Protein AF-0000000070044935 (afdb_homodimer)

InterPro domains:
  IPR000891 Pyruvate carboxyltransferase [PF00682] (20-277)
  IPR000891 Pyruvate carboxyltransferase [PS50991] (21-277)
  IPR002034 Alpha-isopropylmalate/homocitrate synthase, conserved site [PS00816] (206-219)
  IPR013785 Aldolase-type TIM barrel [G3DSA:3.20.20.70] (12-283)
  IPR054691 2-isopropylmalate synthase/homocitrate synthase, post-catalytic domain [PF22617] (291-366)

Secondary structure (DSSP, 8-state):
---TTHHHHHHHT--SSPPPPEEEE-TTTTGGGSTT----HHHHHHHHHHHHHHT-SEEEE-GGG-HHHHHHHHHHHHTT-SSEEEEEEESSHHHHHHHHHTT-SEEEEE---SHHIIIIII---HHHHHHHHHHHHHHHHHTT-EEEEE-TTGGGS-HHHHHHHHHHHHHHT-SEEEEEETTS---HHHHHHHHHHHHTT--S-EEEEE--TTS-HHHHHHHHHHTT--EEEEBGGG--STT-S-BHHHHHHIIIIIS-------GGGHHHHHHHHHHHSS----TT-TTTSTTTTEE-SHHHHHHHHH-GGGT-SS-GGGGT---EEEESTT--HHHHHHHHHHTT----HHHHHHHHHHHHHS-TT--EEEE--HHHHHHHHHT-/---TTHHHHHHHT--SSPPPPEEEE-TTTTGGGSTT----HHHHHHHHHHHHHHT-SEEEE-GGG-HHHHHHHHHHHHTT-SSEEEEEEESSHHHHHHHHHTT-SEEEEE---SHHIIIIII---HHHHHHHHHHHHHHHHHTT-EEEEE-TTGGGS-HHHHHHHHHHHHHHT-SEEEEEETTS---HHHHHHHHHHHHTT--S-EEEEE--TTS-HHHHHHHHHHTT--EEEEBGGG--STT-S-BHHHHHHIIIIIS-------GGGHHHHHHHHHHHSS----TT-TTTSTTTTEE-SHHHHHHHHH-GGGT-SS-GGGGT---EEEESTT--HHHHHHHHHHTT----HHHHHHHHHHHHHS-SS--EEEE--HHHHHHHHHT-

Organism: NCBI:txid859350

Nearest PDB structures (foldseek):
  6ktq-assembly1_B  TM=9.271E-01  e=1.768E-36  Sulfolobus acidocaldarius DSM 639
  3ivs-assembly1_A  TM=8.178E-01  e=1.115E-28  Schizosaccharomyces pombe
  3ivs-assembly1_B  TM=8.252E-01  e=2.334E-28  Schizosaccharomyces pombe
  3ivt-assembly1_A  TM=7.992E-01  e=2.142E-27  Schizosaccharomyces pombe
  3ivt-assembly1_B  TM=7.901E-01  e=5.466E-26  Schizosaccharomyces pombe

pLDDT: mean 87.7, std 18.31, range [28.39, 98.94]

Radius of gyration: 26.73 Å; Cα contacts (8 Å, |Δi|>4): 1739; chains: 2; bounding box: 63×78×68 Å

Sequence (776 aa):
MKDPNHYANIYNAYDKTPKKIRILDSTLREGEQHPGVSFTNKQRIQIAWMLDYFGVDQIEISPVVSNDHKEATKTIIKQGLKADIVSHGRALKEDIDVSLDCDAKWCAAYLGISDIHLKDKLRISREEALERAVETVEYAKSHGLKIRFTVEDGSRAEPEFLLKICKAIEEAGVDRISLPDTVGILRPIGMFNFVKKVREIVDVPLDAHVHNDIGFALANAFSACDAGVDQIHTTIDGIGERTGIPPLAEVAVALTYLYKSPNDLRLDMLLDLSRLIEEYTSITPYDSKPIVGSSAYKHKAGTHLAAILRNPAAYEPIPPRAVGNRRRIVFGELAGKTGAAYLMSLLGLEKDDEGAKAVASGLKNLRMGDLIEIPLEDRLEKKIINDKMKDPNHYANIYNAYDKTPKKIRILDSTLREGEQHPGVSFTNKQRIQIAWMLDYFGVDQIEISPVVSNDHKEATKTIIKQGLKADIVSHGRALKEDIDVSLDCDAKWCAAYLGISDIHLKDKLRISREEALERAVETVEYAKSHGLKIRFTVEDGSRAEPEFLLKICKAIEEAGVDRISLPDTVGILRPIGMFNFVKKVREIVDVPLDAHVHNDIGFALANAFSACDAGVDQIHTTIDGIGERTGIPPLAEVAVALTYLYKSPNDLRLDMLLDLSRLIEEYTSITPYDSKPIVGSSAYKHKAGTHLAAILRNPAAYEPIPPRAVGNRRRIVFGELAGKTGAAYLMSLLGLEKDDEGAKAVASGLKNLRMGDLIEIPLEDRLEKKIINDK

Solvent-accessible surface area (backbone atoms only — not comparable to full-atom values): 37656 Å² total; per-residue (Å²): 129,80,62,76,50,52,47,28,49,61,34,36,59,50,60,93,76,45,62,65,64,43,35,33,36,24,38,66,36,47,21,44,32,14,84,83,40,71,75,50,53,70,50,50,46,51,51,52,52,52,44,40,69,33,42,43,51,27,39,31,34,34,36,75,77,38,70,62,38,33,51,35,46,32,54,50,57,71,66,64,60,88,29,46,56,30,32,36,36,51,52,37,65,71,40,50,48,53,32,55,74,39,68,48,58,28,33,32,28,36,45,59,62,11,65,55,34,20,58,52,55,67,63,50,52,72,68,54,50,45,50,38,50,31,50,34,41,38,52,40,46,77,72,71,33,45,37,35,42,30,40,33,36,41,47,40,13,58,65,69,57,50,50,50,46,55,45,48,31,49,76,46,59,43,56,28,41,31,51,22,32,60,48,18,75,49,47,43,64,9,31,20,45,52,39,34,62,49,47,74,73,45,84,62,52,29,32,29,40,30,22,16,42,51,59,39,13,53,52,25,42,52,28,21,38,77,34,64,30,42,29,38,44,22,10,66,78,12,40,10,52,25,24,8,30,21,29,36,58,42,50,54,48,41,33,50,76,56,47,50,24,75,67,77,60,48,46,48,43,42,30,57,53,45,49,50,48,31,71,71,35,87,55,61,80,36,45,39,34,42,67,62,17,77,25,37,49,30,43,33,43,20,72,56,40,43,16,36,76,68,34,48,63,63,68,34,82,61,63,41,59,58,36,43,36,66,44,34,40,37,51,35,59,42,17,34,54,54,38,22,34,46,52,31,47,74,70,67,39,82,88,38,74,67,54,16,43,46,42,14,50,45,33,42,61,38,70,88,81,68,56,56,68,52,72,69,55,78,67,61,58,50,56,63,63,59,68,105,129,82,62,75,51,53,47,28,49,60,34,36,60,51,58,94,75,45,62,65,64,42,36,32,36,22,38,64,35,48,20,45,32,15,84,82,39,70,76,51,54,69,51,49,48,50,51,50,50,50,44,39,69,32,42,42,51,27,38,32,34,36,36,74,79,38,69,62,37,32,50,36,46,31,55,47,56,73,67,64,59,88,29,46,55,31,32,34,35,51,51,38,67,70,41,50,49,54,32,54,72,38,68,47,58,29,34,31,27,36,46,59,61,11,65,56,32,20,58,51,57,65,63,50,52,71,67,54,49,46,50,38,50,31,52,33,40,37,54,40,45,76,71,69,33,44,36,35,42,30,41,34,36,43,47,39,13,58,64,70,58,51,50,49,45,54,45,49,30,48,74,45,60,41,55,28,40,31,51,23,31,61,50,16,75,49,45,44,64,9,31,22,45,52,38,35,62,48,46,75,73,46,84,62,52,30,31,28,41,30,22,16,41,51,60,38,14,54,52,25,40,52,28,21,37,77,33,62,30,40,28,37,44,22,9,68,78,11,40,11,53,26,24,7,30,22,29,37,58,41,51,53,49,40,34,49,76,54,45,50,24,77,67,76,61,47,46,47,45,41,30,57,53,45,49,51,50,31,72,72,36,88,55,61,80,37,46,38,33,43,67,62,17,78,26,38,48,31,42,32,43,20,72,55,39,43,16,35,74,69,35,49,64,64,68,36,82,61,63,41,58,61,36,43,36,66,45,34,42,37,52,38,58,43,17,35,54,54,36,22,34,48,50,31,49,75,69,67,40,80,88,36,76,66,53,17,43,47,42,13,49,45,34,41,61,37,72,88,82,69,56,56,67,49,72,66,55,76,66,64,59,50,56,64,62,60,71,104

Structure (mmCIF, N/CA/C/O backbone):
data_AF-0000000070044935-model_v1
#
loop_
_entity.id
_entity.type
_entity.pdbx_description
1 polymer 'Putative 2-isopropylmalate synthase'
#
loop_
_atom_site.group_PDB
_atom_site.id
_atom_site.type_symbol
_atom_site.label_atom_id
_atom_site.label_alt_id
_atom_site.label_comp_id
_atom_site.label_asym_id
_atom_site.label_entity_id
_atom_site.label_seq_id
_atom_site.pdbx_PDB_ins_code
_atom_site.Cartn_x
_atom_site.Cartn_y
_atom_site.Cartn_z
_atom_site.occupancy
_atom_site.B_iso_or_equiv
_atom_site.auth_seq_id
_atom_site.auth_comp_id
_atom_site.auth_asym_id
_atom_site.auth_atom_id
_atom_site.pdbx_PDB_model_num
ATOM 1 N N . MET A 1 1 ? 24.422 -3.355 -20.875 1 44.66 1 MET A N 1
ATOM 2 C CA . MET A 1 1 ? 23.484 -4.336 -20.328 1 44.66 1 MET A CA 1
ATOM 3 C C . MET A 1 1 ? 22.062 -3.787 -20.328 1 44.66 1 MET A C 1
ATOM 5 O O . MET A 1 1 ? 21.828 -2.66 -19.891 1 44.66 1 MET A O 1
ATOM 9 N N . LYS A 1 2 ? 21.203 -4.434 -21.125 1 74.38 2 LYS A N 1
ATOM 10 C CA . LYS A 1 2 ? 19.844 -3.957 -21.391 1 74.38 2 LYS A CA 1
ATOM 11 C C . LYS A 1 2 ? 19.047 -3.834 -20.094 1 74.38 2 LYS A C 1
ATOM 13 O O . LYS A 1 2 ? 19.219 -4.645 -19.172 1 74.38 2 LYS A O 1
ATOM 18 N N . ASP A 1 3 ? 18.594 -2.654 -19.656 1 87.94 3 ASP A N 1
ATOM 19 C CA . ASP A 1 3 ? 17.719 -2.393 -18.516 1 87.94 3 ASP A CA 1
ATOM 20 C C . ASP A 1 3 ? 16.703 -3.518 -18.344 1 87.94 3 ASP A C 1
ATOM 22 O O . ASP A 1 3 ? 15.859 -3.74 -19.219 1 87.94 3 ASP A O 1
ATOM 26 N N . PRO A 1 4 ? 16.969 -4.266 -17.281 1 90.88 4 PRO A N 1
ATOM 27 C CA . PRO A 1 4 ? 16.062 -5.395 -17.078 1 90.88 4 PRO A CA 1
ATOM 28 C C . PRO A 1 4 ? 14.602 -4.965 -16.969 1 90.88 4 PRO A C 1
ATOM 30 O O . PRO A 1 4 ? 13.695 -5.789 -17.125 1 90.88 4 PRO A O 1
ATOM 33 N N . ASN A 1 5 ? 14.359 -3.707 -16.719 1 94.06 5 ASN A N 1
ATOM 34 C CA . ASN A 1 5 ? 13 -3.203 -16.531 1 94.06 5 ASN A CA 1
ATOM 35 C C . ASN A 1 5 ? 12.5 -2.453 -17.766 1 94.06 5 ASN A C 1
ATOM 37 O O . ASN A 1 5 ? 11.492 -1.751 -17.688 1 94.06 5 ASN A O 1
ATOM 41 N N . HIS A 1 6 ? 13.203 -2.613 -18.906 1 94.06 6 HIS A N 1
ATOM 42 C CA . HIS A 1 6 ? 12.914 -1.839 -20.109 1 94.06 6 HIS A CA 1
ATOM 43 C C . HIS A 1 6 ? 11.445 -1.936 -20.484 1 94.06 6 HIS A C 1
ATOM 45 O O . HIS A 1 6 ? 10.773 -0.915 -20.672 1 94.06 6 HIS A O 1
ATOM 51 N N . TYR A 1 7 ? 10.898 -3.104 -20.578 1 95.06 7 TYR A N 1
ATOM 52 C CA . TYR A 1 7 ? 9.523 -3.293 -21.047 1 95.06 7 TYR A CA 1
ATOM 53 C C . TYR A 1 7 ? 8.531 -2.852 -19.984 1 95.06 7 TYR A C 1
ATOM 55 O O . TYR A 1 7 ? 7.465 -2.312 -20.297 1 95.06 7 TYR A O 1
ATOM 63 N N . ALA A 1 8 ? 8.836 -3.096 -18.703 1 95.56 8 ALA A N 1
ATOM 64 C CA . ALA A 1 8 ? 7.992 -2.594 -1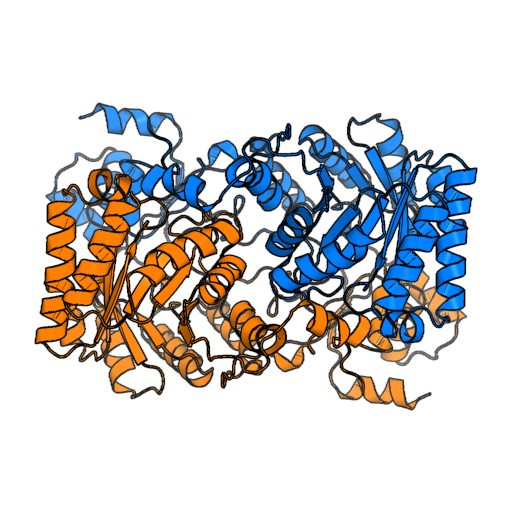7.609 1 95.56 8 ALA A CA 1
ATOM 65 C C . ALA A 1 8 ? 7.898 -1.072 -17.656 1 95.56 8 ALA A C 1
ATOM 67 O O . ALA A 1 8 ? 6.836 -0.502 -17.406 1 95.56 8 ALA A O 1
ATOM 68 N N . ASN A 1 9 ? 9.016 -0.419 -17.969 1 94.12 9 ASN A N 1
ATOM 69 C CA . ASN A 1 9 ? 9.055 1.038 -18.047 1 94.12 9 ASN A CA 1
ATOM 70 C C . ASN A 1 9 ? 8.148 1.568 -19.156 1 94.12 9 ASN A C 1
ATOM 72 O O . ASN A 1 9 ? 7.57 2.648 -19.016 1 94.12 9 ASN A O 1
ATOM 76 N N . ILE A 1 10 ? 8.039 0.769 -20.219 1 94.38 10 ILE A N 1
ATOM 77 C CA . ILE A 1 10 ? 7.145 1.155 -21.297 1 94.38 10 ILE A CA 1
ATOM 78 C C . ILE A 1 10 ? 5.703 1.177 -20.812 1 94.38 10 ILE A C 1
ATOM 80 O O . ILE A 1 10 ? 4.961 2.125 -21.078 1 94.38 10 ILE A O 1
ATOM 84 N N . TYR A 1 11 ? 5.285 0.172 -20 1 96.19 11 TYR A N 1
ATOM 85 C CA . TYR A 1 11 ? 3.934 0.122 -19.453 1 96.19 11 TYR A CA 1
ATOM 86 C C . TYR A 1 11 ? 3.703 1.256 -18.469 1 96.19 11 TYR A C 1
ATOM 88 O O . TYR A 1 11 ? 2.604 1.812 -18.391 1 96.19 11 TYR A O 1
ATOM 96 N N . ASN A 1 12 ? 4.711 1.613 -17.703 1 94.5 12 ASN A N 1
ATOM 97 C CA . ASN A 1 12 ? 4.602 2.633 -16.656 1 94.5 12 ASN A CA 1
ATOM 98 C C . ASN A 1 12 ? 4.383 4.02 -17.266 1 94.5 12 ASN A C 1
ATOM 100 O O . ASN A 1 12 ? 4.004 4.953 -16.547 1 94.5 12 ASN A O 1
ATOM 104 N N . ALA A 1 13 ? 4.617 4.215 -18.547 1 87.69 13 ALA A N 1
ATOM 105 C CA . ALA A 1 13 ? 4.301 5.426 -19.297 1 87.69 13 ALA A CA 1
ATOM 106 C C . ALA A 1 13 ? 4.82 6.668 -18.578 1 87.69 13 ALA A C 1
ATOM 108 O O . ALA A 1 13 ? 4.078 7.633 -18.375 1 87.69 13 ALA A O 1
ATOM 109 N N . TYR A 1 14 ? 6.023 6.637 -18.266 1 76.19 14 TYR A N 1
ATOM 110 C CA . TYR A 1 14 ? 6.516 7.859 -17.641 1 76.19 14 TYR A CA 1
ATOM 111 C C . TYR A 1 14 ? 6.629 8.984 -18.656 1 76.19 14 TYR A C 1
ATOM 113 O O . TYR A 1 14 ? 6.73 8.742 -19.859 1 76.19 14 TYR A O 1
ATOM 121 N N . ASP A 1 15 ? 6.566 10.156 -18.141 1 75.81 15 ASP A N 1
ATOM 122 C CA . ASP A 1 15 ? 6.617 11.344 -18.984 1 75.81 15 ASP A CA 1
ATOM 123 C C . ASP A 1 15 ? 8 11.516 -19.609 1 75.81 15 ASP A C 1
ATOM 125 O O . ASP A 1 15 ? 9.016 11.211 -18.984 1 75.81 15 ASP A O 1
ATOM 129 N N . LYS A 1 16 ? 7.973 11.977 -20.781 1 77.81 16 LYS A N 1
ATOM 130 C CA . LYS A 1 16 ? 9.227 12.258 -21.469 1 77.81 16 LYS A CA 1
ATOM 131 C C . LYS A 1 16 ? 10.008 13.367 -20.781 1 77.81 16 LYS A C 1
ATOM 133 O O . LYS A 1 16 ? 11.242 13.352 -20.75 1 77.81 16 LYS A O 1
ATOM 138 N N . THR A 1 17 ? 9.164 14.32 -20.203 1 85.88 17 THR A N 1
ATOM 139 C CA . THR A 1 17 ? 9.758 15.391 -19.406 1 85.88 17 THR A CA 1
ATOM 140 C C . THR A 1 17 ? 9.141 15.422 -18.016 1 85.88 17 THR A C 1
ATOM 142 O O . THR A 1 17 ? 8.258 16.234 -17.734 1 85.88 17 THR A O 1
ATOM 145 N N . PRO A 1 18 ? 9.625 14.609 -17.188 1 89.25 18 PRO A N 1
ATOM 146 C CA . PRO A 1 18 ? 9.023 14.5 -15.859 1 89.25 18 PRO A CA 1
ATOM 147 C C . PRO A 1 18 ? 9.195 15.766 -15.023 1 89.25 18 PRO A C 1
ATOM 149 O O . PRO A 1 18 ? 10.25 16.406 -15.086 1 89.25 18 PRO A O 1
ATOM 152 N N . LYS A 1 19 ? 8.195 16.156 -14.344 1 91.38 19 LYS A N 1
ATOM 153 C CA . LYS A 1 19 ? 8.227 17.281 -13.406 1 91.38 19 LYS A CA 1
ATOM 154 C C . LYS A 1 19 ? 8.672 16.828 -12.023 1 91.38 19 LYS A C 1
ATOM 156 O O . LYS A 1 19 ? 8.445 15.672 -11.641 1 91.38 19 LYS A O 1
ATOM 161 N N . LYS A 1 20 ? 9.25 17.766 -11.359 1 96.81 20 LYS A N 1
ATOM 162 C CA . LYS A 1 20 ? 9.672 17.438 -10 1 96.81 20 LYS A CA 1
ATOM 163 C C . LYS A 1 20 ? 8.469 17.359 -9.062 1 96.81 20 LYS A C 1
ATOM 165 O O . LYS A 1 20 ? 7.641 18.266 -9.016 1 96.81 20 LYS A O 1
ATOM 170 N N . ILE A 1 21 ? 8.352 16.312 -8.414 1 98.12 21 ILE A N 1
ATOM 171 C CA . ILE A 1 21 ? 7.418 16.141 -7.305 1 98.12 21 ILE A CA 1
ATOM 172 C C . ILE A 1 21 ? 8.164 16.281 -5.98 1 98.12 21 ILE A C 1
ATOM 174 O O . ILE A 1 21 ? 9.117 15.539 -5.715 1 98.12 21 ILE A O 1
ATOM 178 N N . ARG A 1 22 ? 7.742 17.188 -5.168 1 98.81 22 ARG A N 1
ATOM 179 C CA . ARG A 1 22 ? 8.422 17.5 -3.918 1 98.81 22 ARG A CA 1
ATOM 180 C C . ARG A 1 22 ? 7.977 16.578 -2.797 1 98.81 22 ARG A C 1
ATOM 182 O O . ARG A 1 22 ? 6.93 15.93 -2.895 1 98.81 22 ARG A O 1
ATOM 189 N N . ILE A 1 23 ? 8.852 16.516 -1.722 1 98.94 23 ILE A N 1
ATOM 190 C CA . ILE A 1 23 ? 8.539 15.734 -0.537 1 98.94 23 ILE A CA 1
ATOM 191 C C . ILE A 1 23 ? 8.555 16.625 0.699 1 98.94 23 ILE A C 1
ATOM 193 O O . ILE A 1 23 ? 9.531 17.344 0.942 1 98.94 23 ILE A O 1
ATOM 197 N N . LEU A 1 24 ? 7.492 16.641 1.42 1 98.94 24 LEU A N 1
ATOM 198 C CA . LEU A 1 24 ? 7.48 17.094 2.807 1 98.94 24 LEU A CA 1
ATOM 199 C C . LEU A 1 24 ? 7.457 15.914 3.766 1 98.94 24 LEU A C 1
ATOM 201 O O . LEU A 1 24 ? 6.527 15.102 3.742 1 98.94 24 LEU A O 1
ATOM 205 N N . ASP A 1 25 ? 8.469 15.773 4.531 1 98.94 25 ASP A N 1
ATOM 206 C CA . ASP A 1 25 ? 8.445 14.703 5.523 1 98.94 25 ASP A CA 1
ATOM 207 C C . ASP A 1 25 ? 7.891 15.203 6.855 1 98.94 25 ASP A C 1
ATOM 209 O O . ASP A 1 25 ? 8.352 16.203 7.391 1 98.94 25 ASP A O 1
ATOM 213 N N . SER A 1 26 ? 6.934 14.516 7.332 1 98.88 26 SER A N 1
ATOM 214 C CA . SER A 1 26 ? 6.203 14.914 8.531 1 98.88 26 SER A CA 1
ATOM 215 C C . SER A 1 26 ? 6.484 13.961 9.688 1 98.88 26 SER A C 1
ATOM 217 O O . SER A 1 26 ? 5.648 13.789 10.578 1 98.88 26 SER A O 1
ATOM 219 N N . THR A 1 27 ? 7.625 13.297 9.734 1 98.75 27 THR A N 1
ATOM 220 C CA . THR A 1 27 ? 7.984 12.383 10.805 1 98.75 27 THR A CA 1
ATOM 221 C C . THR A 1 27 ? 7.922 13.086 12.164 1 98.75 27 THR A C 1
ATOM 223 O O . THR A 1 27 ? 7.441 12.516 13.141 1 98.75 27 THR A O 1
ATOM 226 N N . LEU A 1 28 ? 8.281 14.32 12.234 1 98.56 28 LEU A N 1
ATOM 227 C CA . LEU A 1 28 ? 8.375 15.062 13.492 1 98.56 28 LEU A CA 1
ATOM 228 C C . LEU A 1 28 ? 7.023 15.664 13.867 1 98.56 28 LEU A C 1
ATOM 230 O O . LEU A 1 28 ? 6.898 16.312 14.906 1 98.56 28 LEU A O 1
ATOM 234 N N . ARG A 1 29 ? 6.027 15.438 13.078 1 97.75 29 ARG A N 1
ATOM 235 C CA . ARG A 1 29 ? 4.676 15.891 13.375 1 97.75 29 ARG A CA 1
ATOM 236 C C . ARG A 1 29 ? 3.678 14.742 13.281 1 97.75 29 ARG A C 1
ATOM 238 O O . ARG A 1 29 ? 3.273 14.172 14.297 1 97.75 29 ARG A O 1
ATOM 245 N N . GLU A 1 30 ? 3.373 14.289 12.023 1 97.25 30 GLU A N 1
ATOM 246 C CA . GLU A 1 30 ? 2.498 13.141 11.812 1 97.25 30 GLU A CA 1
ATOM 247 C C . GLU A 1 30 ? 3.064 11.883 12.477 1 97.25 30 GLU A C 1
ATOM 249 O O . GLU A 1 30 ? 2.328 11.117 13.094 1 97.25 30 GLU A O 1
ATOM 254 N N . GLY A 1 31 ? 4.375 11.703 12.297 1 97.06 31 GLY A N 1
ATOM 255 C CA . GLY A 1 31 ? 5.023 10.547 12.891 1 97.06 31 GLY A CA 1
ATOM 256 C C . GLY A 1 31 ? 4.863 10.477 14.398 1 97.06 31 GLY A C 1
ATOM 257 O O . GLY A 1 31 ? 4.695 9.391 14.961 1 97.06 31 GLY A O 1
ATOM 258 N N . GLU A 1 32 ? 4.836 11.586 15.047 1 94.12 32 GLU A N 1
ATOM 259 C CA . GLU A 1 32 ? 4.738 11.625 16.5 1 94.12 32 GLU A CA 1
ATOM 260 C C . GLU A 1 32 ? 3.305 11.406 16.969 1 94.12 32 GLU A C 1
ATOM 262 O O . GLU A 1 32 ? 3.053 11.234 18.172 1 94.12 32 GLU A O 1
ATOM 267 N N . GLN A 1 33 ? 2.385 11.367 16.031 1 90.56 33 GLN A N 1
ATOM 268 C CA . GLN A 1 33 ? 1.012 11.016 16.375 1 90.56 33 GLN A CA 1
ATOM 269 C C . GLN A 1 33 ? 0.823 9.508 16.438 1 90.56 33 GLN A C 1
ATOM 271 O O . GLN A 1 33 ? -0.232 9.023 16.859 1 90.56 33 GLN A O 1
ATOM 276 N N . HIS A 1 34 ? 1.833 8.781 15.992 1 92.19 34 HIS A N 1
ATOM 277 C CA . HIS A 1 34 ? 1.776 7.332 16.125 1 92.19 34 HIS A CA 1
ATOM 278 C C . HIS A 1 34 ? 1.781 6.902 17.578 1 92.19 34 HIS A C 1
ATOM 280 O O . HIS A 1 34 ? 2.602 7.379 18.375 1 92.19 34 HIS A O 1
ATOM 286 N N . PRO A 1 35 ? 0.895 6 17.922 1 85.31 35 PRO A N 1
ATOM 287 C CA . PRO A 1 35 ? 0.907 5.523 19.312 1 85.31 35 PRO A CA 1
ATOM 288 C C . PRO A 1 35 ? 2.266 4.969 19.734 1 85.31 35 PRO A C 1
ATOM 290 O O . PRO A 1 35 ? 2.85 4.152 19.016 1 85.31 35 PRO A O 1
ATOM 293 N N . GLY A 1 36 ? 2.77 5.477 20.828 1 82.62 36 GLY A N 1
ATOM 294 C CA . GLY A 1 36 ? 4.027 4.984 21.359 1 82.62 36 GLY A CA 1
ATOM 295 C C . GLY A 1 36 ? 5.23 5.773 20.891 1 82.62 36 GLY A C 1
ATOM 296 O O . GLY A 1 36 ? 6.355 5.523 21.328 1 82.62 36 GLY A O 1
ATOM 297 N N . VAL A 1 37 ? 5.031 6.746 20.094 1 90.44 37 VAL A N 1
ATOM 298 C CA . VAL A 1 37 ? 6.152 7.512 19.562 1 90.44 37 VAL A CA 1
ATOM 299 C C . VAL A 1 37 ? 6.215 8.875 20.234 1 90.44 37 VAL A C 1
ATOM 301 O O . VAL A 1 37 ? 5.211 9.594 20.312 1 90.44 37 VAL A O 1
ATOM 304 N N . SER A 1 38 ? 7.277 9.18 20.812 1 90.62 38 SER A N 1
ATOM 305 C CA . SER A 1 38 ? 7.664 10.477 21.359 1 90.62 38 SER A CA 1
ATOM 306 C C . SER A 1 38 ? 9.172 10.68 21.312 1 90.62 38 SER A C 1
ATOM 308 O O . SER A 1 38 ? 9.922 9.961 21.984 1 90.62 38 SER A O 1
ATOM 310 N N . PHE A 1 39 ? 9.578 11.617 20.516 1 93.88 39 PHE A N 1
ATOM 311 C CA . PHE A 1 39 ? 11.008 11.852 20.375 1 93.88 39 PHE A CA 1
ATOM 312 C C . PHE A 1 39 ? 11.5 12.875 21.391 1 93.88 39 PHE A C 1
ATOM 314 O O . PHE A 1 39 ? 10.781 13.82 21.719 1 93.88 39 PHE A O 1
ATOM 321 N N . THR A 1 40 ? 12.703 12.68 21.859 1 94.12 40 THR A N 1
ATOM 322 C CA . THR A 1 40 ? 13.375 13.734 22.625 1 94.12 40 THR A CA 1
ATOM 323 C C . THR A 1 40 ? 13.812 14.875 21.703 1 94.12 40 THR A C 1
ATOM 325 O O . THR A 1 40 ? 13.82 14.719 20.469 1 94.12 40 THR A O 1
ATOM 328 N N . ASN A 1 41 ? 14.117 16 22.281 1 95.25 41 ASN A N 1
ATOM 329 C CA . ASN A 1 41 ? 14.602 17.125 21.484 1 95.25 41 ASN A CA 1
ATOM 330 C C . ASN A 1 41 ? 15.836 16.734 20.672 1 95.25 41 ASN A C 1
ATOM 332 O O . ASN A 1 41 ? 15.945 17.094 19.5 1 95.25 41 ASN A O 1
ATOM 336 N N . LYS A 1 42 ? 16.719 15.992 21.312 1 94.56 42 LYS A N 1
ATOM 337 C CA . LYS A 1 42 ? 17.938 15.555 20.625 1 94.56 42 LYS A CA 1
ATOM 338 C C . LYS A 1 42 ? 17.594 14.656 19.438 1 94.56 42 LYS A C 1
ATOM 340 O O . LYS A 1 42 ? 18.203 14.781 18.375 1 94.56 42 LYS A O 1
ATOM 345 N N . GLN A 1 43 ? 16.656 13.805 19.656 1 96 43 GLN A N 1
ATOM 346 C CA . GLN A 1 43 ? 16.234 12.891 18.594 1 96 43 GLN A CA 1
ATOM 347 C C . GLN A 1 43 ? 15.562 13.656 17.453 1 96 43 GLN A C 1
ATOM 349 O O . GLN A 1 43 ? 15.805 13.375 16.281 1 96 43 GLN A O 1
ATOM 354 N N . ARG A 1 44 ? 14.711 14.617 17.797 1 97.56 44 ARG A N 1
ATOM 355 C CA . ARG A 1 44 ? 14.055 15.453 16.781 1 97.56 44 ARG A CA 1
ATOM 356 C C . ARG A 1 44 ? 15.086 16.172 15.914 1 97.56 44 ARG A C 1
ATOM 358 O O . ARG A 1 44 ? 14.953 16.203 14.688 1 97.56 44 ARG A O 1
ATOM 365 N N . ILE A 1 45 ? 16.094 16.719 16.531 1 96.62 45 ILE A N 1
ATOM 366 C CA . ILE A 1 45 ? 17.141 17.453 15.836 1 96.62 45 ILE A CA 1
ATOM 367 C C . ILE A 1 45 ? 17.922 16.5 14.922 1 96.62 45 ILE A C 1
ATOM 369 O O . ILE A 1 45 ? 18.172 16.828 13.758 1 96.62 45 ILE A O 1
ATOM 373 N N . GLN A 1 46 ? 18.234 15.289 15.391 1 96 46 GLN A N 1
ATOM 374 C CA . GLN A 1 46 ? 18.969 14.305 14.594 1 96 46 GLN A CA 1
ATOM 375 C C . GLN A 1 46 ? 18.141 13.852 13.391 1 96 46 GLN A C 1
ATOM 377 O O . GLN A 1 46 ? 18.672 13.719 12.289 1 96 46 GLN A O 1
ATOM 382 N N . ILE A 1 47 ? 16.875 13.617 13.594 1 97.81 47 ILE A N 1
ATOM 383 C CA . ILE A 1 47 ? 15.992 13.211 12.508 1 97.81 47 ILE A CA 1
ATOM 384 C C . ILE A 1 47 ? 15.922 14.312 11.453 1 97.81 47 ILE A C 1
ATOM 386 O O . ILE A 1 47 ? 16 14.039 10.258 1 97.81 47 ILE A O 1
ATOM 390 N N . ALA A 1 48 ? 15.859 15.562 11.914 1 98.25 48 ALA A N 1
ATOM 391 C CA . ALA A 1 48 ? 15.82 16.688 10.992 1 98.25 48 ALA A CA 1
ATOM 392 C C . ALA A 1 48 ? 17.094 16.75 10.148 1 98.25 48 ALA A C 1
ATOM 394 O O . ALA A 1 48 ? 17.031 16.969 8.938 1 98.25 48 ALA A O 1
ATOM 395 N N . TRP A 1 49 ? 18.203 16.5 10.805 1 97.19 49 TRP A N 1
ATOM 396 C CA . TRP A 1 49 ? 19.484 16.516 10.109 1 97.19 49 TRP A CA 1
ATOM 397 C C . TRP A 1 49 ? 19.531 15.414 9.047 1 97.19 49 TRP A C 1
ATOM 399 O O . TRP A 1 49 ? 19.984 15.648 7.926 1 97.19 49 TRP A O 1
ATOM 409 N N . MET A 1 50 ? 19.125 14.281 9.367 1 97.5 50 MET A N 1
ATOM 410 C CA . MET A 1 50 ? 19.188 13.141 8.461 1 97.5 50 MET A CA 1
ATOM 411 C C . MET A 1 50 ? 18.25 13.336 7.281 1 97.5 50 MET A C 1
ATOM 413 O O . MET A 1 50 ? 18.578 12.992 6.145 1 97.5 50 MET A O 1
ATOM 417 N N . LEU A 1 51 ? 17.062 13.852 7.566 1 98.56 51 LEU A N 1
ATOM 418 C CA . LEU A 1 51 ? 16.094 14.125 6.504 1 98.56 51 LEU A CA 1
ATOM 419 C C . LEU A 1 51 ? 16.641 15.18 5.543 1 98.56 51 LEU A C 1
ATOM 421 O O . LEU A 1 51 ? 16.438 15.078 4.332 1 98.56 51 LEU A O 1
ATOM 425 N N . ASP A 1 52 ? 17.281 16.219 6.105 1 98.12 52 ASP A N 1
ATOM 426 C CA . ASP A 1 52 ? 17.891 17.25 5.289 1 98.12 52 ASP A CA 1
ATOM 427 C C . ASP A 1 52 ? 18.984 16.688 4.383 1 98.12 52 ASP A C 1
ATOM 429 O O . ASP A 1 52 ? 19.031 16.984 3.188 1 98.12 52 ASP A O 1
ATOM 433 N N . TYR A 1 53 ? 19.812 15.844 4.984 1 96.75 53 TYR A N 1
ATOM 434 C CA . TYR A 1 53 ? 20.891 15.211 4.238 1 96.75 53 TYR A CA 1
ATOM 435 C C . TYR A 1 53 ? 20.344 14.273 3.172 1 96.75 53 TYR A C 1
ATOM 437 O O . TYR A 1 53 ? 20.906 14.148 2.088 1 96.75 53 TYR A O 1
ATOM 445 N N . PHE A 1 54 ? 19.266 13.609 3.465 1 98.25 54 PHE A N 1
ATOM 446 C CA . PHE A 1 54 ? 18.594 12.719 2.518 1 98.25 54 PHE A CA 1
ATOM 447 C C . PHE A 1 54 ? 18.125 13.492 1.287 1 98.25 54 PHE A C 1
ATOM 449 O O . PHE A 1 54 ? 18.203 12.977 0.167 1 98.25 54 PHE A O 1
ATOM 456 N N . GLY A 1 55 ? 17.5 14.672 1.531 1 98.5 55 GLY A N 1
ATOM 457 C CA . GLY A 1 55 ? 17.188 15.531 0.396 1 98.5 55 GLY A CA 1
ATOM 458 C C . GLY A 1 55 ? 15.719 15.867 0.284 1 98.5 55 GLY A C 1
ATOM 459 O O . GLY A 1 55 ? 15.234 16.219 -0.795 1 98.5 55 GLY A O 1
ATOM 460 N N . VAL A 1 56 ? 14.961 15.758 1.36 1 98.81 56 VAL A N 1
ATOM 461 C CA . VAL A 1 56 ? 13.562 16.172 1.287 1 98.81 56 VAL A CA 1
ATOM 462 C C . VAL A 1 56 ? 13.484 17.688 1.093 1 98.81 56 VAL A C 1
ATOM 464 O O . VAL A 1 56 ? 14.445 18.406 1.354 1 98.81 56 VAL A O 1
ATOM 467 N N . ASP A 1 57 ? 12.352 18.156 0.632 1 98.81 57 ASP A N 1
ATOM 468 C CA . ASP A 1 57 ? 12.188 19.578 0.338 1 98.81 57 ASP A CA 1
ATOM 469 C C . ASP A 1 57 ? 11.734 20.344 1.577 1 98.81 57 ASP A C 1
ATOM 471 O O . ASP A 1 57 ? 12.117 21.5 1.775 1 98.81 57 ASP A O 1
ATOM 475 N N . GLN A 1 58 ? 10.906 19.703 2.391 1 98.94 58 GLN A N 1
ATOM 476 C CA . GLN A 1 58 ? 10.398 20.328 3.611 1 98.94 58 GLN A CA 1
ATOM 477 C C . GLN A 1 58 ? 10.344 19.312 4.758 1 98.94 58 GLN A C 1
ATOM 479 O O . GLN A 1 58 ? 10.18 18.125 4.527 1 98.94 58 GLN A O 1
ATOM 484 N N . ILE A 1 59 ? 10.508 19.797 5.969 1 98.94 59 ILE A N 1
ATOM 485 C CA . ILE A 1 59 ? 10.344 19.047 7.207 1 98.94 59 ILE A CA 1
ATOM 486 C C . ILE A 1 59 ? 9.305 19.719 8.094 1 98.94 59 ILE A C 1
ATOM 488 O O . ILE A 1 59 ? 9.375 20.938 8.32 1 98.94 59 ILE A O 1
ATOM 492 N N . GLU A 1 60 ? 8.383 18.969 8.523 1 98.94 60 GLU A N 1
ATOM 493 C CA . GLU A 1 60 ? 7.277 19.516 9.289 1 98.94 60 GLU A CA 1
ATOM 494 C C . GLU A 1 60 ? 7.391 19.141 10.766 1 98.94 60 GLU A C 1
ATOM 496 O O . GLU A 1 60 ? 7.645 17.984 11.102 1 98.94 60 GLU A O 1
ATOM 501 N N . ILE A 1 61 ? 7.211 20.078 11.641 1 98.69 61 ILE A N 1
ATOM 502 C CA . ILE A 1 61 ? 7.234 19.906 13.086 1 98.69 61 ILE A CA 1
ATOM 503 C C . ILE A 1 61 ? 6.152 20.766 13.727 1 98.69 61 ILE A C 1
ATOM 505 O O . ILE A 1 61 ? 5.746 21.781 13.156 1 98.69 61 ILE A O 1
ATOM 509 N N . SER A 1 62 ? 5.605 20.406 14.859 1 97.5 62 SER A N 1
ATOM 510 C CA . SER A 1 62 ? 4.523 21.141 15.516 1 97.5 62 SER A CA 1
ATOM 511 C C . SER A 1 62 ? 4.977 21.719 16.844 1 97.5 62 SER A C 1
ATOM 513 O O . SER A 1 62 ? 4.785 21.109 17.891 1 97.5 62 SER A O 1
ATOM 515 N N . PRO A 1 63 ? 5.352 22.969 16.875 1 97.81 63 PRO A N 1
ATOM 516 C CA . PRO A 1 63 ? 5.828 23.594 18.109 1 97.81 63 PRO A CA 1
ATOM 517 C C . PRO A 1 63 ? 4.711 23.812 19.125 1 97.81 63 PRO A C 1
ATOM 519 O O . PRO A 1 63 ? 4.984 24 20.312 1 97.81 63 PRO A O 1
ATOM 522 N N . VAL A 1 64 ? 3.461 23.75 18.688 1 95.06 64 VAL A N 1
ATOM 523 C CA . VAL A 1 64 ? 2.328 24.078 19.547 1 95.06 64 VAL A CA 1
ATOM 524 C C . VAL A 1 64 ? 2.045 22.922 20.5 1 95.06 64 VAL A C 1
ATOM 526 O O . VAL A 1 64 ? 1.325 23.078 21.484 1 95.06 64 VAL A O 1
ATOM 529 N N . VAL A 1 65 ? 2.65 21.75 20.219 1 91.25 65 VAL A N 1
ATOM 530 C CA . VAL A 1 65 ? 2.33 20.547 20.969 1 91.25 65 VAL A CA 1
ATOM 531 C C . VAL A 1 65 ? 2.832 20.672 22.406 1 91.25 65 VAL A C 1
ATOM 533 O O . VAL A 1 65 ? 2.139 20.281 23.344 1 91.25 65 VAL A O 1
ATOM 536 N N . SER A 1 66 ? 4.035 21.188 22.594 1 90.75 66 SER A N 1
ATOM 537 C CA . SER A 1 66 ? 4.637 21.344 23.922 1 90.75 66 SER A CA 1
ATOM 538 C C . SER A 1 66 ? 5.836 22.297 23.875 1 90.75 66 SER A C 1
ATOM 540 O O . SER A 1 66 ? 6.305 22.656 22.781 1 90.75 66 SER A O 1
ATOM 542 N N . ASN A 1 67 ? 6.312 22.609 25.062 1 94.44 67 ASN A N 1
ATOM 543 C CA . ASN A 1 67 ? 7.504 23.453 25.141 1 94.44 67 ASN A CA 1
ATOM 544 C C . ASN A 1 67 ? 8.719 22.766 24.516 1 94.44 67 ASN A C 1
ATOM 546 O O . ASN A 1 67 ? 9.562 23.422 23.922 1 94.44 67 ASN A O 1
ATOM 550 N N . ASP A 1 68 ? 8.82 21.484 24.703 1 94.38 68 ASP A N 1
ATOM 551 C CA . ASP A 1 68 ? 9.898 20.719 24.094 1 94.38 68 ASP A CA 1
ATOM 552 C C . ASP A 1 68 ? 9.852 20.812 22.562 1 94.38 68 ASP A C 1
ATOM 554 O O . ASP A 1 68 ? 10.883 21 21.922 1 94.38 68 ASP A O 1
ATOM 558 N N . HIS A 1 69 ? 8.719 20.75 22.062 1 96.5 69 HIS A N 1
ATOM 559 C CA . HIS A 1 69 ? 8.539 20.875 20.625 1 96.5 69 HIS A CA 1
ATOM 560 C C . HIS A 1 69 ? 8.922 22.266 20.125 1 96.5 69 HIS A C 1
ATOM 562 O O . HIS A 1 69 ? 9.539 22.391 19.062 1 96.5 69 HIS A O 1
ATOM 568 N N . LYS A 1 70 ? 8.508 23.219 20.922 1 97.81 70 LYS A N 1
ATOM 569 C CA . LYS A 1 70 ? 8.852 24.594 20.578 1 97.81 70 LYS A CA 1
ATOM 570 C C . LYS A 1 70 ? 10.367 24.812 20.562 1 97.81 70 LYS A C 1
ATOM 572 O O . LYS A 1 70 ? 10.914 25.391 19.625 1 97.81 70 LYS A O 1
ATOM 577 N N . GLU A 1 71 ? 10.984 24.281 21.578 1 97.75 71 GLU A N 1
ATOM 578 C CA . GLU A 1 71 ? 12.438 24.406 21.688 1 97.75 71 GLU A CA 1
ATOM 579 C C . GLU A 1 71 ? 13.141 23.672 20.547 1 97.75 71 GLU A C 1
ATOM 581 O O . GLU A 1 71 ? 14.102 24.172 19.969 1 97.75 71 GLU A O 1
ATOM 586 N N . ALA A 1 72 ? 12.703 22.516 20.25 1 97.88 72 ALA A N 1
ATOM 587 C CA . ALA A 1 72 ? 13.273 21.734 19.141 1 97.88 72 ALA A CA 1
ATOM 588 C C . ALA A 1 72 ? 13.102 22.469 17.812 1 97.88 72 ALA A C 1
ATOM 590 O O . ALA A 1 72 ? 14.023 22.516 17 1 97.88 72 ALA A O 1
ATOM 591 N N . THR A 1 73 ? 11.953 23.031 17.656 1 98.62 73 THR A N 1
ATOM 592 C CA . THR A 1 73 ? 11.664 23.766 16.422 1 98.62 73 THR A CA 1
ATOM 593 C C . THR A 1 73 ? 12.617 24.953 16.25 1 98.62 73 THR A C 1
ATOM 595 O O . THR A 1 73 ? 13.203 25.125 15.188 1 98.62 73 THR A O 1
ATOM 598 N N . LYS A 1 74 ? 12.789 25.703 17.312 1 98.19 74 LYS A N 1
ATOM 599 C CA . LYS A 1 74 ? 13.703 26.844 17.297 1 98.19 74 LYS A CA 1
ATOM 600 C C . LYS A 1 74 ? 15.125 26.406 16.953 1 98.19 74 LYS A C 1
ATOM 602 O O . LYS A 1 74 ? 15.797 27.031 16.125 1 98.19 74 LYS A O 1
ATOM 607 N N . THR A 1 75 ? 15.523 25.344 17.594 1 97.88 75 THR A N 1
ATOM 608 C CA . THR A 1 75 ? 16.875 24.844 17.406 1 97.88 75 THR A CA 1
ATOM 609 C C . THR A 1 75 ? 17.078 24.359 15.977 1 97.88 75 THR A C 1
ATOM 611 O O . THR A 1 75 ? 18.109 24.656 15.359 1 97.88 75 THR A O 1
ATOM 614 N N . ILE A 1 76 ? 16.125 23.656 15.391 1 98.31 76 ILE A N 1
ATOM 615 C CA . ILE A 1 76 ? 16.219 23.125 14.039 1 98.31 76 ILE A CA 1
ATOM 616 C C . ILE A 1 76 ? 16.281 24.281 13.031 1 98.31 76 ILE A C 1
ATOM 618 O O . ILE A 1 76 ? 17.094 24.266 12.109 1 98.31 76 ILE A O 1
ATOM 622 N N . ILE A 1 77 ? 15.461 25.297 13.25 1 98.38 77 ILE A N 1
ATOM 623 C CA . ILE A 1 77 ? 15.414 26.438 12.344 1 98.38 77 ILE A CA 1
ATOM 624 C C . ILE A 1 77 ? 16.75 27.172 12.359 1 98.38 77 ILE A C 1
ATOM 626 O O . ILE A 1 77 ? 17.266 27.562 11.312 1 98.38 77 ILE A O 1
ATOM 630 N N . LYS A 1 78 ? 17.328 27.312 13.469 1 97.12 78 LYS A N 1
ATOM 631 C CA . LYS A 1 78 ? 18.578 28.047 13.648 1 97.12 78 LYS A CA 1
ATOM 632 C C . LYS A 1 78 ? 19.734 27.328 12.961 1 97.12 78 LYS A C 1
ATOM 634 O O . LYS A 1 78 ? 20.75 27.953 12.641 1 97.12 78 LYS A O 1
ATOM 639 N N . GLN A 1 79 ? 19.578 26.078 12.664 1 94.88 79 GLN A N 1
ATOM 640 C CA . GLN A 1 79 ? 20.656 25.297 12.07 1 94.88 79 GLN A CA 1
ATOM 641 C C . GLN A 1 79 ? 20.844 25.641 10.602 1 94.88 79 GLN A C 1
ATOM 643 O O . GLN A 1 79 ? 21.859 25.312 10 1 94.88 79 GLN A O 1
ATOM 648 N N . GLY A 1 80 ? 19.844 26.234 9.945 1 95.31 80 GLY A N 1
ATOM 649 C CA . GLY A 1 80 ? 19.969 26.656 8.562 1 95.31 80 GLY A CA 1
ATOM 650 C C . GLY A 1 80 ? 20 25.5 7.582 1 95.31 80 GLY A C 1
ATOM 651 O O . GLY A 1 80 ? 20.844 25.469 6.68 1 95.31 80 GLY A O 1
ATOM 652 N N . LEU A 1 81 ? 19.141 24.547 7.793 1 96.88 81 LEU A N 1
ATOM 653 C CA . LEU A 1 81 ? 19.047 23.391 6.906 1 96.88 81 LEU A CA 1
ATOM 654 C C . LEU A 1 81 ? 18.625 23.812 5.504 1 96.88 81 LEU A C 1
ATOM 656 O O . LEU A 1 81 ? 18.125 24.922 5.309 1 96.88 81 LEU A O 1
ATOM 660 N N . LYS A 1 82 ? 18.938 22.953 4.508 1 97.62 82 LYS A N 1
ATOM 661 C CA . LYS A 1 82 ? 18.516 23.203 3.135 1 97.62 82 LYS A CA 1
ATOM 662 C C . LYS A 1 82 ? 17 23.062 2.992 1 97.62 82 LYS A C 1
ATOM 664 O O . LYS A 1 82 ? 16.375 23.844 2.277 1 97.62 82 LYS A O 1
ATOM 669 N N . ALA A 1 83 ? 16.422 22.062 3.662 1 98.62 83 ALA A N 1
ATOM 670 C CA . ALA A 1 83 ? 14.969 21.875 3.65 1 98.62 83 ALA A CA 1
ATOM 671 C C . ALA A 1 83 ? 14.266 23.016 4.402 1 98.62 83 ALA A C 1
ATOM 673 O O . ALA A 1 83 ? 14.75 23.469 5.438 1 98.62 83 ALA A O 1
ATOM 674 N N . ASP A 1 84 ? 13.172 23.438 3.883 1 98.69 84 ASP A N 1
ATOM 675 C CA . ASP A 1 84 ? 12.344 24.375 4.629 1 98.69 84 ASP A CA 1
ATOM 676 C C . ASP A 1 84 ? 11.727 23.703 5.855 1 98.69 84 ASP A C 1
ATOM 678 O O . ASP A 1 84 ? 11.258 22.562 5.781 1 98.69 84 ASP A O 1
ATOM 682 N N . ILE A 1 85 ? 11.805 24.391 6.949 1 98.88 85 ILE A N 1
ATOM 683 C CA . ILE A 1 85 ? 11.133 23.891 8.148 1 98.88 85 ILE A CA 1
ATOM 684 C C . ILE A 1 85 ? 9.727 24.5 8.242 1 98.88 85 ILE A C 1
ATOM 686 O O . ILE A 1 85 ? 9.57 25.719 8.211 1 98.88 85 ILE A O 1
ATOM 690 N N . VAL A 1 86 ? 8.719 23.641 8.312 1 98.88 86 VAL A N 1
ATOM 691 C CA . VAL A 1 86 ? 7.328 24.062 8.359 1 98.88 86 VAL A CA 1
ATOM 692 C C . VAL A 1 86 ? 6.777 23.891 9.773 1 98.88 86 VAL A C 1
ATOM 694 O O . VAL A 1 86 ? 6.719 22.781 10.289 1 98.88 86 VAL A O 1
ATOM 697 N N . SER A 1 87 ? 6.402 25 10.375 1 98.81 87 SER A N 1
ATOM 698 C CA . SER A 1 87 ? 5.793 25 11.703 1 98.81 87 SER A CA 1
ATOM 699 C C . SER A 1 87 ? 4.289 24.75 11.609 1 98.81 87 SER A C 1
ATOM 701 O O . SER A 1 87 ? 3.541 25.594 11.125 1 98.81 87 SER A O 1
ATOM 703 N N . HIS A 1 88 ? 3.881 23.609 12.156 1 98.5 88 HIS A N 1
ATOM 704 C CA . HIS A 1 88 ? 2.506 23.156 11.984 1 98.5 88 HIS A CA 1
ATOM 705 C C . HIS A 1 88 ? 1.658 23.484 13.211 1 98.5 88 HIS A C 1
ATOM 707 O O . HIS A 1 88 ? 2.125 23.375 14.344 1 98.5 88 HIS A O 1
ATOM 713 N N . GLY A 1 89 ? 0.42 23.953 12.992 1 97.75 89 GLY A N 1
ATOM 714 C CA . GLY A 1 89 ? -0.537 24.219 14.055 1 97.75 89 GLY A CA 1
ATOM 715 C C . GLY A 1 89 ? -1.972 24.266 13.562 1 97.75 89 GLY A C 1
ATOM 716 O O . GLY A 1 89 ? -2.246 23.969 12.398 1 97.75 89 GLY A O 1
ATOM 717 N N . ARG A 1 90 ? -2.926 24.641 14.453 1 96.38 90 ARG A N 1
ATOM 718 C CA . ARG A 1 90 ? -4.34 24.797 14.133 1 96.38 90 ARG A CA 1
ATOM 719 C C . ARG A 1 90 ? -4.59 26.109 13.414 1 96.38 90 ARG A C 1
ATOM 721 O O . ARG A 1 90 ? -3.732 27 13.406 1 96.38 90 ARG A O 1
ATOM 728 N N . ALA A 1 91 ? -5.68 26.109 12.805 1 98.44 91 ALA A N 1
ATOM 729 C CA . ALA A 1 91 ? -6.09 27.375 12.188 1 98.44 91 ALA A CA 1
ATOM 730 C C . ALA A 1 91 ? -6.547 28.375 13.242 1 98.44 91 ALA A C 1
ATOM 732 O O . ALA A 1 91 ? -7.715 28.781 13.258 1 98.44 91 ALA A O 1
ATOM 733 N N . LEU A 1 92 ? -5.57 28.812 14.047 1 97.81 92 LEU A N 1
ATOM 734 C CA . LEU A 1 92 ? -5.766 29.781 15.117 1 97.81 92 LEU A CA 1
ATOM 735 C C . LEU A 1 92 ? -4.641 30.812 15.133 1 97.81 92 LEU A C 1
ATOM 737 O O . LEU A 1 92 ? -3.479 30.469 14.898 1 97.81 92 LEU A O 1
ATOM 741 N N . LYS A 1 93 ? -5 32.031 15.453 1 98.06 93 LYS A N 1
ATOM 742 C CA . LYS A 1 93 ? -4.004 33.094 15.531 1 98.06 93 LYS A CA 1
ATOM 743 C C . LYS A 1 93 ? -2.92 32.75 16.547 1 98.06 93 LYS A C 1
ATOM 745 O O . LYS A 1 93 ? -1.739 33.031 16.312 1 98.06 93 LYS A O 1
ATOM 750 N N . GLU A 1 94 ? -3.301 32.219 17.656 1 98 94 GLU A N 1
ATOM 751 C CA . GLU A 1 94 ? -2.355 31.891 18.719 1 98 94 GLU A CA 1
ATOM 752 C C . GLU A 1 94 ? -1.322 30.859 18.234 1 98 94 GLU A C 1
ATOM 754 O O . GLU A 1 94 ? -0.165 30.906 18.656 1 98 94 GLU A O 1
ATOM 759 N N . ASP A 1 95 ? -1.752 29.891 17.391 1 98.19 95 ASP A N 1
ATOM 760 C CA . ASP A 1 95 ? -0.82 28.891 16.875 1 98.19 95 ASP A CA 1
ATOM 761 C C . ASP A 1 95 ? 0.143 29.516 15.859 1 98.19 95 ASP A C 1
ATOM 763 O O . ASP A 1 95 ? 1.303 29.109 15.766 1 98.19 95 ASP A O 1
ATOM 767 N N . ILE A 1 96 ? -0.311 30.5 15.07 1 98.75 96 ILE A N 1
ATOM 768 C CA . ILE A 1 96 ? 0.565 31.25 14.172 1 98.75 96 ILE A CA 1
ATOM 769 C C . ILE A 1 96 ? 1.595 32.031 14.984 1 98.75 96 ILE A C 1
ATOM 771 O O . ILE A 1 96 ? 2.77 32.094 14.617 1 98.75 96 ILE A O 1
ATOM 775 N N . ASP A 1 97 ? 1.152 32.625 16.109 1 98.75 97 ASP A N 1
ATOM 776 C CA . ASP A 1 97 ? 2.062 33.344 16.984 1 98.75 97 ASP A CA 1
ATOM 777 C C . ASP A 1 97 ? 3.199 32.438 17.453 1 98.75 97 ASP A C 1
ATOM 779 O O . ASP A 1 97 ? 4.344 32.875 17.578 1 98.75 97 ASP A O 1
ATOM 783 N N . VAL A 1 98 ? 2.91 31.203 17.766 1 98.62 98 VAL A N 1
ATOM 784 C CA . VAL A 1 98 ? 3.926 30.25 18.219 1 98.62 98 VAL A CA 1
ATOM 785 C C . VAL A 1 98 ? 4.945 30.031 17.094 1 98.62 98 VAL A C 1
ATOM 787 O O . VAL A 1 98 ? 6.145 29.922 17.359 1 98.62 98 VAL A O 1
ATOM 790 N N . SER A 1 99 ? 4.48 29.938 15.875 1 98.69 99 SER A N 1
ATOM 791 C CA . SER A 1 99 ? 5.371 29.797 14.727 1 98.69 99 SER A CA 1
ATOM 792 C C . SER A 1 99 ? 6.289 31.016 14.602 1 98.69 99 SER A C 1
ATOM 794 O O . SER A 1 99 ? 7.48 30.875 14.328 1 98.69 99 SER A O 1
ATOM 796 N N . LEU A 1 100 ? 5.707 32.219 14.773 1 98.62 100 LEU A N 1
ATOM 797 C CA . LEU A 1 100 ? 6.477 33.469 14.727 1 98.62 100 LEU A CA 1
ATOM 798 C C . LEU A 1 100 ? 7.531 33.469 15.828 1 98.62 100 LEU A C 1
ATOM 800 O O . LEU A 1 100 ? 8.672 33.875 15.594 1 98.62 100 LEU A O 1
ATOM 804 N N . ASP A 1 101 ? 7.113 33.031 16.984 1 98.38 101 ASP A N 1
ATOM 805 C CA . ASP A 1 101 ? 8.023 32.969 18.125 1 98.38 101 ASP A CA 1
ATOM 806 C C . ASP A 1 101 ? 9.211 32.062 17.844 1 98.38 101 ASP A C 1
ATOM 808 O O . ASP A 1 101 ? 10.281 32.219 18.438 1 98.38 101 ASP A O 1
ATOM 812 N N . CYS A 1 102 ? 9.047 31.109 16.953 1 98.38 102 CYS A N 1
ATOM 813 C CA . CYS A 1 102 ? 10.109 30.156 16.609 1 98.38 102 CYS A CA 1
ATOM 814 C C . CYS A 1 102 ? 10.961 30.703 15.461 1 98.38 102 CYS A C 1
ATOM 816 O O . CYS A 1 102 ? 11.883 30.031 15 1 98.38 102 CYS A O 1
ATOM 818 N N . ASP A 1 103 ? 10.641 31.844 14.953 1 98 103 ASP A N 1
ATOM 819 C CA . ASP A 1 103 ? 11.305 32.469 13.82 1 98 103 ASP A CA 1
ATOM 820 C C . ASP A 1 103 ? 11.117 31.656 12.547 1 98 103 ASP A C 1
ATOM 822 O O . ASP A 1 103 ? 12.047 31.516 11.75 1 98 103 ASP A O 1
ATOM 826 N N . ALA A 1 104 ? 9.984 31.078 12.391 1 98.38 104 ALA A N 1
ATOM 827 C CA . ALA A 1 104 ? 9.672 30.281 11.211 1 98.38 104 ALA A CA 1
ATOM 828 C C . ALA A 1 104 ? 9.5 31.156 9.977 1 98.38 104 ALA A C 1
ATOM 830 O O . ALA A 1 104 ? 9.109 32.312 10.086 1 98.38 104 ALA A O 1
ATOM 831 N N . LYS A 1 105 ? 9.828 30.594 8.812 1 98.5 105 LYS A N 1
ATOM 832 C CA . LYS A 1 105 ? 9.523 31.219 7.535 1 98.5 105 LYS A CA 1
ATOM 833 C C . LYS A 1 105 ? 8.273 30.625 6.906 1 98.5 105 LYS A C 1
ATOM 835 O O . LYS A 1 105 ? 7.566 31.281 6.148 1 98.5 105 LYS A O 1
ATOM 840 N N . TRP A 1 106 ? 8.062 29.328 7.223 1 98.81 106 TRP A N 1
ATOM 841 C CA . TRP A 1 106 ? 6.895 28.562 6.781 1 98.81 106 TRP A CA 1
ATOM 842 C C . TRP A 1 106 ? 6.043 28.141 7.973 1 98.81 106 TRP A C 1
ATOM 844 O O . TRP A 1 106 ? 6.57 27.656 8.977 1 98.81 106 TRP A O 1
ATOM 854 N N . CYS A 1 107 ? 4.754 28.344 7.859 1 98.81 107 CYS A N 1
ATOM 855 C CA . CYS A 1 107 ? 3.826 27.703 8.797 1 98.81 107 CYS A CA 1
ATOM 856 C C . CYS A 1 107 ? 2.75 26.922 8.055 1 98.81 107 CYS A C 1
ATOM 858 O O . CYS A 1 107 ? 2.619 27.047 6.836 1 98.81 107 CYS A O 1
ATOM 860 N N . ALA A 1 108 ? 2.137 26 8.734 1 98.88 108 ALA A N 1
ATOM 861 C CA . ALA A 1 108 ? 0.984 25.25 8.25 1 98.88 108 ALA A CA 1
ATOM 862 C C . ALA A 1 108 ? -0.166 25.297 9.25 1 98.88 108 ALA A C 1
ATOM 864 O O . ALA A 1 108 ? 0.056 25.25 10.461 1 98.88 108 ALA A O 1
ATOM 865 N N . ALA A 1 109 ? -1.309 25.469 8.742 1 98.88 109 ALA A N 1
ATOM 866 C CA . ALA A 1 109 ? -2.527 25.438 9.547 1 98.88 109 ALA A CA 1
ATOM 867 C C . ALA A 1 109 ? -3.525 24.422 8.977 1 98.88 109 ALA A C 1
ATOM 869 O O . ALA A 1 109 ? -3.557 24.188 7.766 1 98.88 109 ALA A O 1
ATOM 870 N N . TYR A 1 110 ? -4.281 23.812 9.836 1 98.5 110 TYR A N 1
ATOM 871 C CA . TYR A 1 110 ? -5.301 22.875 9.383 1 98.5 110 TYR A CA 1
ATOM 872 C C . TYR A 1 110 ? -6.648 23.172 10.023 1 98.5 110 TYR A C 1
ATOM 874 O O . TYR A 1 110 ? -6.707 23.719 11.133 1 98.5 110 TYR A O 1
ATOM 882 N N . LEU A 1 111 ? -7.688 22.859 9.352 1 98.56 111 LEU A N 1
ATOM 883 C CA . LEU A 1 111 ? -9.062 23 9.812 1 98.56 111 LEU A CA 1
ATOM 884 C C . LEU A 1 111 ? -9.945 21.906 9.219 1 98.56 111 LEU A C 1
ATOM 886 O O . LEU A 1 111 ? -9.977 21.719 8 1 98.56 111 LEU A O 1
ATOM 890 N N . GLY A 1 112 ? -10.656 21.156 10.148 1 97.75 112 GLY A N 1
ATOM 891 C CA . GLY A 1 112 ? -11.641 20.203 9.648 1 97.75 112 GLY A CA 1
ATOM 892 C C . GLY A 1 112 ? -12.828 20.875 8.984 1 97.75 112 GLY A C 1
ATOM 893 O O . GLY A 1 112 ? -13.414 21.812 9.531 1 97.75 112 GLY A O 1
ATOM 894 N N . ILE A 1 113 ? -13.227 20.328 7.785 1 98.19 113 ILE A N 1
ATOM 895 C CA . ILE A 1 113 ? -14.234 21.109 7.078 1 98.19 113 ILE A CA 1
ATOM 896 C C . ILE A 1 113 ? -15.406 20.219 6.691 1 98.19 113 ILE A C 1
ATOM 898 O O . ILE A 1 113 ? -16.375 20.672 6.082 1 98.19 113 ILE A O 1
ATOM 902 N N . SER A 1 114 ? -15.297 18.891 6.992 1 97.25 114 SER A N 1
ATOM 903 C CA . SER A 1 114 ? -16.469 18.047 6.797 1 97.25 114 SER A CA 1
ATOM 904 C C . SER A 1 114 ? -17.562 18.375 7.82 1 97.25 114 SER A C 1
ATOM 906 O O . SER A 1 114 ? -17.266 18.922 8.883 1 97.25 114 SER A O 1
ATOM 908 N N . ASP A 1 115 ? -18.797 18 7.527 1 95.75 115 ASP A N 1
ATOM 909 C CA . ASP A 1 115 ? -19.891 18.25 8.469 1 95.75 115 ASP A CA 1
ATOM 910 C C . ASP A 1 115 ? -19.641 17.531 9.797 1 95.75 115 ASP A C 1
ATOM 912 O O . ASP A 1 115 ? -19.969 18.062 10.859 1 95.75 115 ASP A O 1
ATOM 916 N N . ILE A 1 116 ? -19.047 16.375 9.711 1 94.44 116 ILE A N 1
ATOM 917 C CA . ILE A 1 116 ? -18.75 15.609 10.914 1 94.44 116 ILE A CA 1
ATOM 918 C C . ILE A 1 116 ? -17.75 16.375 11.773 1 94.44 116 ILE A C 1
ATOM 920 O O . ILE A 1 116 ? -17.922 16.5 12.992 1 94.44 116 ILE A O 1
ATOM 924 N N . HIS A 1 117 ? -16.656 16.922 11.188 1 96 117 HIS A N 1
ATOM 925 C CA . HIS A 1 117 ? -15.641 17.656 11.93 1 96 117 HIS A CA 1
ATOM 926 C C . HIS A 1 117 ? -16.203 18.984 12.461 1 96 117 HIS A C 1
ATOM 928 O O . HIS A 1 117 ? -15.914 19.375 13.586 1 96 117 HIS A O 1
ATOM 934 N N . LEU A 1 118 ? -17.031 19.656 11.641 1 96.69 118 LEU A N 1
ATOM 935 C CA . LEU A 1 118 ? -17.578 20.938 12.039 1 96.69 118 LEU A CA 1
ATOM 936 C C . LEU A 1 118 ? -18.562 20.797 13.195 1 96.69 118 LEU A C 1
ATOM 938 O O . LEU A 1 118 ? -18.516 21.562 14.156 1 96.69 118 LEU A O 1
ATOM 942 N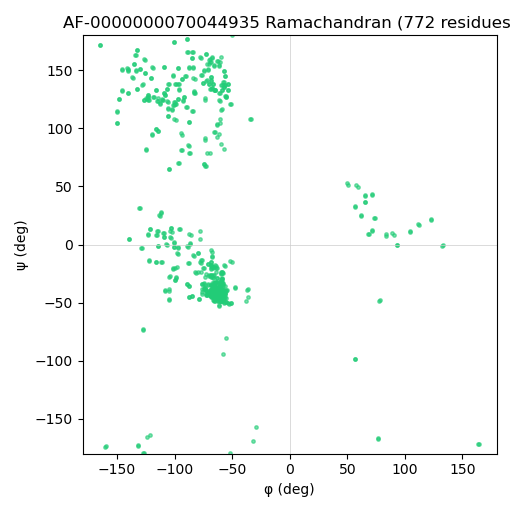 N . LYS A 1 119 ? -19.375 19.75 13.117 1 93.75 119 LYS A N 1
ATOM 943 C CA . LYS A 1 119 ? -20.438 19.562 14.094 1 93.75 119 LYS A CA 1
ATOM 944 C C . LYS A 1 119 ? -19.922 18.844 15.336 1 93.75 119 LYS A C 1
ATOM 946 O O . LYS A 1 119 ? -20.188 19.281 16.469 1 93.75 119 LYS A O 1
ATOM 951 N N . ASP A 1 120 ? -19.141 17.797 15.125 1 88.75 120 ASP A N 1
ATOM 952 C CA . ASP A 1 120 ? -18.859 16.891 16.234 1 88.75 120 ASP A CA 1
ATOM 953 C C . ASP A 1 120 ? -17.484 17.156 16.828 1 88.75 120 ASP A C 1
ATOM 955 O O . ASP A 1 120 ? -17.219 16.812 17.984 1 88.75 120 ASP A O 1
ATOM 959 N N . LYS A 1 121 ? -16.609 17.781 16.109 1 87.75 121 LYS A N 1
ATOM 960 C CA . LYS A 1 121 ? -15.25 18.031 16.594 1 87.75 121 LYS A CA 1
ATOM 961 C C . LYS A 1 121 ? -15.07 19.484 17 1 87.75 121 LYS A C 1
ATOM 963 O O . LYS A 1 121 ? -14.633 19.781 18.109 1 87.75 121 LYS A O 1
ATOM 968 N N . LEU A 1 122 ? -15.516 20.406 16.156 1 93.19 122 LEU A N 1
ATOM 969 C CA . LEU A 1 122 ? -15.188 21.828 16.328 1 93.19 122 LEU A CA 1
ATOM 970 C C . LEU A 1 122 ? -16.391 22.594 16.875 1 93.19 122 LEU A C 1
ATOM 972 O O . LEU A 1 122 ? -16.234 23.672 17.469 1 93.19 122 LEU A O 1
ATOM 976 N N . ARG A 1 123 ? -17.594 22.125 16.594 1 93.38 123 ARG A N 1
ATOM 977 C CA . ARG A 1 123 ? -18.844 22.75 17 1 93.38 123 ARG A CA 1
ATOM 978 C C . ARG A 1 123 ? -18.922 24.188 16.484 1 93.38 123 ARG A C 1
ATOM 980 O O . ARG A 1 123 ? -19.188 25.109 17.25 1 93.38 123 ARG A O 1
ATOM 987 N N . ILE A 1 124 ? -18.688 24.359 15.234 1 96.25 124 ILE A N 1
ATOM 988 C CA . ILE A 1 124 ? -18.797 25.656 14.562 1 96.25 124 ILE A CA 1
ATOM 989 C C . ILE A 1 124 ? -19.562 25.484 13.258 1 96.25 124 ILE A C 1
ATOM 991 O O . ILE A 1 124 ? -19.719 24.375 12.758 1 96.25 124 ILE A O 1
ATOM 995 N N . SER A 1 125 ? -20.062 26.609 12.695 1 97.81 125 SER A N 1
ATOM 996 C CA . SER A 1 125 ? -20.781 26.609 11.43 1 97.81 125 SER A CA 1
ATOM 997 C C . SER A 1 125 ? -19.828 26.656 10.242 1 97.81 125 SER A C 1
ATOM 999 O O . SER A 1 125 ? -18.625 26.922 10.422 1 97.81 125 SER A O 1
ATOM 1001 N N . ARG A 1 126 ? -20.344 26.375 9.109 1 98.12 126 ARG A N 1
ATOM 1002 C CA . ARG A 1 126 ? -19.547 26.5 7.883 1 98.12 126 ARG A CA 1
ATOM 1003 C C . ARG A 1 126 ? -19.047 27.938 7.707 1 98.12 126 ARG A C 1
ATOM 1005 O O . ARG A 1 126 ? -17.922 28.141 7.246 1 98.12 126 ARG A O 1
ATOM 1012 N N . GLU A 1 127 ? -19.906 28.844 8.047 1 98.31 127 GLU A N 1
ATOM 1013 C CA . GLU A 1 127 ? -19.531 30.25 7.938 1 98.31 127 GLU A CA 1
ATOM 1014 C C . GLU A 1 127 ? -18.375 30.594 8.867 1 98.31 127 GLU A C 1
ATOM 1016 O O . GLU A 1 127 ? -17.438 31.281 8.477 1 98.31 127 GLU A O 1
ATOM 1021 N N . GLU A 1 128 ? -18.484 30.109 10.023 1 98.56 128 GLU A N 1
ATOM 1022 C CA . GLU A 1 128 ? -17.422 30.328 11 1 98.56 128 GLU A CA 1
ATOM 1023 C C . GLU A 1 128 ? -16.109 29.672 10.547 1 98.56 128 GLU A C 1
ATOM 1025 O O . GLU A 1 128 ? -15.031 30.234 10.734 1 98.56 128 GLU A O 1
ATOM 1030 N N . ALA A 1 129 ? -16.219 28.516 9.992 1 98.69 129 ALA A N 1
ATOM 1031 C CA . ALA A 1 129 ? -15.039 27.797 9.477 1 98.69 129 ALA A CA 1
ATOM 1032 C C . ALA A 1 129 ? -14.375 28.594 8.352 1 98.69 129 ALA A C 1
ATOM 1034 O O . ALA A 1 129 ? -13.148 28.703 8.312 1 98.69 129 ALA A O 1
ATOM 1035 N N . LEU A 1 130 ? -15.188 29.062 7.488 1 98.75 130 LEU A N 1
ATOM 1036 C CA . LEU A 1 130 ? -14.68 29.859 6.379 1 98.75 130 LEU A CA 1
ATOM 1037 C C . LEU A 1 130 ? -13.953 31.094 6.883 1 98.75 130 LEU A C 1
ATOM 1039 O O . LEU A 1 130 ? -12.859 31.422 6.422 1 98.75 130 LEU A O 1
ATOM 1043 N N . GLU A 1 131 ? -14.562 31.797 7.777 1 98.75 131 GLU A N 1
ATOM 1044 C CA . GLU A 1 131 ? -13.969 33 8.367 1 98.75 131 GLU A CA 1
ATOM 1045 C C . GLU A 1 131 ? -12.648 32.656 9.055 1 98.75 131 GLU A C 1
ATOM 1047 O O . GLU A 1 131 ? -11.656 33.375 8.883 1 98.75 131 GLU A O 1
ATOM 1052 N N . ARG A 1 132 ? -12.641 31.656 9.789 1 98.75 132 ARG A N 1
ATOM 1053 C CA . ARG A 1 132 ? -11.445 31.219 10.508 1 98.75 132 ARG A CA 1
ATOM 1054 C C . ARG A 1 132 ? -10.312 30.891 9.547 1 98.75 132 ARG A C 1
ATOM 1056 O O . ARG A 1 132 ? -9.156 31.25 9.797 1 98.75 132 ARG A O 1
ATOM 1063 N N . ALA A 1 133 ? -10.609 30.188 8.5 1 98.88 133 ALA A N 1
ATOM 1064 C CA . ALA A 1 133 ? -9.602 29.812 7.5 1 98.88 133 ALA A CA 1
ATOM 1065 C C . ALA A 1 133 ? -8.984 31.062 6.863 1 98.88 133 ALA A C 1
ATOM 1067 O O . ALA A 1 133 ? -7.758 31.188 6.801 1 98.88 133 ALA A O 1
ATOM 1068 N N . VAL A 1 134 ? -9.828 31.984 6.445 1 98.88 134 VAL A N 1
ATOM 1069 C CA . VAL A 1 134 ? -9.383 33.188 5.766 1 98.88 134 VAL A CA 1
ATOM 1070 C C . VAL A 1 134 ? -8.57 34.062 6.73 1 98.88 134 VAL A C 1
ATOM 1072 O O . VAL A 1 134 ? -7.484 34.531 6.383 1 98.88 134 VAL A O 1
ATOM 1075 N N . GLU A 1 135 ? -9.086 34.219 7.918 1 98.81 135 GLU A N 1
ATOM 1076 C CA . GLU A 1 135 ? -8.414 35.031 8.914 1 98.81 135 GLU A CA 1
ATOM 1077 C C . GLU A 1 135 ? -7.035 34.469 9.258 1 98.81 135 GLU A C 1
ATOM 1079 O O . GLU A 1 135 ? -6.086 35.25 9.469 1 98.81 135 GLU A O 1
ATOM 1084 N N . THR A 1 136 ? -6.961 33.188 9.344 1 98.88 136 THR A N 1
ATOM 1085 C CA . THR A 1 136 ? -5.695 32.562 9.664 1 98.88 136 THR A CA 1
ATOM 1086 C C . THR A 1 136 ? -4.664 32.812 8.57 1 98.88 136 THR A C 1
ATOM 1088 O O . THR A 1 136 ? -3.516 33.156 8.859 1 98.88 136 THR A O 1
ATOM 1091 N N . VAL A 1 137 ? -5.035 32.656 7.336 1 98.94 137 VAL A N 1
ATOM 1092 C CA . VAL A 1 137 ? -4.137 32.875 6.207 1 98.94 137 VAL A CA 1
ATOM 1093 C C . VAL A 1 137 ? -3.697 34.344 6.164 1 98.94 137 VAL A C 1
ATOM 1095 O O . VAL A 1 137 ? -2.506 34.625 6.039 1 98.94 137 VAL A O 1
ATOM 1098 N N . GLU A 1 138 ? -4.641 35.25 6.316 1 98.88 138 GLU A N 1
ATOM 1099 C CA . GLU A 1 138 ? -4.336 36.688 6.277 1 98.88 138 GLU A CA 1
ATOM 1100 C C . GLU A 1 138 ? -3.383 37.094 7.402 1 98.88 138 GLU A C 1
ATOM 1102 O O . GLU A 1 138 ? -2.465 37.875 7.195 1 98.88 138 GLU A O 1
ATOM 1107 N N . TYR A 1 139 ? -3.668 36.5 8.547 1 98.88 139 TYR A N 1
ATOM 1108 C CA . TYR A 1 139 ? -2.826 36.812 9.695 1 98.88 139 TYR A CA 1
ATOM 1109 C C . TYR A 1 139 ? -1.395 36.344 9.461 1 98.88 139 TYR A C 1
ATOM 1111 O O . TYR A 1 139 ? -0.443 37.094 9.711 1 98.88 139 TYR A O 1
ATOM 1119 N N . ALA A 1 140 ? -1.197 35.156 8.992 1 98.88 140 ALA A N 1
ATOM 1120 C CA . ALA A 1 140 ? 0.132 34.625 8.695 1 98.88 140 ALA A CA 1
ATOM 1121 C C . ALA A 1 140 ? 0.842 35.469 7.656 1 98.88 140 ALA A C 1
ATOM 1123 O O . ALA A 1 140 ? 1.999 35.875 7.844 1 98.88 140 ALA A O 1
ATOM 1124 N N . LYS A 1 141 ? 0.124 35.844 6.613 1 98.81 141 LYS A N 1
ATOM 1125 C CA . LYS A 1 141 ? 0.695 36.625 5.516 1 98.81 141 LYS A CA 1
ATOM 1126 C C . LYS A 1 141 ? 1.073 38.031 5.973 1 98.81 141 LYS A C 1
ATOM 1128 O O . LYS A 1 141 ? 2.113 38.562 5.57 1 98.81 141 LYS A O 1
ATOM 1133 N N . SER A 1 142 ? 0.236 38.625 6.766 1 98.56 142 SER A N 1
ATOM 1134 C CA . SER A 1 142 ? 0.49 40 7.246 1 98.56 142 SER A CA 1
ATOM 1135 C C . SER A 1 142 ? 1.738 40.031 8.125 1 98.56 142 SER A C 1
ATOM 1137 O O . SER A 1 142 ? 2.32 41.094 8.32 1 98.56 142 SER A O 1
ATOM 1139 N N . HIS A 1 143 ? 2.162 38.906 8.602 1 98.56 143 HIS A N 1
ATOM 1140 C CA . HIS A 1 143 ? 3.355 38.844 9.438 1 98.56 143 HIS A CA 1
ATOM 1141 C C . HIS A 1 143 ? 4.547 38.312 8.664 1 98.56 143 HIS A C 1
ATOM 1143 O O . HIS A 1 143 ? 5.562 37.938 9.258 1 98.56 143 HIS A O 1
ATOM 1149 N N . GLY A 1 144 ? 4.371 38.094 7.324 1 98.38 144 GLY A N 1
ATOM 1150 C CA . GLY A 1 144 ? 5.484 37.781 6.449 1 98.38 144 GLY A CA 1
ATOM 1151 C C . GLY A 1 144 ? 5.734 36.281 6.332 1 98.38 144 GLY A C 1
ATOM 1152 O O . GLY A 1 144 ? 6.746 35.875 5.77 1 98.38 144 GLY A O 1
ATOM 1153 N N . LEU A 1 145 ? 4.895 35.469 6.84 1 98.69 145 LEU A N 1
ATOM 1154 C CA . LEU A 1 145 ? 5.043 34 6.762 1 98.69 145 LEU A CA 1
ATOM 1155 C C . LEU A 1 145 ? 4.531 33.469 5.43 1 98.69 145 LEU A C 1
ATOM 1157 O O . LEU A 1 145 ? 3.572 34.031 4.871 1 98.69 145 LEU A O 1
ATOM 1161 N N . LYS A 1 146 ? 5.211 32.469 4.871 1 98.88 146 LYS A N 1
ATOM 1162 C CA . LYS A 1 146 ? 4.559 31.578 3.922 1 98.88 146 LYS A CA 1
ATOM 1163 C C . LYS A 1 146 ? 3.654 30.578 4.641 1 98.88 146 LYS A C 1
ATOM 1165 O O . LYS A 1 146 ? 3.973 30.125 5.742 1 98.88 146 LYS A O 1
ATOM 1170 N N . ILE A 1 147 ? 2.504 30.188 4 1 98.94 147 ILE A N 1
ATOM 1171 C CA . ILE A 1 147 ? 1.572 29.344 4.742 1 98.94 147 ILE A CA 1
ATOM 1172 C C . ILE A 1 147 ? 0.984 28.281 3.812 1 98.94 147 ILE A C 1
ATOM 1174 O O . ILE A 1 147 ? 0.609 28.594 2.676 1 98.94 147 ILE A O 1
ATOM 1178 N N . ARG A 1 148 ? 1.01 27.031 4.246 1 98.94 148 ARG A N 1
ATOM 1179 C CA . ARG A 1 148 ? 0.199 25.953 3.701 1 98.94 148 ARG A CA 1
ATOM 1180 C C . ARG A 1 148 ? -1.067 25.75 4.523 1 98.94 148 ARG A C 1
ATOM 1182 O O . ARG A 1 148 ? -1.017 25.734 5.758 1 98.94 148 ARG A O 1
ATOM 1189 N N . PHE A 1 149 ? -2.189 25.625 3.916 1 98.94 149 PHE A N 1
ATOM 1190 C CA . PHE A 1 149 ? -3.445 25.391 4.617 1 98.94 149 PHE A CA 1
ATOM 1191 C C . PHE A 1 149 ? -4.008 24.016 4.258 1 98.94 149 PHE A C 1
ATOM 1193 O O . PHE A 1 149 ? -4.16 23.688 3.08 1 98.94 149 PHE A O 1
ATOM 1200 N N . THR A 1 150 ? -4.246 23.172 5.25 1 98.88 150 THR A N 1
ATOM 1201 C CA . THR A 1 150 ? -4.793 21.828 5.055 1 98.88 150 THR A CA 1
ATOM 1202 C C . THR A 1 150 ? -6.293 21.812 5.328 1 98.88 150 THR A C 1
ATOM 1204 O O . THR A 1 150 ? -6.734 22.172 6.426 1 98.88 150 THR A O 1
ATOM 1207 N N . VAL A 1 151 ? -7.047 21.438 4.336 1 98.81 151 VAL A N 1
ATOM 1208 C CA . VAL A 1 151 ? -8.484 21.266 4.492 1 98.81 151 VAL A CA 1
ATOM 1209 C C . VAL A 1 151 ? -8.797 19.859 4.996 1 98.81 151 VAL A C 1
ATOM 1211 O O . VAL A 1 151 ? -9.328 19.031 4.254 1 98.81 151 VAL A O 1
ATOM 1214 N N . GLU A 1 152 ? -8.609 19.641 6.305 1 98.38 152 GLU A N 1
ATOM 1215 C CA . GLU A 1 152 ? -8.742 18.328 6.93 1 98.38 152 GLU A CA 1
ATOM 1216 C C . GLU A 1 152 ? -10.125 17.734 6.668 1 98.38 152 GLU A C 1
ATOM 1218 O O . GLU A 1 152 ? -11.133 18.438 6.773 1 98.38 152 GLU A O 1
ATOM 1223 N N . ASP A 1 153 ? -10.172 16.438 6.344 1 98.06 153 ASP A N 1
ATOM 1224 C CA . ASP A 1 153 ? -11.359 15.633 6.035 1 98.06 153 ASP A CA 1
ATOM 1225 C C . ASP A 1 153 ? -12.078 16.172 4.801 1 98.06 153 ASP A C 1
ATOM 1227 O O . ASP A 1 153 ? -13.281 15.969 4.633 1 98.06 153 ASP A O 1
ATOM 1231 N N . GLY A 1 154 ? -11.336 16.859 3.961 1 98.25 154 GLY A N 1
ATOM 1232 C CA . GLY A 1 154 ? -11.859 17.422 2.73 1 98.25 154 GLY A CA 1
ATOM 1233 C C . GLY A 1 154 ? -12.453 16.391 1.798 1 98.25 154 GLY A C 1
ATOM 1234 O O . GLY A 1 154 ? -13.398 16.672 1.053 1 98.25 154 GLY A O 1
ATOM 1235 N N . SER A 1 155 ? -11.969 15.18 1.831 1 97.69 155 SER A N 1
ATOM 1236 C CA . SER A 1 155 ? -12.461 14.102 0.974 1 97.69 155 SER A CA 1
ATOM 1237 C C . SER A 1 155 ? -13.875 13.695 1.354 1 97.69 155 SER A C 1
ATOM 1239 O O . SER A 1 155 ? -14.586 13.078 0.556 1 97.69 155 SER A O 1
ATOM 1241 N N . ARG A 1 156 ? -14.305 14.062 2.547 1 97.69 156 ARG A N 1
ATOM 1242 C CA . ARG A 1 156 ? -15.648 13.719 2.998 1 97.69 156 ARG A CA 1
ATOM 1243 C C . ARG A 1 156 ? -16.484 14.977 3.211 1 97.69 156 ARG A C 1
ATOM 1245 O O . ARG A 1 156 ? -17.594 14.898 3.752 1 97.69 156 ARG A O 1
ATOM 1252 N N . ALA A 1 157 ? -16 16.109 2.826 1 98.19 157 ALA A N 1
ATOM 1253 C CA . ALA A 1 157 ? -16.719 17.375 2.934 1 98.19 157 ALA A CA 1
ATOM 1254 C C . ALA A 1 157 ? -17.656 17.578 1.735 1 98.19 157 ALA A C 1
ATOM 1256 O O . ALA A 1 157 ? -17.391 17.047 0.649 1 98.19 157 ALA A O 1
ATOM 1257 N N . GLU A 1 158 ? -18.719 18.328 1.958 1 97.62 158 GLU A N 1
ATOM 1258 C CA . GLU A 1 158 ? -19.562 18.719 0.831 1 97.62 158 GLU A CA 1
ATOM 1259 C C . GLU A 1 158 ? -18.75 19.453 -0.236 1 97.62 158 GLU A C 1
ATOM 1261 O O . GLU A 1 158 ? -18.031 20.406 0.065 1 97.62 158 GLU A O 1
ATOM 1266 N N . PRO A 1 159 ? -18.844 19 -1.48 1 97.94 159 PRO A N 1
ATOM 1267 C CA . PRO A 1 159 ? -17.953 19.5 -2.535 1 97.94 159 PRO A CA 1
ATOM 1268 C C . PRO A 1 159 ? -18.047 21.016 -2.727 1 97.94 159 PRO A C 1
ATOM 1270 O O . PRO A 1 159 ? -17.031 21.672 -2.918 1 97.94 159 PRO A O 1
ATOM 1273 N N . GLU A 1 160 ? -19.203 21.578 -2.695 1 98 160 GLU A N 1
ATOM 1274 C CA . GLU A 1 160 ? -19.359 23.016 -2.885 1 98 160 GLU A CA 1
ATOM 1275 C C . GLU A 1 160 ? -18.656 23.797 -1.777 1 98 160 GLU A C 1
ATOM 1277 O O . GLU A 1 160 ? -18.047 24.828 -2.035 1 98 160 GLU A O 1
ATOM 1282 N N . PHE A 1 161 ? -18.797 23.312 -0.626 1 98.44 161 PHE A N 1
ATOM 1283 C CA . PHE A 1 161 ? -18.156 23.984 0.494 1 98.44 161 PHE A CA 1
ATOM 1284 C C . PHE A 1 161 ? -16.641 23.844 0.402 1 98.44 161 PHE A C 1
ATOM 1286 O O . PHE A 1 161 ? -15.906 24.797 0.688 1 98.44 161 PHE A O 1
ATOM 1293 N N . LEU A 1 162 ? -16.125 22.672 0.078 1 98.75 162 LEU A N 1
ATOM 1294 C CA . LEU A 1 162 ? -14.695 22.438 -0.157 1 98.75 162 LEU A CA 1
ATOM 1295 C C . LEU A 1 162 ? -14.133 23.453 -1.146 1 98.75 162 LEU A C 1
ATOM 1297 O O . LEU A 1 162 ? -13.117 24.094 -0.874 1 98.75 162 LEU A O 1
ATOM 1301 N N . LEU A 1 163 ? -14.812 23.594 -2.266 1 98.81 163 LEU A N 1
ATOM 1302 C CA . LEU A 1 163 ? -14.352 24.5 -3.311 1 98.81 163 LEU A CA 1
ATOM 1303 C C . LEU A 1 163 ? -14.398 25.938 -2.836 1 98.81 163 LEU A C 1
ATOM 1305 O O . LEU A 1 163 ? -13.5 26.734 -3.135 1 98.81 163 LEU A O 1
ATOM 1309 N N . LYS A 1 164 ? -15.484 26.25 -2.115 1 98.75 164 LYS A N 1
ATOM 1310 C CA . LYS A 1 164 ? -15.641 27.594 -1.578 1 98.75 164 LYS A CA 1
ATOM 1311 C C . LYS A 1 164 ? -14.477 27.953 -0.654 1 98.75 164 LYS A C 1
ATOM 1313 O O . LYS A 1 164 ? -13.898 29.031 -0.77 1 98.75 164 LYS A O 1
ATOM 1318 N N . ILE A 1 165 ? -14.125 27.094 0.247 1 98.81 165 ILE A N 1
ATOM 1319 C CA . ILE A 1 165 ? -13.062 27.375 1.209 1 98.81 165 ILE A CA 1
ATOM 1320 C C . ILE A 1 165 ? -11.719 27.453 0.486 1 98.81 165 ILE A C 1
ATOM 1322 O O . ILE A 1 165 ? -10.891 28.312 0.789 1 98.81 165 ILE A O 1
ATOM 1326 N N . CYS A 1 166 ? -11.422 26.547 -0.427 1 98.88 166 CYS A N 1
ATOM 1327 C CA . CYS A 1 166 ? -10.164 26.547 -1.165 1 98.88 166 CYS A CA 1
ATOM 1328 C C . CYS A 1 166 ? -9.984 27.844 -1.942 1 98.88 166 CYS A C 1
ATOM 1330 O O . CYS A 1 166 ? -8.891 28.422 -1.943 1 98.88 166 CYS A O 1
ATOM 1332 N N . LYS A 1 167 ? -11.047 28.297 -2.598 1 98.81 167 LYS A N 1
ATOM 1333 C CA . LYS A 1 167 ? -10.977 29.547 -3.354 1 98.81 167 LYS A CA 1
ATOM 1334 C C . LYS A 1 167 ? -10.773 30.734 -2.426 1 98.81 167 LYS A C 1
ATOM 1336 O O . LYS A 1 167 ? -10 31.641 -2.736 1 98.81 167 LYS A O 1
ATOM 1341 N N . ALA A 1 168 ? -11.484 30.734 -1.334 1 98.88 168 ALA A N 1
ATOM 1342 C CA . ALA A 1 168 ? -11.398 31.844 -0.376 1 98.88 168 ALA A CA 1
ATOM 1343 C C . ALA A 1 168 ? -9.984 31.969 0.184 1 98.88 168 ALA A C 1
ATOM 1345 O O . ALA A 1 168 ? -9.461 33.094 0.31 1 98.88 168 ALA A O 1
ATOM 1346 N N . ILE A 1 169 ? -9.344 30.844 0.537 1 98.81 169 ILE A N 1
ATOM 1347 C CA . ILE A 1 169 ? -8.008 30.938 1.131 1 98.81 169 ILE A CA 1
ATOM 1348 C C . ILE A 1 169 ? -6.984 31.281 0.054 1 98.81 169 ILE A C 1
ATOM 1350 O O . ILE A 1 169 ? -5.988 31.953 0.331 1 98.81 169 ILE A O 1
ATOM 1354 N N . GLU A 1 170 ? -7.176 30.828 -1.168 1 98.81 170 GLU A N 1
ATOM 1355 C CA . GLU A 1 170 ? -6.316 31.281 -2.26 1 98.81 170 GLU A CA 1
ATOM 1356 C C . GLU A 1 170 ? -6.371 32.812 -2.408 1 98.81 170 GLU A C 1
ATOM 1358 O O . GLU A 1 170 ? -5.336 33.438 -2.539 1 98.81 170 GLU A O 1
ATOM 1363 N N . GLU A 1 171 ? -7.57 33.375 -2.398 1 98.69 171 GLU A N 1
ATOM 1364 C CA . GLU A 1 171 ? -7.762 34.812 -2.521 1 98.69 171 GLU A CA 1
ATOM 1365 C C . GLU A 1 171 ? -7.129 35.562 -1.35 1 98.69 171 GLU A C 1
ATOM 1367 O O . GLU A 1 171 ? -6.668 36.688 -1.501 1 98.69 171 GLU A O 1
ATOM 1372 N N . ALA A 1 172 ? -7.098 34.844 -0.25 1 98.75 172 ALA A N 1
ATOM 1373 C CA . ALA A 1 172 ? -6.508 35.438 0.951 1 98.75 172 ALA A CA 1
ATOM 1374 C C . ALA A 1 172 ? -4.984 35.406 0.882 1 98.75 172 ALA A C 1
ATOM 1376 O O . ALA A 1 172 ? -4.309 36.062 1.682 1 98.75 172 ALA A O 1
ATOM 1377 N N . GLY A 1 173 ? -4.422 34.594 -0.05 1 98.75 173 GLY A N 1
ATOM 1378 C CA . GLY A 1 173 ? -2.99 34.688 -0.284 1 98.75 173 GLY A CA 1
ATOM 1379 C C . GLY A 1 173 ? -2.248 33.438 0.175 1 98.75 173 GLY A C 1
ATOM 1380 O O . GLY A 1 173 ? -1.024 33.469 0.331 1 98.75 173 GLY A O 1
ATOM 1381 N N . VAL A 1 174 ? -2.916 32.344 0.387 1 98.88 174 VAL A N 1
ATOM 1382 C CA . VAL A 1 174 ? -2.258 31.094 0.802 1 98.88 174 VAL A CA 1
ATOM 1383 C C . VAL A 1 174 ? -1.182 30.719 -0.213 1 98.88 174 VAL A C 1
ATOM 1385 O O . VAL A 1 174 ? -1.327 30.984 -1.409 1 98.88 174 VAL A O 1
ATOM 1388 N N . ASP A 1 175 ? -0.097 30.141 0.255 1 98.88 175 ASP A N 1
ATOM 1389 C CA . ASP A 1 175 ? 0.99 29.766 -0.647 1 98.88 175 ASP A CA 1
ATOM 1390 C C . ASP A 1 175 ? 0.797 28.359 -1.193 1 98.88 175 ASP A C 1
ATOM 1392 O O . ASP A 1 175 ? 1.231 28.047 -2.307 1 98.88 175 ASP A O 1
ATOM 1396 N N . ARG A 1 176 ? 0.21 27.422 -0.354 1 98.81 176 ARG A N 1
ATOM 1397 C CA . ARG A 1 176 ? -0.089 26.062 -0.751 1 98.81 176 ARG A CA 1
ATOM 1398 C C . ARG A 1 176 ? -1.365 25.562 -0.082 1 98.81 176 ARG A C 1
ATOM 1400 O O . ARG A 1 176 ? -1.694 25.984 1.029 1 98.81 176 ARG A O 1
ATOM 1407 N N . ILE A 1 177 ? -2.08 24.672 -0.71 1 98.94 177 ILE A N 1
ATOM 1408 C CA . ILE A 1 177 ? -3.238 24 -0.133 1 98.94 177 ILE A CA 1
ATOM 1409 C C . ILE A 1 177 ? -2.98 22.5 -0.069 1 98.94 177 ILE A C 1
ATOM 1411 O O . ILE A 1 177 ? -2.559 21.891 -1.057 1 98.94 177 ILE A O 1
ATOM 1415 N N . SER A 1 178 ? -3.139 21.922 1.089 1 98.88 178 SER A N 1
ATOM 1416 C CA . SER A 1 178 ? -2.99 20.484 1.294 1 98.88 178 SER A CA 1
ATOM 1417 C C . SER A 1 178 ? -4.344 19.781 1.259 1 98.88 178 SER A C 1
ATOM 1419 O O . SER A 1 178 ? -5.258 20.141 1.996 1 98.88 178 SER A O 1
ATOM 1421 N N . LEU A 1 179 ? -4.422 18.812 0.415 1 98.88 179 LEU A N 1
ATOM 1422 C CA . LEU A 1 179 ? -5.629 18.016 0.247 1 98.88 179 LEU A CA 1
ATOM 1423 C C . LEU A 1 179 ? -5.453 16.641 0.866 1 98.88 179 LEU A C 1
ATOM 1425 O O . LEU A 1 179 ? -4.719 15.797 0.334 1 98.88 179 LEU A O 1
ATOM 1429 N N . PRO A 1 180 ? -6.137 16.359 1.944 1 98.5 180 PRO A N 1
ATOM 1430 C CA . PRO A 1 180 ? -5.934 15.086 2.646 1 98.5 180 PRO A CA 1
ATOM 1431 C C . PRO A 1 180 ? -7.02 14.062 2.34 1 98.5 180 PRO A C 1
ATOM 1433 O O . PRO A 1 180 ? -8.164 14.43 2.051 1 98.5 180 PRO A O 1
ATOM 1436 N N . ASP A 1 181 ? -6.656 12.836 2.297 1 98.31 181 ASP A N 1
ATOM 1437 C CA . ASP A 1 181 ? -7.559 11.727 2.59 1 98.31 181 ASP A CA 1
ATOM 1438 C C . ASP A 1 181 ? -7.445 11.297 4.051 1 98.31 181 ASP A C 1
ATOM 1440 O O . ASP A 1 181 ? -6.82 10.281 4.355 1 98.31 181 ASP A O 1
ATOM 1444 N N . THR A 1 182 ? -8.117 12.031 4.844 1 97.62 182 THR A N 1
ATOM 1445 C CA . THR A 1 182 ? -7.898 12.062 6.289 1 97.62 182 THR A CA 1
ATOM 1446 C C . THR A 1 182 ? -8.133 10.688 6.898 1 97.62 182 THR A C 1
ATOM 1448 O O . THR A 1 182 ? -7.414 10.273 7.812 1 97.62 182 THR A O 1
ATOM 1451 N N . VAL A 1 183 ? -9.117 9.969 6.375 1 96.5 183 VAL A N 1
ATOM 1452 C CA . VAL A 1 183 ? -9.43 8.695 7.023 1 96.5 183 VAL A CA 1
ATOM 1453 C C . VAL A 1 183 ? -9.133 7.543 6.074 1 96.5 183 VAL A C 1
ATOM 1455 O O . VAL A 1 183 ? -9.594 6.418 6.285 1 96.5 183 VAL A O 1
ATOM 1458 N N . GLY A 1 184 ? -8.422 7.812 4.934 1 97.5 184 GLY A N 1
ATOM 1459 C CA . GLY A 1 184 ? -7.938 6.781 4.031 1 97.5 184 GLY A CA 1
ATOM 1460 C C . GLY A 1 184 ? -9.055 6.012 3.35 1 97.5 184 GLY A C 1
ATOM 1461 O O . GLY A 1 184 ? -8.969 4.789 3.203 1 97.5 184 GLY A O 1
ATOM 1462 N N . ILE A 1 185 ? -10.133 6.734 2.883 1 97.19 185 ILE A N 1
ATOM 1463 C CA . ILE A 1 185 ? -11.32 6.059 2.377 1 97.19 185 ILE A CA 1
ATOM 1464 C C . ILE A 1 185 ? -11.383 6.191 0.856 1 97.19 185 ILE A C 1
ATOM 1466 O O . ILE A 1 185 ? -12.289 5.652 0.215 1 97.19 185 ILE A O 1
ATOM 1470 N N . LEU A 1 186 ? -10.398 6.859 0.271 1 97.88 186 LEU A N 1
ATOM 1471 C CA . LEU A 1 186 ? -10.398 7 -1.181 1 97.88 186 LEU A CA 1
ATOM 1472 C C . LEU A 1 186 ? -9.57 5.898 -1.835 1 97.88 186 LEU A C 1
ATOM 1474 O O . LEU A 1 186 ? -8.531 5.5 -1.305 1 97.88 186 LEU A O 1
ATOM 1478 N N . ARG A 1 187 ? -10.008 5.422 -2.934 1 96.62 187 ARG A N 1
ATOM 1479 C CA . ARG A 1 187 ? -9.164 4.645 -3.834 1 96.62 187 ARG A CA 1
ATOM 1480 C C . ARG A 1 187 ? -8.438 5.551 -4.828 1 96.62 187 ARG A C 1
ATOM 1482 O O . ARG A 1 187 ? -8.695 6.758 -4.871 1 96.62 187 ARG A O 1
ATOM 1489 N N . PRO A 1 188 ? -7.594 5.043 -5.668 1 97.06 188 PRO A N 1
ATOM 1490 C CA . PRO A 1 188 ? -6.754 5.914 -6.496 1 97.06 188 PRO A CA 1
ATOM 1491 C C . PRO A 1 188 ? -7.574 6.812 -7.426 1 97.06 188 PRO A C 1
ATOM 1493 O O . PRO A 1 188 ? -7.332 8.016 -7.492 1 97.06 188 PRO A O 1
ATOM 1496 N N . ILE A 1 189 ? -8.555 6.324 -8.078 1 96.81 189 ILE A N 1
ATOM 1497 C CA . ILE A 1 189 ? -9.367 7.152 -8.961 1 96.81 189 ILE A CA 1
ATOM 1498 C C . ILE A 1 189 ? -10.125 8.195 -8.141 1 96.81 189 ILE A C 1
ATOM 1500 O O . ILE A 1 189 ? -10.344 9.312 -8.602 1 96.81 189 ILE A O 1
ATOM 1504 N N . GLY A 1 190 ? -10.539 7.797 -6.969 1 97.81 190 GLY A N 1
ATOM 1505 C CA . GLY A 1 190 ? -11.188 8.75 -6.082 1 97.81 190 GLY A CA 1
ATOM 1506 C C . GLY A 1 190 ? -10.297 9.914 -5.695 1 97.81 190 GLY A C 1
ATOM 1507 O O . GLY A 1 190 ? -10.727 11.062 -5.719 1 97.81 190 GLY A O 1
ATOM 1508 N N . MET A 1 191 ? -9.055 9.594 -5.371 1 98.5 191 MET A N 1
ATOM 1509 C CA . MET A 1 191 ? -8.094 10.641 -5.039 1 98.5 191 MET A CA 1
ATOM 1510 C C . MET A 1 191 ? -7.828 11.547 -6.238 1 98.5 191 MET A C 1
ATOM 1512 O O . MET A 1 191 ? -7.73 12.766 -6.09 1 98.5 191 MET A O 1
ATOM 1516 N N . PHE A 1 192 ? -7.699 10.938 -7.375 1 98.25 192 PHE A N 1
ATOM 1517 C CA . PHE A 1 192 ? -7.523 11.703 -8.609 1 98.25 192 PHE A CA 1
ATOM 1518 C C . PHE A 1 192 ? -8.68 12.68 -8.805 1 98.25 192 PHE A C 1
ATOM 1520 O O . PHE A 1 192 ? -8.453 13.867 -9.055 1 98.25 192 PHE A O 1
ATOM 1527 N N . ASN A 1 193 ? -9.922 12.219 -8.695 1 98.5 193 ASN A N 1
ATOM 1528 C CA . ASN A 1 193 ? -11.109 13.031 -8.906 1 98.5 193 ASN A CA 1
ATOM 1529 C C . ASN A 1 193 ? -11.211 14.164 -7.883 1 98.5 193 ASN A C 1
ATOM 1531 O O . ASN A 1 193 ? -11.578 15.289 -8.227 1 98.5 193 ASN A O 1
ATOM 1535 N N . PHE A 1 194 ? -10.906 13.789 -6.688 1 98.75 194 PHE A N 1
ATOM 1536 C CA . PHE A 1 194 ? -10.93 14.742 -5.582 1 98.75 194 PHE A CA 1
ATOM 1537 C C . PHE A 1 194 ? -9.969 15.898 -5.844 1 98.75 194 PHE A C 1
ATOM 1539 O O . PHE A 1 194 ? -10.359 17.062 -5.773 1 98.75 194 PHE A O 1
ATOM 1546 N N . VAL A 1 195 ? -8.727 15.609 -6.23 1 98.88 195 VAL A N 1
ATOM 1547 C CA . VAL A 1 195 ? -7.695 16.609 -6.488 1 98.88 195 VAL A CA 1
ATOM 1548 C C . VAL A 1 195 ? -8.055 17.406 -7.742 1 98.88 195 VAL A C 1
ATOM 1550 O O . VAL A 1 195 ? -7.918 18.625 -7.77 1 98.88 195 VAL A O 1
ATOM 1553 N N . LYS A 1 196 ? -8.5 16.734 -8.758 1 98.56 196 LYS A N 1
ATOM 1554 C CA . LYS A 1 196 ? -8.844 17.391 -10.023 1 98.56 196 LYS A CA 1
ATOM 1555 C C . LYS A 1 196 ? -9.922 18.453 -9.82 1 98.56 196 LYS A C 1
ATOM 1557 O O . LYS A 1 196 ? -9.852 19.531 -10.398 1 98.56 196 LYS A O 1
ATOM 1562 N N . LYS A 1 197 ? -10.891 18.109 -9.016 1 98.31 197 LYS A N 1
ATOM 1563 C CA . LYS A 1 197 ? -11.984 19.047 -8.734 1 98.31 197 LYS A CA 1
ATOM 1564 C C . LYS A 1 197 ? -11.461 20.344 -8.133 1 98.31 197 LYS A C 1
ATOM 1566 O O . LYS A 1 197 ? -11.914 21.438 -8.5 1 98.31 197 LYS A O 1
ATOM 1571 N N . VAL A 1 198 ? -10.539 20.25 -7.203 1 98.81 198 VAL A N 1
ATOM 1572 C CA . VAL A 1 198 ? -9.969 21.438 -6.562 1 98.81 198 VAL A CA 1
ATOM 1573 C C . VAL A 1 198 ? -9.047 22.156 -7.539 1 98.81 198 VAL A C 1
ATOM 1575 O O . VAL A 1 198 ? -9.07 23.391 -7.625 1 98.81 198 VAL A O 1
ATOM 1578 N N . ARG A 1 199 ? -8.234 21.406 -8.273 1 98.69 199 ARG A N 1
ATOM 1579 C CA . ARG A 1 199 ? -7.262 21.969 -9.203 1 98.69 199 ARG A CA 1
ATOM 1580 C C . ARG A 1 199 ? -7.949 22.812 -10.273 1 98.69 199 ARG A C 1
ATOM 1582 O O . ARG A 1 199 ? -7.387 23.812 -10.742 1 98.69 199 ARG A O 1
ATOM 1589 N N . GLU A 1 200 ? -9.117 22.531 -10.633 1 98.06 200 GLU A N 1
ATOM 1590 C CA . GLU A 1 200 ? -9.875 23.234 -11.664 1 98.06 200 GLU A CA 1
ATOM 1591 C C . GLU A 1 200 ? -10.188 24.672 -11.25 1 98.06 200 GLU A C 1
ATOM 1593 O O . GLU A 1 200 ? -10.414 25.531 -12.102 1 98.06 200 GLU A O 1
ATOM 1598 N N . ILE A 1 201 ? -10.125 24.969 -9.977 1 97.81 201 ILE A N 1
ATOM 1599 C CA . ILE A 1 201 ? -10.594 26.281 -9.562 1 97.81 201 ILE A CA 1
ATOM 1600 C C . ILE A 1 201 ? -9.477 27.031 -8.852 1 97.81 201 ILE A C 1
ATOM 1602 O O . ILE A 1 201 ? -9.578 28.234 -8.594 1 97.81 201 ILE A O 1
ATOM 1606 N N . VAL A 1 202 ? -8.391 26.297 -8.461 1 97.94 202 VAL A N 1
ATOM 1607 C CA . VAL A 1 202 ? -7.297 26.938 -7.746 1 97.94 202 VAL A CA 1
ATOM 1608 C C . VAL A 1 202 ? -6.008 26.828 -8.555 1 97.94 202 VAL A C 1
ATOM 1610 O O . VAL A 1 202 ? -5.793 25.828 -9.25 1 97.94 202 VAL A O 1
ATOM 1613 N N . ASP A 1 203 ? -5.098 27.812 -8.367 1 98.06 203 ASP A N 1
ATOM 1614 C CA . ASP A 1 203 ? -3.863 27.828 -9.148 1 98.06 203 ASP A CA 1
ATOM 1615 C C . ASP A 1 203 ? -2.643 27.656 -8.25 1 98.06 203 ASP A C 1
ATOM 1617 O O . ASP A 1 203 ? -1.551 27.344 -8.727 1 98.06 203 ASP A O 1
ATOM 1621 N N . VAL A 1 204 ? -2.848 27.828 -6.977 1 98.56 204 VAL A N 1
ATOM 1622 C CA . VAL A 1 204 ? -1.72 27.703 -6.059 1 98.56 204 VAL A CA 1
ATOM 1623 C C . VAL A 1 204 ? -1.252 26.25 -6.004 1 98.56 204 VAL A C 1
ATOM 1625 O O . VAL A 1 204 ? -2.014 25.328 -6.316 1 98.56 204 VAL A O 1
ATOM 1628 N N . PRO A 1 205 ? 0.015 25.984 -5.621 1 98.75 205 PRO A N 1
ATOM 1629 C CA . PRO A 1 205 ? 0.522 24.625 -5.477 1 98.75 205 PRO A CA 1
ATOM 1630 C C . PRO A 1 205 ? -0.297 23.797 -4.492 1 98.75 205 PRO A C 1
ATOM 1632 O O . PRO A 1 205 ? -0.849 24.328 -3.531 1 98.75 205 PRO A O 1
ATOM 1635 N N . LEU A 1 206 ? -0.362 22.469 -4.738 1 98.88 206 LEU A N 1
ATOM 1636 C CA . LEU A 1 206 ? -1.163 21.562 -3.926 1 98.88 206 LEU A CA 1
ATOM 1637 C C . LEU A 1 206 ? -0.29 20.484 -3.291 1 98.88 206 LEU A C 1
ATOM 1639 O O . LEU A 1 206 ? 0.684 20.031 -3.898 1 98.88 206 LEU A O 1
ATOM 1643 N N . ASP A 1 207 ? -0.625 20.094 -2.039 1 98.88 207 ASP A N 1
ATOM 1644 C CA . ASP A 1 207 ? -0.04 18.953 -1.343 1 98.88 207 ASP A CA 1
ATOM 1645 C C . ASP A 1 207 ? -1.047 17.812 -1.22 1 98.88 207 ASP A C 1
ATOM 1647 O O . ASP A 1 207 ? -2.258 18.047 -1.193 1 98.88 207 ASP A O 1
ATOM 1651 N N . ALA A 1 208 ? -0.508 16.594 -1.144 1 98.88 208 ALA A N 1
ATOM 1652 C CA . ALA A 1 208 ? -1.315 15.438 -0.787 1 98.88 208 ALA A CA 1
ATOM 1653 C C . ALA A 1 208 ? -0.904 14.883 0.573 1 98.88 208 ALA A C 1
ATOM 1655 O O . ALA A 1 208 ? 0.268 14.57 0.794 1 98.88 208 ALA A O 1
ATOM 1656 N N . HIS A 1 209 ? -1.795 14.828 1.5 1 98.88 209 HIS A N 1
ATOM 1657 C CA . HIS A 1 209 ? -1.664 14.188 2.805 1 98.88 209 HIS A CA 1
ATOM 1658 C C . HIS A 1 209 ? -2.643 13.023 2.949 1 98.88 209 HIS A C 1
ATOM 1660 O O . HIS A 1 209 ? -3.795 13.227 3.342 1 98.88 209 HIS A O 1
ATOM 1666 N N . VAL A 1 210 ? -2.121 11.82 2.738 1 98.62 210 VAL A N 1
ATOM 1667 C CA . VAL A 1 210 ? -3.053 10.719 2.523 1 98.62 210 VAL A CA 1
ATOM 1668 C C . VAL A 1 210 ? -2.801 9.625 3.555 1 98.62 210 VAL A C 1
ATOM 1670 O O . VAL A 1 210 ? -1.675 9.141 3.697 1 98.62 210 VAL A O 1
ATOM 1673 N N . HIS A 1 211 ? -3.854 9.211 4.27 1 98.56 211 HIS A N 1
ATOM 1674 C CA . HIS A 1 211 ? -3.709 8.164 5.266 1 98.56 211 HIS A CA 1
ATOM 1675 C C . HIS A 1 211 ? -3.916 6.781 4.648 1 98.56 211 HIS A C 1
ATOM 1677 O O . HIS A 1 211 ? -4.477 6.664 3.557 1 98.56 211 HIS A O 1
ATOM 1683 N N . ASN A 1 212 ? -3.523 5.734 5.359 1 98.38 212 ASN A N 1
ATOM 1684 C CA . ASN A 1 212 ? -3.342 4.402 4.793 1 98.38 212 ASN A CA 1
ATOM 1685 C C . ASN A 1 212 ? -4.367 3.414 5.34 1 98.38 212 ASN A C 1
ATOM 1687 O O . ASN A 1 212 ? -4.156 2.201 5.293 1 98.38 212 ASN A O 1
ATOM 1691 N N . ASP A 1 213 ? -5.496 3.834 5.789 1 97.62 213 ASP A N 1
ATOM 1692 C CA . ASP A 1 213 ? -6.445 3.043 6.566 1 97.62 213 ASP A CA 1
ATOM 1693 C C . ASP A 1 213 ? -6.902 1.812 5.789 1 97.62 213 ASP A C 1
ATOM 1695 O O . ASP A 1 213 ? -7.164 0.761 6.379 1 97.62 213 ASP A O 1
ATOM 1699 N N . ILE A 1 214 ? -6.961 1.953 4.441 1 97.62 214 ILE A N 1
ATOM 1700 C CA . ILE A 1 214 ? -7.398 0.806 3.654 1 97.62 214 ILE A CA 1
ATOM 1701 C C . ILE A 1 214 ? -6.25 0.312 2.779 1 97.62 214 ILE A C 1
ATOM 1703 O O . ILE A 1 214 ? -6.422 -0.609 1.978 1 97.62 214 ILE A O 1
ATOM 1707 N N . GLY A 1 215 ? -5.086 1.02 2.867 1 98.06 215 GLY A N 1
ATOM 1708 C CA . GLY A 1 215 ? -3.889 0.486 2.238 1 98.06 215 GLY A CA 1
ATOM 1709 C C . GLY A 1 215 ? -3.521 1.2 0.95 1 98.06 215 GLY A C 1
ATOM 1710 O O . GLY A 1 215 ? -2.623 0.765 0.227 1 98.06 215 GLY A O 1
ATOM 1711 N N . PHE A 1 216 ? -4.137 2.344 0.616 1 98.62 216 PHE A N 1
ATOM 1712 C CA . PHE A 1 216 ? -3.938 2.955 -0.693 1 98.62 216 PHE A CA 1
ATOM 1713 C C . PHE A 1 216 ? -3.123 4.238 -0.574 1 98.62 216 PHE A C 1
ATOM 1715 O O . PHE A 1 216 ? -2.977 4.98 -1.548 1 98.62 216 PHE A O 1
ATOM 1722 N N . ALA A 1 217 ? -2.535 4.535 0.59 1 98.75 217 ALA A N 1
ATOM 1723 C CA . ALA A 1 217 ? -1.914 5.836 0.827 1 98.75 217 ALA A CA 1
ATOM 1724 C C . ALA A 1 217 ? -0.867 6.145 -0.24 1 98.75 217 ALA A C 1
ATOM 1726 O O . ALA A 1 217 ? -0.869 7.234 -0.823 1 98.75 217 ALA A O 1
ATOM 1727 N N . LEU A 1 218 ? 0.039 5.199 -0.503 1 98.81 218 LEU A N 1
ATOM 1728 C CA . LEU A 1 218 ? 1.103 5.422 -1.477 1 98.81 218 LEU A CA 1
ATOM 1729 C C . LEU A 1 218 ? 0.525 5.68 -2.865 1 98.81 218 LEU A C 1
ATOM 1731 O O . LEU A 1 218 ? 0.869 6.672 -3.51 1 98.81 218 LEU A O 1
ATOM 1735 N N . ALA A 1 219 ? -0.327 4.797 -3.307 1 98.75 219 ALA A N 1
ATOM 1736 C CA . ALA A 1 219 ? -0.922 4.914 -4.637 1 98.75 219 ALA A CA 1
ATOM 1737 C C . ALA A 1 219 ? -1.748 6.195 -4.758 1 98.75 219 ALA A C 1
ATOM 1739 O O . ALA A 1 219 ? -1.734 6.852 -5.801 1 98.75 219 ALA A O 1
ATOM 1740 N N . ASN A 1 220 ? -2.459 6.52 -3.699 1 98.81 220 ASN A N 1
ATOM 1741 C CA . ASN A 1 220 ? -3.283 7.727 -3.709 1 98.81 220 ASN A CA 1
ATOM 1742 C C . ASN A 1 220 ? -2.43 8.992 -3.773 1 98.81 220 ASN A C 1
ATOM 1744 O O . ASN A 1 220 ? -2.816 9.977 -4.406 1 98.81 220 ASN A O 1
ATOM 1748 N N . ALA A 1 221 ? -1.327 8.992 -3.096 1 98.81 221 ALA A N 1
ATOM 1749 C CA . ALA A 1 221 ? -0.417 10.133 -3.178 1 98.81 221 ALA A CA 1
ATOM 1750 C C . ALA A 1 221 ? 0.019 10.383 -4.621 1 98.81 221 ALA A C 1
ATOM 1752 O O . ALA A 1 221 ? 0.005 11.523 -5.09 1 98.81 221 ALA A O 1
ATOM 1753 N N . PHE A 1 222 ? 0.342 9.336 -5.309 1 98.19 222 PHE A N 1
ATOM 1754 C CA . PHE A 1 222 ? 0.807 9.492 -6.68 1 98.19 222 PHE A CA 1
ATOM 1755 C C . PHE A 1 222 ? -0.359 9.781 -7.617 1 98.19 222 PHE A C 1
ATOM 1757 O O . PHE A 1 222 ? -0.208 10.508 -8.602 1 98.19 222 PHE A O 1
ATOM 1764 N N . SER A 1 223 ? -1.53 9.188 -7.316 1 98.12 223 SER A N 1
ATOM 1765 C CA . SER A 1 223 ? -2.725 9.562 -8.07 1 98.12 223 SER A CA 1
ATOM 1766 C C . SER A 1 223 ? -3.014 11.055 -7.941 1 98.12 223 SER A C 1
ATOM 1768 O O . SER A 1 223 ? -3.465 11.688 -8.898 1 98.12 223 SER A O 1
ATOM 1770 N N . ALA A 1 224 ? -2.799 11.562 -6.773 1 98.75 224 ALA A N 1
ATOM 1771 C CA . ALA A 1 224 ? -2.934 13 -6.559 1 98.75 224 ALA A CA 1
ATOM 1772 C C . ALA A 1 224 ? -1.96 13.781 -7.438 1 98.75 224 ALA A C 1
ATOM 1774 O O . ALA A 1 224 ? -2.314 14.82 -7.992 1 98.75 224 ALA A O 1
ATOM 1775 N N . CYS A 1 225 ? -0.767 13.297 -7.578 1 97.56 225 CYS A N 1
ATOM 1776 C CA . CYS A 1 225 ? 0.224 13.945 -8.43 1 97.56 225 CYS A CA 1
ATOM 1777 C C . CYS A 1 225 ? -0.224 13.945 -9.883 1 97.56 225 CYS A C 1
ATOM 1779 O O . CYS A 1 225 ? -0.047 14.938 -10.594 1 97.56 225 CYS A O 1
ATOM 1781 N N . ASP A 1 226 ? -0.757 12.828 -10.297 1 95.25 226 ASP A N 1
ATOM 1782 C CA . ASP A 1 226 ? -1.27 12.734 -11.664 1 95.25 226 ASP A CA 1
ATOM 1783 C C . ASP A 1 226 ? -2.371 13.766 -11.906 1 95.25 226 ASP A C 1
ATOM 1785 O O . ASP A 1 226 ? -2.613 14.172 -13.047 1 95.25 226 ASP A O 1
ATOM 1789 N N . ALA A 1 227 ? -3.047 14.242 -10.828 1 97.62 227 ALA A N 1
ATOM 1790 C CA . ALA A 1 227 ? -4.164 15.18 -10.93 1 97.62 227 ALA A CA 1
ATOM 1791 C C . ALA A 1 227 ? -3.697 16.609 -10.703 1 97.62 227 ALA A C 1
ATOM 1793 O O . ALA A 1 227 ? -4.492 17.547 -10.797 1 97.62 227 ALA A O 1
ATOM 1794 N N . GLY A 1 228 ? -2.439 16.812 -10.297 1 97.31 228 GLY A N 1
ATOM 1795 C CA . GLY A 1 228 ? -1.952 18.188 -10.258 1 97.31 228 GLY A CA 1
ATOM 1796 C C . GLY A 1 228 ? -1.24 18.531 -8.961 1 97.31 228 GLY A C 1
ATOM 1797 O O . GLY A 1 228 ? -0.712 19.625 -8.812 1 97.31 228 GLY A O 1
ATOM 1798 N N . VAL A 1 229 ? -1.149 17.609 -8.055 1 98.5 229 VAL A N 1
ATOM 1799 C CA . VAL A 1 229 ? -0.391 17.797 -6.82 1 98.5 229 VAL A CA 1
ATOM 1800 C C . VAL A 1 229 ? 1.105 17.766 -7.125 1 98.5 229 VAL A C 1
ATOM 1802 O O . VAL A 1 229 ? 1.562 16.953 -7.938 1 98.5 229 VAL A O 1
ATOM 1805 N N . ASP A 1 230 ? 1.852 18.609 -6.473 1 98.12 230 ASP A N 1
ATOM 1806 C CA . ASP A 1 230 ? 3.281 18.625 -6.773 1 98.12 230 ASP A CA 1
ATOM 1807 C C . ASP A 1 230 ? 4.109 18.375 -5.516 1 98.12 230 ASP A C 1
ATOM 1809 O O . ASP A 1 230 ? 5.332 18.516 -5.531 1 98.12 230 ASP A O 1
ATOM 1813 N N . GLN A 1 231 ? 3.467 18 -4.363 1 98.88 231 GLN A N 1
ATOM 1814 C CA . GLN A 1 231 ? 4.191 17.656 -3.146 1 98.88 231 GLN A CA 1
ATOM 1815 C C . GLN A 1 231 ? 3.473 16.562 -2.371 1 98.88 231 GLN A C 1
ATOM 1817 O O . GLN A 1 231 ? 2.264 16.641 -2.145 1 98.88 231 GLN A O 1
ATOM 1822 N N . ILE A 1 232 ? 4.238 15.57 -1.961 1 98.94 232 ILE A N 1
ATOM 1823 C CA . ILE A 1 232 ? 3.707 14.438 -1.202 1 98.94 232 ILE A CA 1
ATOM 1824 C C . ILE A 1 232 ? 4.195 14.516 0.243 1 98.94 232 ILE A C 1
ATOM 1826 O O . ILE A 1 232 ? 5.375 14.773 0.494 1 98.94 232 ILE A O 1
ATOM 1830 N N . HIS A 1 233 ? 3.264 14.391 1.193 1 98.94 233 HIS A N 1
ATOM 1831 C CA . HIS A 1 233 ? 3.637 14.258 2.598 1 98.94 233 HIS A CA 1
ATOM 1832 C C . HIS A 1 233 ? 3.994 12.812 2.939 1 98.94 233 HIS A C 1
ATOM 1834 O O . HIS A 1 233 ? 3.256 11.891 2.598 1 98.94 233 HIS A O 1
ATOM 1840 N N . THR A 1 234 ? 5.121 12.609 3.576 1 98.94 234 THR A N 1
ATOM 1841 C CA . THR A 1 234 ? 5.602 11.281 3.959 1 98.94 234 THR A CA 1
ATOM 1842 C C . THR A 1 234 ? 6.055 11.273 5.418 1 98.94 234 THR A C 1
ATOM 1844 O O . THR A 1 234 ? 6.137 12.328 6.055 1 98.94 234 THR A O 1
ATOM 1847 N N . THR A 1 235 ? 6.266 10.133 5.949 1 98.81 235 THR A N 1
ATOM 1848 C CA . THR A 1 235 ? 7.035 9.906 7.168 1 98.81 235 THR A CA 1
ATOM 1849 C C . THR A 1 235 ? 7.988 8.727 6.992 1 98.81 235 THR A C 1
ATOM 1851 O O . THR A 1 235 ? 7.758 7.859 6.152 1 98.81 235 THR A O 1
ATOM 1854 N N . ILE A 1 236 ? 9.055 8.734 7.781 1 98.56 236 ILE A N 1
ATOM 1855 C CA . ILE A 1 236 ? 9.93 7.574 7.801 1 98.56 236 ILE A CA 1
ATOM 1856 C C . ILE A 1 236 ? 9.156 6.344 8.266 1 98.56 236 ILE A C 1
ATOM 1858 O O . ILE A 1 236 ? 8.477 6.387 9.289 1 98.56 236 ILE A O 1
ATOM 1862 N N . ASP A 1 237 ? 9.141 5.293 7.453 1 97.06 237 ASP A N 1
ATOM 1863 C CA . ASP A 1 237 ? 8.5 4.008 7.691 1 97.06 237 ASP A CA 1
ATOM 1864 C C . ASP A 1 237 ? 6.977 4.145 7.672 1 97.06 237 ASP A C 1
ATOM 1866 O O . ASP A 1 237 ? 6.258 3.215 8.047 1 97.06 237 ASP A O 1
ATOM 1870 N N . GLY A 1 238 ? 6.445 5.32 7.27 1 97.75 238 GLY A N 1
ATOM 1871 C CA . GLY A 1 238 ? 5.012 5.52 7.156 1 97.75 238 GLY A CA 1
ATOM 1872 C C . GLY A 1 238 ? 4.316 5.645 8.5 1 97.75 238 GLY A C 1
ATOM 1873 O O . GLY A 1 238 ? 3.109 5.43 8.602 1 97.75 238 GLY A O 1
ATOM 1874 N N . ILE A 1 239 ? 5.012 6.027 9.57 1 96.56 239 ILE A N 1
ATOM 1875 C CA . ILE A 1 239 ? 4.406 6.102 10.898 1 96.56 239 ILE A CA 1
ATOM 1876 C C . ILE A 1 239 ? 3.494 7.324 10.984 1 96.56 239 ILE A C 1
ATOM 1878 O O . ILE A 1 239 ? 3.754 8.344 10.336 1 96.56 239 ILE A O 1
ATOM 1882 N N . GLY A 1 240 ? 2.492 7.234 11.758 1 96.31 240 GLY A N 1
ATOM 1883 C CA . GLY A 1 240 ? 1.507 8.289 11.953 1 96.31 240 GLY A CA 1
ATOM 1884 C C . GLY A 1 240 ? 0.239 7.801 12.625 1 96.31 240 GLY A C 1
ATOM 1885 O O . GLY A 1 240 ? 0.202 6.691 13.164 1 96.31 240 GLY A O 1
ATOM 1886 N N . GLU A 1 241 ? -0.716 8.625 12.68 1 93.88 241 GLU A N 1
ATOM 1887 C CA . GLU A 1 241 ? -1.996 8.273 13.289 1 93.88 241 GLU A CA 1
ATOM 1888 C C . GLU A 1 241 ? -2.609 7.051 12.617 1 93.88 241 GLU A C 1
ATOM 1890 O O . GLU A 1 241 ? -2.58 6.934 11.383 1 93.88 241 GLU A O 1
ATOM 1895 N N . ARG A 1 242 ? -3.137 6.105 13.516 1 93.88 242 ARG A N 1
ATOM 1896 C CA . ARG A 1 242 ? -3.781 4.887 13.047 1 93.88 242 ARG A CA 1
ATOM 1897 C C . ARG A 1 242 ? -2.844 4.082 12.156 1 93.88 242 ARG A C 1
ATOM 1899 O O . ARG A 1 242 ? -1.941 3.398 12.648 1 93.88 242 ARG A O 1
ATOM 1906 N N . THR A 1 243 ? -2.969 4.191 10.781 1 95.94 243 THR A N 1
ATOM 1907 C CA . THR A 1 243 ? -2.195 3.367 9.859 1 95.94 243 THR A CA 1
ATOM 1908 C C . THR A 1 243 ? -1.14 4.203 9.141 1 95.94 243 THR A C 1
ATOM 1910 O O . THR A 1 243 ? -0.462 3.711 8.234 1 95.94 243 THR A O 1
ATOM 1913 N N . GLY A 1 244 ? -1.022 5.453 9.555 1 97.19 244 GLY A N 1
ATOM 1914 C CA . GLY A 1 244 ? 0.039 6.305 9.047 1 97.19 244 GLY A CA 1
ATOM 1915 C C . GLY A 1 244 ? -0.236 6.832 7.648 1 97.19 244 GLY A C 1
ATOM 1916 O O . GLY A 1 244 ? -1.394 6.945 7.238 1 97.19 244 GLY A O 1
ATOM 1917 N N . ILE A 1 245 ? 0.815 7.367 7.055 1 98.69 245 ILE A N 1
ATOM 1918 C CA . ILE A 1 245 ? 0.765 7.977 5.73 1 98.69 245 ILE A CA 1
ATOM 1919 C C . ILE A 1 245 ? 1.841 7.359 4.84 1 98.69 245 ILE A C 1
ATOM 1921 O O . ILE A 1 245 ? 2.49 6.383 5.223 1 98.69 245 ILE A O 1
ATOM 1925 N N . PRO A 1 246 ? 2.014 7.75 3.588 1 98.81 246 PRO A N 1
ATOM 1926 C CA . PRO A 1 246 ? 2.982 7.094 2.705 1 98.81 246 PRO A CA 1
ATOM 1927 C C . PRO A 1 246 ? 4.387 7.039 3.307 1 98.81 246 PRO A C 1
ATOM 1929 O O . PRO A 1 246 ? 4.891 8.055 3.799 1 98.81 246 PRO A O 1
ATOM 1932 N N . PRO A 1 247 ? 5.008 5.863 3.246 1 98.69 247 PRO A N 1
ATOM 1933 C CA . PRO A 1 247 ? 6.387 5.766 3.73 1 98.69 247 PRO A CA 1
ATOM 1934 C C . PRO A 1 247 ? 7.383 6.492 2.826 1 98.69 247 PRO A C 1
ATOM 1936 O O . PRO A 1 247 ? 7.316 6.363 1.602 1 98.69 247 PRO A O 1
ATOM 1939 N N . LEU A 1 248 ? 8.289 7.176 3.424 1 98.88 248 LEU A N 1
ATOM 1940 C CA . LEU A 1 248 ? 9.297 7.953 2.707 1 98.88 248 LEU A CA 1
ATOM 1941 C C . LEU A 1 248 ? 10.078 7.066 1.74 1 98.88 248 LEU A C 1
ATOM 1943 O O . LEU A 1 248 ? 10.32 7.457 0.597 1 98.88 248 LEU A O 1
ATOM 1947 N N . ALA A 1 249 ? 10.461 5.859 2.166 1 98.69 249 ALA A N 1
ATOM 1948 C CA . ALA A 1 249 ? 11.281 4.973 1.347 1 98.69 249 ALA A CA 1
ATOM 1949 C C . ALA A 1 249 ? 10.562 4.594 0.057 1 98.69 249 ALA A C 1
ATOM 1951 O O . ALA A 1 249 ? 11.133 4.676 -1.031 1 98.69 249 ALA A O 1
ATOM 1952 N N . GLU A 1 250 ? 9.312 4.184 0.157 1 98.62 250 GLU A N 1
ATOM 1953 C CA . GLU A 1 250 ? 8.523 3.777 -1.002 1 98.62 250 GLU A CA 1
ATOM 1954 C C . GLU A 1 250 ? 8.281 4.953 -1.946 1 98.62 250 GLU A C 1
ATOM 1956 O O . GLU A 1 250 ? 8.391 4.809 -3.166 1 98.62 250 GLU A O 1
ATOM 1961 N N . VAL A 1 251 ? 8.031 6.125 -1.385 1 98.88 251 VAL A N 1
ATOM 1962 C CA . VAL A 1 251 ? 7.805 7.312 -2.199 1 98.88 251 VAL A CA 1
ATOM 1963 C C . VAL A 1 251 ? 9.086 7.684 -2.943 1 98.88 251 VAL A C 1
ATOM 1965 O O . VAL A 1 251 ? 9.062 7.93 -4.152 1 98.88 251 VAL A O 1
ATOM 1968 N N . ALA A 1 252 ? 10.188 7.715 -2.236 1 98.75 252 ALA A N 1
ATOM 1969 C CA . ALA A 1 252 ? 11.469 8.109 -2.822 1 98.75 252 ALA A CA 1
ATOM 1970 C C . ALA A 1 252 ? 11.867 7.172 -3.955 1 98.75 252 ALA A C 1
ATOM 1972 O O . ALA A 1 252 ? 12.312 7.621 -5.016 1 98.75 252 ALA A O 1
ATOM 1973 N N . VAL A 1 253 ? 11.68 5.902 -3.723 1 98.12 253 VAL A N 1
ATOM 1974 C CA . VAL A 1 253 ? 12.047 4.91 -4.727 1 98.12 253 VAL A CA 1
ATOM 1975 C C . VAL A 1 253 ? 11.109 5.02 -5.93 1 98.12 253 VAL A C 1
ATOM 1977 O O . VAL A 1 253 ? 11.555 4.969 -7.078 1 98.12 253 VAL A O 1
ATOM 1980 N N . ALA A 1 254 ? 9.828 5.172 -5.703 1 97.75 254 ALA A N 1
ATOM 1981 C CA . ALA A 1 254 ? 8.867 5.328 -6.793 1 97.75 254 ALA A CA 1
ATOM 1982 C C . ALA A 1 254 ? 9.172 6.582 -7.609 1 97.75 254 ALA A C 1
ATOM 1984 O O . ALA A 1 254 ? 9.117 6.551 -8.844 1 97.75 254 ALA A O 1
ATOM 1985 N N . LEU A 1 255 ? 9.508 7.699 -6.938 1 97.69 255 LEU A N 1
ATOM 1986 C CA . LEU A 1 255 ? 9.836 8.945 -7.625 1 97.69 255 LEU A CA 1
ATOM 1987 C C . LEU A 1 255 ? 11.039 8.75 -8.555 1 97.69 255 LEU A C 1
ATOM 1989 O O . LEU A 1 255 ? 11.047 9.258 -9.672 1 97.69 255 LEU A O 1
ATOM 1993 N N . THR A 1 256 ? 11.992 8.008 -8.07 1 96.06 256 THR A N 1
ATOM 1994 C CA . THR A 1 256 ? 13.258 7.848 -8.781 1 96.06 256 THR A CA 1
ATOM 1995 C C . THR A 1 256 ? 13.117 6.84 -9.922 1 96.06 256 THR A C 1
ATOM 1997 O O . THR A 1 256 ? 13.484 7.129 -11.062 1 96.06 256 THR A O 1
ATOM 2000 N N . TYR A 1 257 ? 12.516 5.707 -9.656 1 94.19 257 TYR A N 1
ATOM 2001 C CA . TYR A 1 257 ? 12.609 4.59 -10.594 1 94.19 257 TYR A CA 1
ATOM 2002 C C . TYR A 1 257 ? 11.367 4.508 -11.469 1 94.19 257 TYR A C 1
ATOM 2004 O O . TYR A 1 257 ? 11.422 4.008 -12.594 1 94.19 257 TYR A O 1
ATOM 2012 N N . LEU A 1 258 ? 10.242 4.965 -10.961 1 94.5 258 LEU A N 1
ATOM 2013 C CA . LEU A 1 258 ? 8.992 4.781 -11.703 1 94.5 258 LEU A CA 1
ATOM 2014 C C . LEU A 1 258 ? 8.547 6.09 -12.344 1 94.5 258 LEU A C 1
ATOM 2016 O O . LEU A 1 258 ? 8.078 6.098 -13.484 1 94.5 258 LEU A O 1
ATOM 2020 N N . TYR A 1 259 ? 8.695 7.223 -11.648 1 93.62 259 TYR A N 1
ATOM 2021 C CA . TYR A 1 259 ? 8.242 8.516 -12.141 1 93.62 259 TYR A CA 1
ATOM 2022 C C . TYR A 1 259 ? 9.398 9.297 -12.758 1 93.62 259 TYR A C 1
ATOM 2024 O O . TYR A 1 259 ? 9.18 10.273 -13.484 1 93.62 259 TYR A O 1
ATOM 2032 N N . LYS A 1 260 ? 10.625 8.922 -12.414 1 93.44 260 LYS A N 1
ATOM 2033 C CA . LYS A 1 260 ? 11.836 9.578 -12.898 1 93.44 260 LYS A CA 1
ATOM 2034 C C . LYS A 1 260 ? 11.82 11.07 -12.578 1 93.44 260 LYS A C 1
ATOM 2036 O O . LYS A 1 260 ? 12.219 11.891 -13.406 1 93.44 260 LYS A O 1
ATOM 2041 N N . SER A 1 261 ? 11.18 11.359 -11.438 1 95 261 SER A N 1
ATOM 2042 C CA . SER A 1 261 ? 11.195 12.734 -10.938 1 95 261 SER A CA 1
ATOM 2043 C C . SER A 1 261 ? 12.617 13.203 -10.648 1 95 261 SER A C 1
ATOM 2045 O O . SER A 1 261 ? 13.406 12.477 -10.031 1 95 261 SER A O 1
ATOM 2047 N N . PRO A 1 262 ? 12.969 14.406 -11.18 1 95.81 262 PRO A N 1
ATOM 2048 C CA . PRO A 1 262 ? 14.344 14.875 -10.977 1 95.81 262 PRO A CA 1
ATOM 2049 C C . PRO A 1 262 ? 14.594 15.367 -9.555 1 95.81 262 PRO A C 1
ATOM 2051 O O . PRO A 1 262 ? 14.82 16.562 -9.336 1 95.81 262 PRO A O 1
ATOM 2054 N N . ASN A 1 263 ? 14.594 14.438 -8.664 1 96.25 263 ASN A N 1
ATOM 2055 C CA . ASN A 1 263 ? 14.953 14.695 -7.277 1 96.25 263 ASN A CA 1
ATOM 2056 C C . ASN A 1 263 ? 16.406 14.336 -6.992 1 96.25 263 ASN A C 1
ATOM 2058 O O . ASN A 1 263 ? 17.016 13.57 -7.746 1 96.25 263 ASN A O 1
ATOM 2062 N N . ASP A 1 264 ? 17.016 14.969 -6.055 1 94.75 264 ASP A N 1
ATOM 2063 C CA . ASP A 1 264 ? 18.359 14.641 -5.586 1 94.75 264 ASP A CA 1
ATOM 2064 C C . ASP A 1 264 ? 18.297 13.93 -4.234 1 94.75 264 ASP A C 1
ATOM 2066 O O . ASP A 1 264 ? 18.812 14.445 -3.238 1 94.75 264 ASP A O 1
ATOM 2070 N N . LEU A 1 265 ? 17.719 12.75 -4.227 1 98.25 265 LEU A N 1
ATOM 2071 C CA . LEU A 1 265 ? 17.531 11.992 -2.994 1 98.25 265 LEU A CA 1
ATOM 2072 C C . LEU A 1 265 ? 18.656 10.977 -2.799 1 98.25 265 LEU A C 1
ATOM 2074 O O . LEU A 1 265 ? 19.094 10.336 -3.756 1 98.25 265 LEU A O 1
ATOM 2078 N N . ARG A 1 266 ? 19.125 10.859 -1.651 1 97 266 ARG A N 1
ATOM 2079 C CA . ARG A 1 266 ? 20.141 9.867 -1.299 1 97 266 ARG A CA 1
ATOM 2080 C C . ARG A 1 266 ? 19.484 8.547 -0.897 1 97 266 ARG A C 1
ATOM 2082 O O . ARG A 1 266 ? 19.453 8.195 0.284 1 97 266 ARG A O 1
ATOM 2089 N N . LEU A 1 267 ? 19.188 7.75 -1.865 1 97.88 267 LEU A N 1
ATOM 2090 C CA . LEU A 1 267 ? 18.422 6.535 -1.65 1 97.88 267 LEU A CA 1
ATOM 2091 C C . LEU A 1 267 ? 19.203 5.535 -0.802 1 97.88 267 LEU A C 1
ATOM 2093 O O . LEU A 1 267 ? 18.594 4.707 -0.108 1 97.88 267 LEU A O 1
ATOM 2097 N N . ASP A 1 268 ? 20.5 5.562 -0.802 1 93.56 268 ASP A N 1
ATOM 2098 C CA . ASP A 1 268 ? 21.328 4.629 -0.058 1 93.56 268 ASP A CA 1
ATOM 2099 C C . ASP A 1 268 ? 21.188 4.844 1.447 1 93.56 268 ASP A C 1
ATOM 2101 O O . ASP A 1 268 ? 21.625 4.008 2.242 1 93.56 268 ASP A O 1
ATOM 2105 N N . MET A 1 269 ? 20.422 5.906 1.871 1 95.38 269 MET A N 1
ATOM 2106 C CA . MET A 1 269 ? 20.234 6.23 3.283 1 95.38 269 MET A CA 1
ATOM 2107 C C . MET A 1 269 ? 18.922 5.656 3.803 1 95.38 269 MET A C 1
ATOM 2109 O O . MET A 1 269 ? 18.641 5.734 5 1 95.38 269 MET A O 1
ATOM 2113 N N . LEU A 1 270 ? 18.172 5.047 2.955 1 97.62 270 LEU A N 1
ATOM 2114 C CA . LEU A 1 270 ? 16.797 4.695 3.316 1 97.62 270 LEU A CA 1
ATOM 2115 C C . LEU A 1 270 ? 16.781 3.695 4.469 1 97.62 270 LEU A C 1
ATOM 2117 O O . LEU A 1 270 ? 15.992 3.838 5.406 1 97.62 270 LEU A O 1
ATOM 2121 N N . LEU A 1 271 ? 17.625 2.73 4.445 1 94.19 271 LEU A N 1
ATOM 2122 C CA . LEU A 1 271 ? 17.656 1.759 5.531 1 94.19 271 LEU A CA 1
ATOM 2123 C C . LEU A 1 271 ? 18.125 2.41 6.828 1 94.19 271 LEU A C 1
ATOM 2125 O O . LEU A 1 271 ? 17.625 2.086 7.906 1 94.19 271 LEU A O 1
ATOM 2129 N N . ASP A 1 272 ? 19.078 3.295 6.727 1 92.62 272 ASP A N 1
ATOM 2130 C CA . ASP A 1 272 ? 19.578 4.004 7.898 1 92.62 272 ASP A CA 1
ATOM 2131 C C . ASP A 1 272 ? 18.469 4.832 8.555 1 92.62 272 ASP A C 1
ATOM 2133 O O . ASP A 1 272 ? 18.375 4.898 9.781 1 92.62 272 ASP A O 1
ATOM 2137 N N . LEU A 1 273 ? 17.672 5.469 7.75 1 96.56 273 LEU A N 1
ATOM 2138 C CA . LEU A 1 273 ? 16.562 6.25 8.273 1 96.56 273 LEU A CA 1
ATOM 2139 C C . LEU A 1 273 ? 15.562 5.352 9.008 1 96.56 273 LEU A C 1
ATOM 2141 O O . LEU A 1 273 ? 15.078 5.711 10.078 1 96.56 273 LEU A O 1
ATOM 2145 N N . SER A 1 274 ? 15.289 4.238 8.406 1 96.62 274 SER A N 1
ATOM 2146 C CA . SER A 1 274 ? 14.398 3.281 9.047 1 96.62 274 SER A CA 1
ATOM 2147 C C . SER A 1 274 ? 14.969 2.787 10.367 1 96.62 274 SER A C 1
ATOM 2149 O O . SER A 1 274 ? 14.258 2.695 11.367 1 96.62 274 SER A O 1
ATOM 2151 N N . ARG A 1 275 ? 16.234 2.469 10.422 1 92.44 275 ARG A N 1
ATOM 2152 C CA . ARG A 1 275 ? 16.906 1.989 11.625 1 92.44 275 ARG A CA 1
ATOM 2153 C C . ARG A 1 275 ? 16.875 3.045 12.727 1 92.44 275 ARG A C 1
ATOM 2155 O O . ARG A 1 275 ? 16.766 2.715 13.906 1 92.44 275 ARG A O 1
ATOM 2162 N N . LEU A 1 276 ? 17 4.262 12.289 1 92.38 276 LEU A N 1
ATOM 2163 C CA . LEU A 1 276 ? 16.953 5.363 13.242 1 92.38 276 LEU A CA 1
ATOM 2164 C C . LEU A 1 276 ? 15.633 5.363 14 1 92.38 276 LEU A C 1
ATOM 2166 O O . LEU A 1 276 ? 15.617 5.527 15.227 1 92.38 276 LEU A O 1
ATOM 2170 N N . ILE A 1 277 ? 14.516 5.168 13.281 1 95.31 277 ILE A N 1
ATOM 2171 C CA . ILE A 1 277 ? 13.195 5.137 13.891 1 95.31 277 ILE A CA 1
ATOM 2172 C C . ILE A 1 277 ? 13.086 3.932 14.828 1 95.31 277 ILE A C 1
ATOM 2174 O O . ILE A 1 277 ? 12.547 4.039 15.93 1 95.31 277 ILE A O 1
ATOM 2178 N N . GLU A 1 278 ? 13.609 2.836 14.375 1 92.56 278 GLU A N 1
ATOM 2179 C CA . GLU A 1 278 ? 13.602 1.629 15.195 1 92.56 278 GLU A CA 1
ATOM 2180 C C . GLU A 1 278 ? 14.375 1.838 16.5 1 92.56 278 GLU A C 1
ATOM 2182 O O . GLU A 1 278 ? 13.961 1.36 17.547 1 92.56 278 GLU A O 1
ATOM 2187 N N . GLU A 1 279 ? 15.445 2.486 16.453 1 90.69 279 GLU A N 1
ATOM 2188 C CA . GLU A 1 279 ? 16.281 2.754 17.609 1 90.69 279 GLU A CA 1
ATOM 2189 C C . GLU A 1 279 ? 15.586 3.688 18.594 1 90.69 279 GLU A C 1
ATOM 2191 O O . GLU A 1 279 ? 15.703 3.514 19.812 1 90.69 279 GLU A O 1
ATOM 2196 N N . TYR A 1 280 ? 14.891 4.656 18.078 1 93.62 280 TYR A N 1
ATOM 2197 C CA . TYR A 1 280 ? 14.328 5.711 18.906 1 93.62 280 TYR A CA 1
ATOM 2198 C C . TYR A 1 280 ? 12.953 5.324 19.422 1 93.62 280 TYR A C 1
ATOM 2200 O O . TYR A 1 280 ? 12.438 5.945 20.359 1 93.62 280 TYR A O 1
ATOM 2208 N N . THR A 1 281 ? 12.422 4.289 18.75 1 91.44 281 THR A N 1
ATOM 2209 C CA . THR A 1 281 ? 11.078 3.852 19.125 1 91.44 281 THR A CA 1
ATOM 2210 C C . THR A 1 281 ? 11.031 2.338 19.312 1 91.44 281 THR A C 1
ATOM 2212 O O . THR A 1 281 ? 12.078 1.688 19.406 1 91.44 281 THR A O 1
ATOM 2215 N N . SER A 1 282 ? 9.945 1.738 19.5 1 83.94 282 SER A N 1
ATOM 2216 C CA . SER A 1 282 ? 9.766 0.291 19.578 1 83.94 282 SER A CA 1
ATOM 2217 C C . SER A 1 282 ? 9.156 -0.253 18.281 1 83.94 282 SER A C 1
ATOM 2219 O O . SER A 1 282 ? 8.828 -1.438 18.203 1 83.94 282 SER A O 1
ATOM 2221 N N . ILE A 1 283 ? 9.18 0.665 17.375 1 87.81 283 ILE A N 1
ATOM 2222 C CA . ILE A 1 283 ? 8.562 0.26 16.109 1 87.81 283 ILE A CA 1
ATOM 2223 C C . ILE A 1 283 ? 9.609 -0.377 15.211 1 87.81 283 ILE A C 1
ATOM 2225 O O . ILE A 1 283 ? 10.617 0.254 14.875 1 87.81 283 ILE A O 1
ATOM 2229 N N . THR A 1 284 ? 9.406 -1.589 14.898 1 87.06 284 THR A N 1
ATOM 2230 C CA . THR A 1 284 ? 10.234 -2.303 13.93 1 87.06 284 THR A CA 1
ATOM 2231 C C . THR A 1 284 ? 9.469 -2.539 12.633 1 87.06 284 THR A C 1
ATOM 2233 O O . THR A 1 284 ? 8.336 -3.018 12.656 1 87.06 284 THR A O 1
ATOM 2236 N N . PRO A 1 285 ? 10.133 -2.141 11.547 1 89.5 285 PRO A N 1
ATOM 2237 C CA . PRO A 1 285 ? 9.461 -2.494 10.289 1 89.5 285 PRO A CA 1
ATOM 2238 C C . PRO A 1 285 ? 9.219 -3.994 10.156 1 89.5 285 PRO A C 1
ATOM 2240 O O . PRO A 1 285 ? 10.047 -4.801 10.57 1 89.5 285 PRO A O 1
ATOM 2243 N N . TYR A 1 286 ? 8.07 -4.285 9.648 1 89.25 286 TYR A N 1
ATOM 2244 C CA . TYR A 1 286 ? 7.816 -5.699 9.398 1 89.25 286 TYR A CA 1
ATOM 2245 C C . TYR A 1 286 ? 8.75 -6.238 8.32 1 89.25 286 TYR A C 1
ATOM 2247 O O . TYR A 1 286 ? 9.266 -5.477 7.5 1 89.25 286 TYR A O 1
ATOM 2255 N N . ASP A 1 287 ? 9.008 -7.477 8.344 1 89.56 287 ASP A N 1
ATOM 2256 C CA . ASP A 1 287 ? 10.062 -8.086 7.547 1 89.56 287 ASP A CA 1
ATOM 2257 C C . ASP A 1 287 ? 9.805 -7.902 6.055 1 89.56 287 ASP A C 1
ATOM 2259 O O . ASP A 1 287 ? 10.734 -7.707 5.273 1 89.56 287 ASP A O 1
ATOM 2263 N N . SER A 1 288 ? 8.539 -7.883 5.656 1 93 288 SER A N 1
ATOM 2264 C CA . SER A 1 288 ? 8.195 -7.812 4.242 1 93 288 SER A CA 1
ATOM 2265 C C . SER A 1 288 ? 7.914 -6.375 3.812 1 93 288 SER A C 1
ATOM 2267 O O . SER A 1 288 ? 7.324 -6.145 2.754 1 93 288 SER A O 1
ATOM 2269 N N . LYS A 1 289 ? 8.281 -5.43 4.676 1 95.5 289 LYS A N 1
ATOM 2270 C CA . LYS A 1 289 ? 8.086 -4.039 4.266 1 95.5 289 LYS A CA 1
ATOM 2271 C C . LYS A 1 289 ? 8.859 -3.732 2.986 1 95.5 289 LYS A C 1
ATOM 2273 O O . LYS A 1 289 ? 10.031 -4.094 2.861 1 95.5 289 LYS A O 1
ATOM 2278 N N . PRO A 1 290 ? 8.258 -3.104 2.021 1 97.06 290 PRO A N 1
ATOM 2279 C CA . PRO A 1 290 ? 8.984 -2.744 0.798 1 97.06 290 PRO A CA 1
ATOM 2280 C C . PRO A 1 290 ? 10.258 -1.955 1.077 1 97.06 290 PRO A C 1
ATOM 2282 O O . PRO A 1 290 ? 10.281 -1.098 1.965 1 97.06 290 PRO A O 1
ATOM 2285 N N . ILE A 1 291 ? 11.336 -2.24 0.392 1 96.44 291 ILE A N 1
ATOM 2286 C CA . ILE A 1 291 ? 12.586 -1.493 0.295 1 96.44 291 ILE A CA 1
ATOM 2287 C C . ILE A 1 291 ? 13.43 -1.736 1.543 1 96.44 291 ILE A C 1
ATOM 2289 O O . ILE A 1 291 ? 14.594 -2.143 1.444 1 96.44 291 ILE A O 1
ATOM 2293 N N . VAL A 1 292 ? 12.812 -1.618 2.768 1 95.06 292 VAL A N 1
ATOM 2294 C CA . VAL A 1 292 ? 13.672 -1.556 3.945 1 95.06 292 VAL A CA 1
ATOM 2295 C C . VAL A 1 292 ? 13.5 -2.822 4.781 1 95.06 292 VAL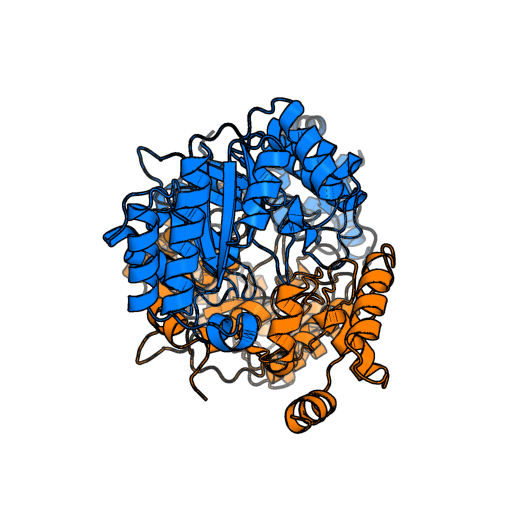 A C 1
ATOM 2297 O O . VAL A 1 292 ? 14.289 -3.086 5.691 1 95.06 292 VAL A O 1
ATOM 2300 N N . GLY A 1 293 ? 12.461 -3.586 4.523 1 92.88 293 GLY A N 1
ATOM 2301 C CA . GLY A 1 293 ? 12.258 -4.801 5.293 1 92.88 293 GLY A CA 1
ATOM 2302 C C . GLY A 1 293 ? 13.391 -5.801 5.148 1 92.88 293 GLY A C 1
ATOM 2303 O O . GLY A 1 293 ? 14.039 -5.863 4.102 1 92.88 293 GLY A O 1
ATOM 2304 N N . SER A 1 294 ? 13.531 -6.605 6.156 1 88.19 294 SER A N 1
ATOM 2305 C CA . SER A 1 294 ? 14.633 -7.559 6.18 1 88.19 294 SER A CA 1
ATOM 2306 C C . SER A 1 294 ? 14.453 -8.641 5.117 1 88.19 294 SER A C 1
ATOM 2308 O O . SER A 1 294 ? 15.43 -9.25 4.676 1 88.19 294 SER A O 1
ATOM 2310 N N . SER A 1 295 ? 13.219 -8.852 4.629 1 87.56 295 SER A N 1
ATOM 2311 C CA . SER A 1 295 ? 12.953 -9.891 3.641 1 87.56 295 SER A CA 1
ATOM 2312 C C . SER A 1 295 ? 12.859 -9.312 2.234 1 87.56 295 SER A C 1
ATOM 2314 O O . SER A 1 295 ? 12.711 -10.047 1.259 1 87.56 295 SER A O 1
ATOM 2316 N N . ALA A 1 296 ? 12.984 -8.031 2.164 1 90.38 296 ALA A N 1
ATOM 2317 C CA . ALA A 1 296 ? 12.711 -7.363 0.891 1 90.38 296 ALA A CA 1
ATOM 2318 C C . ALA A 1 296 ? 13.641 -7.879 -0.205 1 90.38 296 ALA A C 1
ATOM 2320 O O . ALA A 1 296 ? 13.273 -7.895 -1.383 1 90.38 296 ALA A O 1
ATOM 2321 N N . TYR A 1 297 ? 14.812 -8.398 0.183 1 86.38 297 TYR A N 1
ATOM 2322 C CA . TYR A 1 297 ? 15.789 -8.906 -0.773 1 86.38 297 TYR A CA 1
ATOM 2323 C C . TYR A 1 297 ? 16.266 -10.297 -0.383 1 86.38 297 TYR A C 1
ATOM 2325 O O . TYR A 1 297 ? 17.422 -10.656 -0.604 1 86.38 297 TYR A O 1
ATOM 2333 N N . LYS A 1 298 ? 15.273 -10.953 0.25 1 82.19 298 LYS A N 1
ATOM 2334 C CA . LYS A 1 298 ? 15.523 -12.336 0.655 1 82.19 298 LYS A CA 1
ATOM 2335 C C . LYS A 1 298 ? 14.797 -13.312 -0.26 1 82.19 298 LYS A C 1
ATOM 2337 O O . LYS A 1 298 ? 13.633 -13.094 -0.616 1 82.19 298 LYS A O 1
ATOM 2342 N N . HIS A 1 299 ? 15.484 -14.375 -0.616 1 79.69 299 HIS A N 1
ATOM 2343 C CA . HIS A 1 299 ? 14.914 -15.367 -1.515 1 79.69 299 HIS A CA 1
ATOM 2344 C C . HIS A 1 299 ? 15 -16.766 -0.915 1 79.69 299 HIS A C 1
ATOM 2346 O O . HIS A 1 299 ? 16.078 -17.219 -0.542 1 79.69 299 HIS A O 1
ATOM 2352 N N . LYS A 1 300 ? 13.844 -17.406 -0.824 1 75.69 300 LYS A N 1
ATOM 2353 C CA . LYS A 1 300 ? 13.75 -18.719 -0.188 1 75.69 300 LYS A CA 1
ATOM 2354 C C . LYS A 1 300 ? 13.508 -19.812 -1.22 1 75.69 300 LYS A C 1
ATOM 2356 O O . LYS A 1 300 ? 14.078 -20.906 -1.125 1 75.69 300 LYS A O 1
ATOM 2361 N N . ALA A 1 301 ? 12.672 -19.562 -2.238 1 74.88 301 ALA A N 1
ATOM 2362 C CA . ALA A 1 301 ? 12.281 -20.578 -3.205 1 74.88 301 ALA A CA 1
ATOM 2363 C C . ALA A 1 301 ? 13.484 -21.047 -4.031 1 74.88 301 ALA A C 1
ATOM 2365 O O . ALA A 1 301 ? 14.242 -20.234 -4.551 1 74.88 301 ALA A O 1
ATOM 2366 N N . GLY A 1 302 ? 13.617 -22.297 -4.164 1 70.69 302 GLY A N 1
ATOM 2367 C CA . GLY A 1 302 ? 14.758 -22.891 -4.832 1 70.69 302 GLY A CA 1
ATOM 2368 C C . GLY A 1 302 ? 14.961 -22.391 -6.246 1 70.69 302 GLY A C 1
ATOM 2369 O O . GLY A 1 302 ? 16.078 -22 -6.621 1 70.69 302 GLY A O 1
ATOM 2370 N N . THR A 1 303 ? 13.914 -22.328 -6.98 1 74.75 303 THR A N 1
ATOM 2371 C CA . THR A 1 303 ? 14 -21.875 -8.359 1 74.75 303 THR A CA 1
ATOM 2372 C C . THR A 1 303 ? 14.414 -20.406 -8.43 1 74.75 303 THR A C 1
ATOM 2374 O O . THR A 1 303 ? 15.141 -20 -9.336 1 74.75 303 THR A O 1
ATOM 2377 N N . HIS A 1 304 ? 14.016 -19.703 -7.473 1 80.56 304 HIS A N 1
ATOM 2378 C CA . HIS A 1 304 ? 14.359 -18.281 -7.441 1 80.56 304 HIS A CA 1
ATOM 2379 C C . HIS A 1 304 ? 15.812 -18.078 -7.027 1 80.56 304 HIS A C 1
ATOM 2381 O O . HIS A 1 304 ? 16.516 -17.234 -7.578 1 80.56 304 HIS A O 1
ATOM 2387 N N . LEU A 1 305 ? 16.203 -18.859 -6.145 1 75.44 305 LEU A N 1
ATOM 2388 C CA . LEU A 1 305 ? 17.578 -18.797 -5.676 1 75.44 305 LEU A CA 1
ATOM 2389 C C . LEU A 1 305 ? 18.562 -19.094 -6.812 1 75.44 305 LEU A C 1
ATOM 2391 O O . LEU A 1 305 ? 19.547 -18.375 -6.984 1 75.44 305 LEU A O 1
ATOM 2395 N N . ALA A 1 306 ? 18.25 -20.078 -7.551 1 73.94 306 ALA A N 1
ATOM 2396 C CA . ALA A 1 306 ? 19.109 -20.438 -8.68 1 73.94 306 ALA A CA 1
ATOM 2397 C C . ALA A 1 306 ? 19.203 -19.297 -9.688 1 73.94 306 ALA A C 1
ATOM 2399 O O . ALA A 1 306 ? 20.281 -19.016 -10.211 1 73.94 306 ALA A O 1
ATOM 2400 N N . ALA A 1 307 ? 18.141 -18.656 -9.859 1 80.94 307 ALA A N 1
ATOM 2401 C CA . ALA A 1 307 ? 18.094 -17.562 -10.828 1 80.94 307 ALA A CA 1
ATOM 2402 C C . ALA A 1 307 ? 18.891 -16.359 -10.336 1 80.94 307 ALA A C 1
ATOM 2404 O O . ALA A 1 307 ? 19.641 -15.742 -11.102 1 80.94 307 ALA A O 1
ATOM 2405 N N . ILE A 1 308 ? 18.766 -16.062 -9.125 1 78.62 308 ILE A N 1
ATOM 2406 C CA . ILE A 1 308 ? 19.391 -14.875 -8.539 1 78.62 308 ILE A CA 1
ATOM 2407 C C . ILE A 1 308 ? 20.906 -15.047 -8.523 1 78.62 308 ILE A C 1
ATOM 2409 O O . ILE A 1 308 ? 21.656 -14.086 -8.727 1 78.62 308 ILE A O 1
ATOM 2413 N N . LEU A 1 309 ? 21.328 -16.234 -8.312 1 75.06 309 LEU A N 1
ATOM 2414 C CA . LEU A 1 309 ? 22.766 -16.516 -8.273 1 75.06 309 LEU A CA 1
ATOM 2415 C C . LEU A 1 309 ? 23.391 -16.297 -9.648 1 75.06 309 LEU A C 1
ATOM 2417 O O . LEU A 1 309 ? 24.562 -15.922 -9.742 1 75.06 309 LEU A O 1
ATOM 2421 N N . ARG A 1 310 ? 22.609 -16.484 -10.641 1 76.56 310 ARG A N 1
ATOM 2422 C CA . ARG A 1 310 ? 23.094 -16.281 -12.008 1 76.56 310 ARG A CA 1
ATOM 2423 C C . ARG A 1 310 ? 22.938 -14.836 -12.438 1 76.56 310 ARG A C 1
ATOM 2425 O O . ARG A 1 310 ? 23.812 -14.273 -13.086 1 76.56 310 ARG A O 1
ATOM 2432 N N . ASN A 1 311 ? 21.812 -14.289 -12.164 1 86.69 311 ASN A N 1
ATOM 2433 C CA . ASN A 1 311 ? 21.469 -12.914 -12.492 1 86.69 311 ASN A CA 1
ATOM 2434 C C . ASN A 1 311 ? 20.484 -12.328 -11.477 1 86.69 311 ASN A C 1
ATOM 2436 O O . ASN A 1 311 ? 19.281 -12.562 -11.57 1 86.69 311 ASN A O 1
ATOM 2440 N N . PRO A 1 312 ? 20.969 -11.477 -10.609 1 84.31 312 PRO A N 1
ATOM 2441 C CA . PRO A 1 312 ? 20.109 -10.93 -9.562 1 84.31 312 PRO A CA 1
ATOM 2442 C C . PRO A 1 312 ? 18.891 -10.188 -10.125 1 84.31 312 PRO A C 1
ATOM 2444 O O . PRO A 1 312 ? 17.859 -10.109 -9.461 1 84.31 312 PRO A O 1
ATOM 2447 N N . ALA A 1 313 ? 19.016 -9.727 -11.328 1 88.44 313 ALA A N 1
ATOM 2448 C CA . ALA A 1 313 ? 17.938 -8.961 -11.945 1 88.44 313 ALA A CA 1
ATOM 2449 C C . ALA A 1 313 ? 16.719 -9.836 -12.211 1 88.44 313 ALA A C 1
ATOM 2451 O O . ALA A 1 313 ? 15.625 -9.336 -12.5 1 88.44 313 ALA A O 1
ATOM 2452 N N . ALA A 1 314 ? 16.906 -11.133 -12.062 1 89.56 314 ALA A N 1
ATOM 2453 C CA . ALA A 1 314 ? 15.797 -12.055 -12.266 1 89.56 314 ALA A CA 1
ATOM 2454 C C . ALA A 1 314 ? 14.664 -11.781 -11.289 1 89.56 314 ALA A C 1
ATOM 2456 O O . ALA A 1 314 ? 13.484 -11.922 -11.633 1 89.56 314 ALA A O 1
ATOM 2457 N N . TYR A 1 315 ? 15.055 -11.344 -10.062 1 91.62 315 TYR A N 1
ATOM 2458 C CA . TYR A 1 315 ? 14.008 -11.133 -9.078 1 91.62 315 TYR A CA 1
ATOM 2459 C C . TYR A 1 315 ? 14.266 -9.875 -8.266 1 91.62 315 TYR A C 1
ATOM 2461 O O . TYR A 1 315 ? 13.547 -9.586 -7.301 1 91.62 315 TYR A O 1
ATOM 2469 N N . GLU A 1 316 ? 15.32 -9.109 -8.617 1 89.25 316 GLU A N 1
ATOM 2470 C CA . GLU A 1 316 ? 15.617 -7.828 -7.98 1 89.25 316 GLU A CA 1
ATOM 2471 C C . GLU A 1 316 ? 15.586 -6.691 -9 1 89.25 316 GLU A C 1
ATOM 2473 O O . GLU A 1 316 ? 16.625 -6.355 -9.594 1 89.25 316 GLU A O 1
ATOM 2478 N N . PRO A 1 317 ? 14.477 -6.074 -9.086 1 87.25 317 PRO A N 1
ATOM 2479 C CA . PRO A 1 317 ? 14.414 -4.996 -10.07 1 87.25 317 PRO A CA 1
ATOM 2480 C C . PRO A 1 317 ? 15.281 -3.799 -9.703 1 87.25 317 PRO A C 1
ATOM 2482 O O . PRO A 1 317 ? 15.648 -3.004 -10.57 1 87.25 317 PRO A O 1
ATOM 2485 N N . ILE A 1 318 ? 15.508 -3.627 -8.422 1 90.44 318 ILE A N 1
ATOM 2486 C CA . ILE A 1 318 ? 16.391 -2.615 -7.859 1 90.44 318 ILE A CA 1
ATOM 2487 C C . ILE A 1 318 ? 17.453 -3.285 -6.977 1 90.44 318 ILE A C 1
ATOM 2489 O O . ILE A 1 318 ? 17.109 -4.094 -6.105 1 90.44 318 ILE A O 1
ATOM 2493 N N . PRO A 1 319 ? 18.734 -2.977 -7.312 1 88.38 319 PRO A N 1
ATOM 2494 C CA . PRO A 1 319 ? 19.766 -3.57 -6.445 1 88.38 319 PRO A CA 1
ATOM 2495 C C . PRO A 1 319 ? 19.609 -3.145 -4.984 1 88.38 319 PRO A C 1
ATOM 2497 O O . PRO A 1 319 ? 19.375 -1.969 -4.703 1 88.38 319 PRO A O 1
ATOM 2500 N N . PRO A 1 320 ? 19.766 -4.059 -4.078 1 88.44 320 PRO A N 1
ATOM 2501 C CA . PRO A 1 320 ? 19.562 -3.74 -2.66 1 88.44 320 PRO A CA 1
ATOM 2502 C C . PRO A 1 320 ? 20.484 -2.613 -2.182 1 88.44 320 PRO A C 1
ATOM 2504 O O . PRO A 1 320 ? 20.062 -1.772 -1.383 1 88.44 320 PRO A O 1
ATOM 2507 N N . ARG A 1 321 ? 21.672 -2.43 -2.656 1 86.38 321 ARG A N 1
ATOM 2508 C CA . ARG A 1 321 ? 22.625 -1.42 -2.217 1 86.38 321 ARG A CA 1
ATOM 2509 C C . ARG A 1 321 ? 22.156 -0.019 -2.592 1 86.38 321 ARG A C 1
ATOM 2511 O O . ARG A 1 321 ? 22.453 0.952 -1.896 1 86.38 321 ARG A O 1
ATOM 2518 N N . ALA A 1 322 ? 21.406 0.023 -3.629 1 90.19 322 ALA A N 1
ATOM 2519 C CA . ALA A 1 322 ? 20.906 1.316 -4.098 1 90.19 322 ALA A CA 1
ATOM 2520 C C . ALA A 1 322 ? 20 1.971 -3.061 1 90.19 322 ALA A C 1
ATOM 2522 O O . ALA A 1 322 ? 19.859 3.195 -3.033 1 90.19 322 ALA A O 1
ATOM 2523 N N . VAL A 1 323 ? 19.469 1.18 -2.141 1 91.69 323 VAL A N 1
ATOM 2524 C CA . VAL A 1 323 ? 18.547 1.718 -1.157 1 91.69 323 VAL A CA 1
ATOM 2525 C C . VAL A 1 323 ? 19.078 1.482 0.251 1 91.69 323 VAL A C 1
ATOM 2527 O O . VAL A 1 323 ? 18.328 1.553 1.229 1 91.69 323 VAL A O 1
ATOM 2530 N N . GLY A 1 324 ? 20.328 1.12 0.362 1 83.88 324 GLY A N 1
ATOM 2531 C CA . GLY A 1 324 ? 21 0.929 1.642 1 83.88 324 GLY A CA 1
ATOM 2532 C C . GLY A 1 324 ? 20.75 -0.442 2.242 1 83.88 324 GLY A C 1
ATOM 2533 O O . GLY A 1 324 ? 21.094 -0.691 3.398 1 83.88 324 GLY A O 1
ATOM 2534 N N . ASN A 1 325 ? 20.125 -1.335 1.471 1 85.25 325 ASN A N 1
ATOM 2535 C CA . ASN A 1 325 ? 19.844 -2.691 1.93 1 85.25 325 ASN A CA 1
ATOM 2536 C C . ASN A 1 325 ? 20.859 -3.691 1.365 1 85.25 325 ASN A C 1
ATOM 2538 O O . ASN A 1 325 ? 21.812 -3.305 0.688 1 85.25 325 ASN A O 1
ATOM 2542 N N . ARG A 1 326 ? 20.734 -4.945 1.845 1 77.69 326 ARG A N 1
ATOM 2543 C CA . ARG A 1 326 ? 21.625 -6.012 1.396 1 77.69 326 ARG A CA 1
ATOM 2544 C C . ARG A 1 326 ? 20.844 -7.27 1.045 1 77.69 326 ARG A C 1
ATOM 2546 O O . ARG A 1 326 ? 19.766 -7.52 1.605 1 77.69 326 ARG A O 1
ATOM 2553 N N . ARG A 1 327 ? 21.438 -8.016 0.062 1 76.44 327 ARG A N 1
ATOM 2554 C CA . ARG A 1 327 ? 20.844 -9.289 -0.321 1 76.44 327 ARG A CA 1
ATOM 2555 C C . ARG A 1 327 ? 21.125 -10.367 0.717 1 76.44 327 ARG A C 1
ATOM 2557 O O . ARG A 1 327 ? 22.25 -10.438 1.243 1 76.44 327 ARG A O 1
ATOM 2564 N N . ARG A 1 328 ? 20.078 -11.164 0.967 1 72.75 328 ARG A N 1
ATOM 2565 C CA . ARG A 1 328 ? 20.234 -12.305 1.862 1 72.75 328 ARG A CA 1
ATOM 2566 C C . ARG A 1 328 ? 19.625 -13.562 1.253 1 72.75 328 ARG A C 1
ATOM 2568 O O . ARG A 1 328 ? 18.578 -13.516 0.625 1 72.75 328 ARG A O 1
ATOM 2575 N N . ILE A 1 329 ? 20.375 -14.672 1.326 1 69.69 329 ILE A N 1
ATOM 2576 C CA . ILE A 1 329 ? 19.906 -15.945 0.782 1 69.69 329 ILE A CA 1
ATOM 2577 C C . ILE A 1 329 ? 19.625 -16.922 1.923 1 69.69 329 ILE A C 1
ATOM 2579 O O . ILE A 1 329 ? 20.406 -17.031 2.867 1 69.69 329 ILE A O 1
ATOM 2583 N N . VAL A 1 330 ? 18.375 -17.406 1.89 1 65.88 330 VAL A N 1
ATOM 2584 C CA . VAL A 1 330 ? 17.969 -18.391 2.895 1 65.88 330 VAL A CA 1
ATOM 2585 C C . VAL A 1 330 ? 18.016 -19.797 2.291 1 65.88 330 VAL A C 1
ATOM 2587 O O . VAL A 1 330 ? 17.469 -20.031 1.21 1 65.88 330 VAL A O 1
ATOM 2590 N N . PHE A 1 331 ? 18.828 -20.609 2.912 1 60 331 PHE A N 1
ATOM 2591 C CA . PHE A 1 331 ? 18.891 -22 2.471 1 60 331 PHE A CA 1
ATOM 2592 C C . PHE A 1 331 ? 17.953 -22.875 3.299 1 60 331 PHE A C 1
ATOM 2594 O O . PHE A 1 331 ? 18.047 -22.891 4.527 1 60 331 PHE A O 1
ATOM 2601 N N . GLY A 1 332 ? 16.75 -23.172 2.887 1 54.5 332 GLY A N 1
ATOM 2602 C CA . GLY A 1 332 ? 15.82 -24.047 3.582 1 54.5 332 GLY A CA 1
ATOM 2603 C C . GLY A 1 332 ? 15.328 -25.203 2.721 1 54.5 332 GLY A C 1
ATOM 2604 O O . GLY A 1 332 ? 16 -25.594 1.769 1 54.5 332 GLY A O 1
ATOM 2605 N N . GLU A 1 333 ? 14.227 -25.844 3.234 1 47.84 333 GLU A N 1
ATOM 2606 C CA . GLU A 1 333 ? 13.617 -27 2.602 1 47.84 333 GLU A CA 1
ATOM 2607 C C . GLU A 1 333 ? 13.344 -26.75 1.122 1 47.84 333 GLU A C 1
ATOM 2609 O O . GLU A 1 333 ? 13.305 -27.688 0.321 1 47.84 333 GLU A O 1
ATOM 2614 N N . LEU A 1 334 ? 13.43 -25.453 0.869 1 47.84 334 LEU A N 1
ATOM 2615 C CA . LEU A 1 334 ? 13.047 -25.141 -0.504 1 47.84 334 LEU A CA 1
ATOM 2616 C C . LEU A 1 334 ? 14.281 -24.938 -1.377 1 47.84 334 LEU A C 1
ATOM 2618 O O . LEU A 1 334 ? 14.164 -24.625 -2.564 1 47.84 334 LEU A O 1
ATOM 2622 N N . ALA A 1 335 ? 15.461 -25.141 -0.633 1 51 335 ALA A N 1
ATOM 2623 C CA . ALA A 1 335 ? 16.688 -24.938 -1.393 1 51 335 ALA A CA 1
ATOM 2624 C C . ALA A 1 335 ? 16.938 -26.094 -2.357 1 51 335 ALA A C 1
ATOM 2626 O O . ALA A 1 335 ? 17.062 -27.234 -1.938 1 51 335 ALA A O 1
ATOM 2627 N N . GLY A 1 336 ? 16.469 -26.078 -3.574 1 54.44 336 GLY A N 1
ATOM 2628 C CA . GLY A 1 336 ? 16.703 -27.062 -4.613 1 54.44 336 GLY A CA 1
ATOM 2629 C C . GLY A 1 336 ? 18.172 -27.391 -4.801 1 54.44 336 GLY A C 1
ATOM 2630 O O . GLY A 1 336 ? 19 -27.094 -3.936 1 54.44 336 GLY A O 1
ATOM 2631 N N . LYS A 1 337 ? 18.453 -28.281 -5.73 1 54.59 337 LYS A N 1
ATOM 2632 C CA . LYS A 1 337 ? 19.781 -28.766 -6.086 1 54.59 337 LYS A CA 1
ATOM 2633 C C . LYS A 1 337 ? 20.75 -27.609 -6.27 1 54.59 337 LYS A C 1
ATOM 2635 O O . LYS A 1 337 ? 21.891 -27.672 -5.793 1 54.59 337 LYS A O 1
ATOM 2640 N N . THR A 1 338 ? 20.281 -26.641 -6.758 1 54.97 338 THR A N 1
ATOM 2641 C CA . THR A 1 338 ? 21.141 -25.5 -7.098 1 54.97 338 THR A CA 1
ATOM 2642 C C . THR A 1 338 ? 21.516 -24.719 -5.848 1 54.97 338 THR A C 1
ATOM 2644 O O . THR A 1 338 ? 22.672 -24.312 -5.688 1 54.97 338 THR A O 1
ATOM 2647 N N . GLY A 1 339 ? 20.516 -24.547 -5.004 1 59.84 339 GLY A N 1
ATOM 2648 C CA . GLY A 1 339 ? 20.828 -23.875 -3.748 1 59.84 339 GLY A CA 1
ATOM 2649 C C . GLY A 1 339 ? 21.844 -24.625 -2.908 1 59.84 339 GLY A C 1
ATOM 2650 O O . GLY A 1 339 ? 22.734 -24.016 -2.32 1 59.84 339 GLY A O 1
ATOM 2651 N N . ALA A 1 340 ? 21.703 -25.875 -2.963 1 56.88 340 ALA A N 1
ATOM 2652 C CA . ALA A 1 340 ? 22.609 -26.719 -2.199 1 56.88 340 ALA A CA 1
ATOM 2653 C C . ALA A 1 340 ? 24.031 -26.641 -2.775 1 56.88 340 ALA A C 1
ATOM 2655 O O . ALA A 1 340 ? 25 -26.578 -2.029 1 56.88 340 ALA A O 1
ATOM 2656 N N . ALA A 1 341 ? 24.047 -26.703 -4.062 1 57.47 341 ALA A N 1
ATOM 2657 C CA . ALA A 1 341 ? 25.359 -26.625 -4.715 1 57.47 341 ALA A CA 1
ATOM 2658 C C . ALA A 1 341 ? 26.031 -25.297 -4.414 1 57.47 341 ALA A C 1
ATOM 2660 O O . ALA A 1 341 ? 27.25 -25.266 -4.172 1 57.47 341 ALA A O 1
ATOM 2661 N N . TYR A 1 342 ? 25.266 -24.375 -4.422 1 59.91 342 TYR A N 1
ATOM 2662 C CA . TYR A 1 342 ? 25.797 -23.047 -4.133 1 59.91 342 TYR A CA 1
ATOM 2663 C C . TYR A 1 342 ? 26.297 -22.953 -2.699 1 59.91 342 TYR A C 1
ATOM 2665 O O . TYR A 1 342 ? 27.391 -22.438 -2.449 1 59.91 342 TYR A O 1
ATOM 2673 N N . LEU A 1 343 ? 25.531 -23.375 -1.842 1 59.06 343 LEU A N 1
ATOM 2674 C CA . LEU A 1 343 ? 25.938 -23.406 -0.441 1 59.06 343 LEU A CA 1
ATOM 2675 C C . LEU A 1 343 ? 27.25 -24.172 -0.272 1 59.06 343 LEU A C 1
ATOM 2677 O O . LEU A 1 343 ? 28.141 -23.734 0.475 1 59.06 343 LEU A O 1
ATOM 2681 N N . MET A 1 344 ? 27.297 -25.203 -1.039 1 55.81 344 MET A N 1
ATOM 2682 C CA . MET A 1 344 ? 28.516 -26 -0.983 1 55.81 344 MET A CA 1
ATOM 2683 C C . MET A 1 344 ? 29.719 -25.188 -1.469 1 55.81 344 MET A C 1
ATOM 2685 O O . MET A 1 344 ? 30.781 -25.234 -0.872 1 55.81 344 MET A O 1
ATOM 2689 N N . SER A 1 345 ? 29.391 -24.5 -2.451 1 55.81 345 SER A N 1
ATOM 2690 C CA . SER A 1 345 ? 30.469 -23.672 -3 1 55.81 345 SER A CA 1
ATOM 2691 C C . SER A 1 345 ? 30.891 -22.594 -2.02 1 55.81 345 SER A C 1
ATOM 2693 O O . SER A 1 345 ? 32.062 -22.297 -1.873 1 55.81 345 SER A O 1
ATOM 2695 N N . LEU A 1 346 ? 29.953 -22.109 -1.412 1 54.72 346 LEU A N 1
ATOM 2696 C CA . LEU A 1 346 ? 30.219 -21.062 -0.431 1 54.72 346 LEU A CA 1
ATOM 2697 C C . LEU A 1 346 ? 31.031 -21.625 0.743 1 54.72 346 LEU A C 1
ATOM 2699 O O . LEU A 1 346 ? 31.859 -20.922 1.325 1 54.72 346 LEU A O 1
ATOM 2703 N N . LEU A 1 347 ? 30.703 -22.875 0.996 1 51.28 347 LEU A N 1
ATOM 2704 C CA . LEU A 1 347 ? 31.359 -23.547 2.121 1 51.28 347 LEU A CA 1
ATOM 2705 C C . LEU A 1 347 ? 32.688 -24.156 1.693 1 51.28 347 LEU A C 1
ATOM 2707 O O . LEU A 1 347 ? 33.375 -24.797 2.498 1 51.28 347 LEU A O 1
ATOM 2711 N N . GLY A 1 348 ? 33.062 -23.812 0.469 1 51.03 348 GLY A N 1
ATOM 2712 C CA . GLY A 1 348 ? 34.312 -24.312 -0.039 1 51.03 348 GLY A CA 1
ATOM 2713 C C . GLY A 1 348 ? 34.312 -25.797 -0.356 1 51.03 348 GLY A C 1
ATOM 2714 O O . GLY A 1 348 ? 35.344 -26.453 -0.356 1 51.03 348 GLY A O 1
ATOM 2715 N N . LEU A 1 349 ? 33.156 -26.297 -0.369 1 51.59 349 LEU A N 1
ATOM 2716 C CA . LEU A 1 349 ? 33.062 -27.734 -0.63 1 51.59 349 LEU A CA 1
ATOM 2717 C C . LEU A 1 349 ? 33.094 -28.016 -2.129 1 51.59 349 LEU A C 1
ATOM 2719 O O . LEU A 1 349 ? 32.625 -27.188 -2.924 1 51.59 349 LEU A O 1
ATOM 2723 N N . GLU A 1 350 ? 33.906 -28.969 -2.615 1 51.47 350 GLU A N 1
ATOM 2724 C CA . GLU A 1 350 ? 34 -29.359 -4.016 1 51.47 350 GLU A CA 1
ATOM 2725 C C . GLU A 1 350 ? 32.625 -29.672 -4.602 1 51.47 350 GLU A C 1
ATOM 2727 O O . GLU A 1 350 ? 31.812 -30.344 -3.963 1 51.47 350 GLU A O 1
ATOM 2732 N N . LYS A 1 351 ? 32.281 -28.891 -5.68 1 54.75 351 LYS A N 1
ATOM 2733 C CA . LYS A 1 351 ? 31.047 -29.047 -6.453 1 54.75 351 LYS A CA 1
ATOM 2734 C C . LYS A 1 351 ? 30.953 -30.438 -7.074 1 54.75 351 LYS A C 1
ATOM 2736 O O . LYS A 1 351 ? 31.812 -30.828 -7.859 1 54.75 351 LYS A O 1
ATOM 2741 N N . ASP A 1 352 ? 30.453 -31.469 -6.422 1 55 352 ASP A N 1
ATOM 2742 C CA . ASP A 1 352 ? 30.062 -32.688 -7.141 1 55 352 ASP A CA 1
ATOM 2743 C C . ASP A 1 352 ? 28.562 -32.906 -7.07 1 55 352 ASP A C 1
ATOM 2745 O O . ASP A 1 352 ? 27.922 -32.594 -6.07 1 55 352 ASP A O 1
ATOM 2749 N N . ASP A 1 353 ? 27.984 -33.062 -8.219 1 56.28 353 ASP A N 1
ATOM 2750 C CA . ASP A 1 353 ? 26.547 -33.25 -8.414 1 56.28 353 ASP A CA 1
ATOM 2751 C C . ASP A 1 353 ? 25.938 -34.094 -7.309 1 56.28 353 ASP A C 1
ATOM 2753 O O . ASP A 1 353 ? 24.844 -33.812 -6.836 1 56.28 353 ASP A O 1
ATOM 2757 N N . GLU A 1 354 ? 26.734 -35.062 -6.965 1 57.91 354 GLU A N 1
ATOM 2758 C CA . GLU A 1 354 ? 26.234 -36 -5.957 1 57.91 354 GLU A CA 1
ATOM 2759 C C . GLU A 1 354 ? 26.203 -35.344 -4.574 1 57.91 354 GLU A C 1
ATOM 2761 O O . GLU A 1 354 ? 25.25 -35.531 -3.814 1 57.91 354 GLU A O 1
ATOM 2766 N N . GLY A 1 355 ? 27.172 -34.625 -4.332 1 56.31 355 GLY A N 1
ATOM 2767 C CA . GLY A 1 355 ? 27.219 -33.906 -3.068 1 56.31 355 GLY A CA 1
ATOM 2768 C C . GLY A 1 355 ? 26.156 -32.812 -2.957 1 56.31 355 GLY A C 1
ATOM 2769 O O . GLY A 1 355 ? 25.531 -32.688 -1.91 1 56.31 355 GLY A O 1
ATOM 2770 N N . ALA A 1 356 ? 25.969 -32.188 -4.031 1 57.28 356 ALA A N 1
ATOM 2771 C CA . ALA A 1 356 ? 24.953 -31.125 -4.07 1 57.28 356 ALA A CA 1
ATOM 2772 C C . ALA A 1 356 ? 23.562 -31.703 -3.838 1 57.28 356 ALA A C 1
ATOM 2774 O O . ALA A 1 356 ? 22.75 -31.109 -3.111 1 57.28 356 ALA A O 1
ATOM 2775 N N . LYS A 1 357 ? 23.375 -32.781 -4.414 1 59.06 357 LYS A N 1
ATOM 2776 C CA . LYS A 1 357 ? 22.109 -33.438 -4.199 1 59.06 357 LYS A CA 1
ATOM 2777 C C . LYS A 1 357 ? 21.938 -33.875 -2.74 1 59.06 357 LYS A C 1
ATOM 2779 O O . LYS A 1 357 ? 20.859 -33.75 -2.176 1 59.06 357 LYS A O 1
ATOM 2784 N N . ALA A 1 358 ? 23.062 -34.312 -2.248 1 56.72 358 ALA A N 1
ATOM 2785 C CA . ALA A 1 358 ? 23.031 -34.781 -0.86 1 56.72 358 ALA A CA 1
ATOM 2786 C C . ALA A 1 358 ? 22.781 -33.625 0.093 1 56.72 358 ALA A C 1
ATOM 2788 O O . ALA A 1 358 ? 22 -33.75 1.036 1 56.72 358 ALA A O 1
ATOM 2789 N N . VAL A 1 359 ? 23.422 -32.562 -0.155 1 56.19 359 VAL A N 1
ATOM 2790 C CA . VAL A 1 359 ? 23.25 -31.391 0.682 1 56.19 359 VAL A CA 1
ATOM 2791 C C . VAL A 1 359 ? 21.828 -30.859 0.527 1 56.19 359 VAL A C 1
ATOM 2793 O O . VAL A 1 359 ? 21.203 -30.469 1.512 1 56.19 359 VAL A O 1
ATOM 2796 N N . ALA A 1 360 ? 21.375 -30.891 -0.716 1 57.75 360 ALA A N 1
ATOM 2797 C CA . ALA A 1 360 ? 20.016 -30.453 -0.966 1 57.75 360 ALA A CA 1
ATOM 2798 C C . ALA A 1 360 ? 19.016 -31.312 -0.194 1 57.75 360 ALA A C 1
ATOM 2800 O O . ALA A 1 360 ? 18.062 -30.797 0.399 1 57.75 360 ALA A O 1
ATOM 2801 N N . SER A 1 361 ? 19.344 -32.594 -0.293 1 56.88 361 SER A N 1
ATOM 2802 C CA . SER A 1 361 ? 18.5 -33.531 0.443 1 56.88 361 SER A CA 1
ATOM 2803 C C . SER A 1 361 ? 18.594 -33.312 1.946 1 56.88 361 SER A C 1
ATOM 2805 O O . SER A 1 361 ? 17.609 -33.406 2.662 1 56.88 361 SER A O 1
ATOM 2807 N N . GLY A 1 362 ? 19.812 -33.094 2.334 1 54.16 362 GLY A N 1
ATOM 2808 C CA . GLY A 1 362 ? 20 -32.781 3.738 1 54.16 362 GLY A CA 1
ATOM 2809 C C . GLY A 1 362 ? 19.312 -31.5 4.164 1 54.16 362 GLY A C 1
ATOM 2810 O O . GLY A 1 362 ? 18.719 -31.438 5.25 1 54.16 362 GLY A O 1
ATOM 2811 N N . LEU A 1 363 ? 19.5 -30.562 3.293 1 56.03 363 LEU A N 1
ATOM 2812 C CA . LEU A 1 363 ? 18.859 -29.281 3.576 1 56.03 363 LEU A CA 1
ATOM 2813 C C . LEU A 1 363 ? 17.344 -29.422 3.602 1 56.03 363 LEU A C 1
ATOM 2815 O O . LEU A 1 363 ? 16.672 -28.75 4.391 1 56.03 363 LEU A O 1
ATOM 2819 N N . LYS A 1 364 ? 16.922 -30.266 2.635 1 53.34 364 LYS A N 1
ATOM 2820 C CA . LYS A 1 364 ? 15.484 -30.531 2.631 1 53.34 364 LYS A CA 1
ATOM 2821 C C . LYS A 1 364 ? 15.039 -31.156 3.953 1 53.34 364 LYS A C 1
ATOM 2823 O O . LYS A 1 364 ? 13.898 -30.953 4.383 1 53.34 364 LYS A O 1
ATOM 2828 N N . ASN A 1 365 ? 16.016 -32.031 4.398 1 46.75 365 ASN A N 1
ATOM 2829 C CA . ASN A 1 365 ? 15.734 -32.656 5.684 1 46.75 365 ASN A CA 1
ATOM 2830 C C . ASN A 1 365 ? 16.047 -31.719 6.852 1 46.75 365 ASN A C 1
ATOM 2832 O O . ASN A 1 365 ? 15.797 -32.062 8.008 1 46.75 365 ASN A O 1
ATOM 2836 N N . LEU A 1 366 ? 16.891 -30.828 6.582 1 42.03 366 LEU A N 1
ATOM 2837 C CA . LEU A 1 366 ? 17.125 -29.859 7.648 1 42.03 366 LEU A CA 1
ATOM 2838 C C . LEU A 1 366 ? 15.852 -29.094 7.984 1 42.03 366 LEU A C 1
ATOM 2840 O O . LEU A 1 366 ? 15.086 -28.734 7.09 1 42.03 366 LEU A O 1
ATOM 2844 N N . ARG A 1 367 ? 15.281 -29.641 8.945 1 36.56 367 ARG A N 1
ATOM 2845 C CA . ARG A 1 367 ? 14.086 -29 9.492 1 36.56 367 ARG A CA 1
ATOM 2846 C C . ARG A 1 367 ? 14.156 -27.484 9.375 1 36.56 367 ARG A C 1
ATOM 2848 O O . ARG A 1 367 ? 15.234 -26.922 9.156 1 36.56 367 ARG A O 1
ATOM 2855 N N . MET A 1 368 ? 13.203 -26.625 10.062 1 37.97 368 MET A N 1
ATOM 2856 C CA . MET A 1 368 ? 12.531 -25.328 10.102 1 37.97 368 MET A CA 1
ATOM 2857 C C . MET A 1 368 ? 13.547 -24.188 10.117 1 37.97 368 MET A C 1
ATOM 2859 O O . MET A 1 368 ? 13.414 -23.219 9.367 1 37.97 368 MET A O 1
ATOM 2863 N N . GLY A 1 369 ? 14.117 -23.875 11.258 1 36.69 369 GLY A N 1
ATOM 2864 C CA . GLY A 1 369 ? 14.539 -22.609 11.844 1 36.69 369 GLY A CA 1
ATOM 2865 C C . GLY A 1 369 ? 15.898 -22.141 11.344 1 36.69 369 GLY A C 1
ATOM 2866 O O . GLY A 1 369 ? 16.328 -21.031 11.672 1 36.69 369 GLY A O 1
ATOM 2867 N N . ASP A 1 370 ? 16.734 -22.969 10.891 1 38.69 370 ASP A N 1
ATOM 2868 C CA . ASP A 1 370 ? 18.141 -22.547 10.836 1 38.69 370 ASP A CA 1
ATOM 2869 C C . ASP A 1 370 ? 18.5 -22.031 9.453 1 38.69 370 ASP A C 1
ATOM 2871 O O . ASP A 1 370 ? 18.594 -22.797 8.5 1 38.69 370 ASP A O 1
ATOM 2875 N N . LEU A 1 371 ? 17.953 -20.938 9.195 1 44.19 371 LEU A N 1
ATOM 2876 C CA . LEU A 1 371 ? 18.234 -20.219 7.957 1 44.19 371 LEU A CA 1
ATOM 2877 C C . LEU A 1 371 ? 19.688 -19.734 7.91 1 44.19 371 LEU A C 1
ATOM 2879 O O . LEU A 1 371 ? 20.172 -19.156 8.875 1 44.19 371 LEU A O 1
ATOM 2883 N N . ILE A 1 372 ? 20.625 -20.484 7.246 1 42.19 372 ILE A N 1
ATOM 2884 C CA . ILE A 1 372 ? 21.906 -19.859 6.992 1 42.19 372 ILE A CA 1
ATOM 2885 C C . ILE A 1 372 ? 21.719 -18.656 6.07 1 42.19 372 ILE A C 1
ATOM 2887 O O . ILE A 1 372 ? 21.156 -18.781 4.98 1 42.19 372 ILE A O 1
ATOM 2891 N N . GLU A 1 373 ? 21.766 -17.5 6.676 1 43.91 373 GLU A N 1
ATOM 2892 C CA . GLU A 1 373 ? 21.734 -16.234 5.941 1 43.91 373 GLU A CA 1
ATOM 2893 C C . GLU A 1 373 ? 23.141 -15.797 5.527 1 43.91 373 GLU A C 1
ATOM 2895 O O . GLU A 1 373 ? 24.031 -15.719 6.359 1 43.91 373 GLU A O 1
ATOM 2900 N N . ILE A 1 374 ? 23.531 -15.906 4.25 1 41.5 374 ILE A N 1
ATOM 2901 C CA . ILE A 1 374 ? 24.828 -15.414 3.793 1 41.5 374 ILE A CA 1
ATOM 2902 C C . ILE A 1 374 ? 24.641 -14.062 3.105 1 41.5 374 ILE A C 1
ATOM 2904 O O . ILE A 1 374 ? 23.906 -13.953 2.123 1 41.5 374 ILE A O 1
ATOM 2908 N N . PRO A 1 375 ? 25.125 -12.992 3.842 1 42.53 375 PRO A N 1
ATOM 2909 C CA . PRO A 1 375 ? 25.156 -11.703 3.139 1 42.53 375 PRO A CA 1
ATOM 2910 C C . PRO A 1 375 ? 26.047 -11.727 1.902 1 42.53 375 PRO A C 1
ATOM 2912 O O . PRO A 1 375 ? 27.156 -12.266 1.946 1 42.53 375 PRO A O 1
ATOM 2915 N N . LEU A 1 376 ? 25.609 -11.711 0.613 1 41.78 376 LEU A N 1
ATOM 2916 C CA . LEU A 1 376 ? 26.438 -11.68 -0.589 1 41.78 376 LEU A CA 1
ATOM 2917 C C . LEU A 1 376 ? 27.094 -10.312 -0.764 1 41.78 376 LEU A C 1
ATOM 2919 O O . LEU A 1 376 ? 26.422 -9.328 -1.063 1 41.78 376 LEU A O 1
ATOM 2923 N N . GLU A 1 377 ? 28.125 -10.047 -0.058 1 38.31 377 GLU A N 1
ATOM 2924 C CA . GLU A 1 377 ? 28.922 -8.875 -0.414 1 38.31 377 GLU A CA 1
ATOM 2925 C C . GLU A 1 377 ? 29.484 -9 -1.823 1 38.31 377 GLU A C 1
ATOM 2927 O O . GLU A 1 377 ? 29.594 -10.102 -2.363 1 38.31 377 GLU A O 1
ATOM 2932 N N . ASP A 1 378 ? 29.859 -7.898 -2.588 1 38.22 378 ASP A N 1
ATOM 2933 C CA . ASP A 1 378 ? 30.422 -7.758 -3.93 1 38.22 378 ASP A CA 1
ATOM 2934 C C . ASP A 1 378 ? 31.391 -8.891 -4.238 1 38.22 378 ASP A C 1
ATOM 2936 O O . ASP A 1 378 ? 31.438 -9.391 -5.363 1 38.22 378 ASP A O 1
ATOM 2940 N N . ARG A 1 379 ? 32.219 -9.242 -3.449 1 32.59 379 ARG A N 1
ATOM 2941 C CA . ARG A 1 379 ? 33.406 -10.07 -3.746 1 32.59 379 ARG A CA 1
ATOM 2942 C C . ARG A 1 379 ? 32.969 -11.492 -4.098 1 32.59 379 ARG A C 1
ATOM 2944 O O . ARG A 1 379 ? 33.625 -12.148 -4.926 1 32.59 379 ARG A O 1
ATOM 2951 N N . LEU A 1 380 ? 32.156 -11.953 -3.391 1 34.75 380 LEU A N 1
ATOM 2952 C CA . LEU A 1 380 ? 31.844 -13.344 -3.695 1 34.75 380 LEU A CA 1
ATOM 2953 C C . LEU A 1 380 ? 31.094 -13.453 -5.02 1 34.75 380 LEU A C 1
ATOM 2955 O O . LEU A 1 380 ? 31.125 -14.5 -5.676 1 34.75 380 LEU A O 1
ATOM 2959 N N . GLU A 1 381 ? 30.391 -12.453 -5.406 1 36.06 381 GLU A N 1
ATOM 2960 C CA . GLU A 1 381 ? 29.766 -12.477 -6.723 1 36.06 381 GLU A CA 1
ATOM 2961 C C . GLU A 1 381 ? 30.781 -12.727 -7.824 1 36.06 381 GLU A C 1
ATOM 2963 O O . GLU A 1 381 ? 30.516 -13.461 -8.773 1 36.06 381 GLU A O 1
ATOM 2968 N N . LYS A 1 382 ? 31.969 -12.164 -7.758 1 33.5 382 LYS A N 1
ATOM 2969 C CA . LYS A 1 382 ? 32.969 -12.297 -8.812 1 33.5 382 LYS A CA 1
ATOM 2970 C C . LYS A 1 382 ? 33.562 -13.703 -8.852 1 33.5 382 LYS A C 1
ATOM 2972 O O . LYS A 1 382 ? 33.875 -14.219 -9.922 1 33.5 382 LYS A O 1
ATOM 2977 N N . LYS A 1 383 ? 33.844 -14.203 -7.824 1 31.97 383 LYS A N 1
ATOM 2978 C CA . LYS A 1 383 ? 34.562 -15.477 -7.859 1 31.97 383 LYS A CA 1
ATOM 2979 C C . LYS A 1 383 ? 33.688 -16.562 -8.508 1 31.97 383 LYS A C 1
ATOM 2981 O O . LYS A 1 383 ? 34.219 -17.453 -9.18 1 31.97 383 LYS A O 1
ATOM 2986 N N . ILE A 1 384 ? 32.469 -16.5 -8.195 1 33.25 384 ILE A N 1
ATOM 2987 C CA . ILE A 1 384 ? 31.625 -17.562 -8.734 1 33.25 384 ILE A CA 1
ATOM 2988 C C . ILE A 1 384 ? 31.422 -17.344 -10.234 1 33.25 384 ILE A C 1
ATOM 2990 O O . ILE A 1 384 ? 31.312 -18.297 -11 1 33.25 384 ILE A O 1
ATOM 2994 N N . ILE A 1 385 ? 31.25 -16.078 -10.625 1 33.53 385 ILE A N 1
ATOM 2995 C CA . ILE A 1 385 ? 31.047 -15.828 -12.047 1 33.53 385 ILE A CA 1
ATOM 2996 C C . ILE A 1 385 ? 32.312 -16.172 -12.82 1 33.53 385 ILE A C 1
ATOM 2998 O O . ILE A 1 385 ? 32.25 -16.688 -13.938 1 33.53 385 ILE A O 1
ATOM 3002 N N . ASN A 1 386 ? 33.438 -15.875 -12.312 1 31.14 386 ASN A N 1
ATOM 3003 C CA . ASN A 1 386 ? 34.656 -16.109 -13.102 1 31.14 386 ASN A CA 1
ATOM 3004 C C . ASN A 1 386 ? 34.969 -17.594 -13.195 1 31.14 386 ASN A C 1
ATOM 3006 O O . ASN A 1 386 ? 35.938 -17.969 -13.852 1 31.14 386 ASN A O 1
ATOM 3010 N N . ASP A 1 387 ? 34.5 -18.312 -12.234 1 29.33 387 ASP A N 1
ATOM 3011 C CA . ASP A 1 387 ? 35.031 -19.672 -12.391 1 29.33 387 ASP A CA 1
ATOM 3012 C C . ASP A 1 387 ? 34.281 -20.438 -13.477 1 29.33 387 ASP A C 1
ATOM 3014 O O . ASP A 1 387 ? 34.406 -21.656 -13.586 1 29.33 387 ASP A O 1
ATOM 3018 N N . LYS A 1 388 ? 33.469 -19.844 -14.273 1 28.39 388 LYS A N 1
ATOM 3019 C CA . LYS A 1 388 ? 33.375 -20.562 -15.547 1 28.39 388 LYS A CA 1
ATOM 3020 C C . LYS A 1 388 ? 34.594 -20.281 -16.438 1 28.39 388 LYS A C 1
ATOM 3022 O O . LYS A 1 388 ? 35.031 -19.141 -16.547 1 28.39 388 LYS A O 1
ATOM 3027 N N . MET B 1 1 ? -29.141 8 9.367 1 45 1 MET B N 1
ATOM 3028 C CA . MET B 1 1 ? -27.844 8.625 9.602 1 45 1 MET B CA 1
ATOM 3029 C C . MET B 1 1 ? -27.016 8.648 8.32 1 45 1 MET B C 1
ATOM 3031 O O . MET B 1 1 ? -26.906 7.641 7.617 1 45 1 MET B O 1
ATOM 3035 N N . LYS B 1 2 ? -26.734 9.875 7.824 1 74.69 2 LYS B N 1
ATOM 3036 C CA . LYS B 1 2 ? -26.109 10.102 6.523 1 74.69 2 LYS B CA 1
ATOM 3037 C C . LYS B 1 2 ? -24.734 9.438 6.449 1 74.69 2 LYS B C 1
ATOM 3039 O O . LYS B 1 2 ? -24 9.398 7.441 1 74.69 2 LYS B O 1
ATOM 3044 N N . ASP B 1 3 ? -24.5 8.445 5.586 1 88.25 3 ASP B N 1
ATOM 3045 C CA . ASP B 1 3 ? -23.219 7.809 5.297 1 88.25 3 ASP B CA 1
ATOM 3046 C C . ASP B 1 3 ? -22.078 8.812 5.395 1 88.25 3 ASP B C 1
ATOM 3048 O O . ASP B 1 3 ? -22.016 9.766 4.617 1 88.25 3 ASP B O 1
ATOM 3052 N N . PRO B 1 4 ? -21.328 8.617 6.48 1 91.19 4 PRO B N 1
ATOM 3053 C CA . PRO B 1 4 ? -20.234 9.578 6.668 1 91.19 4 PRO B CA 1
ATOM 3054 C C . PRO B 1 4 ? -19.297 9.633 5.469 1 91.19 4 PRO B C 1
ATOM 3056 O O . PRO B 1 4 ? -18.531 10.594 5.324 1 91.19 4 PRO B O 1
ATOM 3059 N N . ASN B 1 5 ? -19.328 8.633 4.633 1 94.38 5 ASN B N 1
ATOM 3060 C CA . ASN B 1 5 ? -18.422 8.547 3.496 1 94.38 5 ASN B CA 1
ATOM 3061 C C . ASN B 1 5 ? -19.109 8.922 2.189 1 94.38 5 ASN B C 1
ATOM 3063 O O . ASN B 1 5 ? -18.578 8.68 1.105 1 94.38 5 ASN B O 1
ATOM 3067 N N . HIS B 1 6 ? -20.312 9.547 2.285 1 94.31 6 HIS B N 1
ATOM 3068 C CA . HIS B 1 6 ? -21.141 9.82 1.12 1 94.31 6 HIS B CA 1
ATOM 3069 C C . HIS B 1 6 ? -20.359 10.57 0.047 1 94.31 6 HIS B C 1
ATOM 3071 O O . HIS B 1 6 ? -20.328 10.148 -1.11 1 94.31 6 HIS B O 1
ATOM 3077 N N . TYR B 1 7 ? -19.688 11.633 0.379 1 95.19 7 TYR B N 1
ATOM 3078 C CA . TYR B 1 7 ? -19 12.461 -0.6 1 95.19 7 TYR B CA 1
ATOM 3079 C C . TYR B 1 7 ? -17.734 11.773 -1.106 1 95.19 7 TYR B C 1
ATOM 3081 O O . TYR B 1 7 ? -17.391 11.898 -2.279 1 95.19 7 TYR B O 1
ATOM 3089 N N . ALA B 1 8 ? -17.031 11.055 -0.226 1 95.81 8 ALA B N 1
ATOM 3090 C CA . ALA B 1 8 ? -15.875 10.266 -0.659 1 95.81 8 ALA B CA 1
ATOM 3091 C C . ALA B 1 8 ? -16.297 9.219 -1.689 1 95.81 8 ALA B C 1
ATOM 3093 O O . ALA B 1 8 ? -15.562 8.961 -2.648 1 95.81 8 ALA B O 1
ATOM 3094 N N . ASN B 1 9 ? -17.469 8.617 -1.486 1 94.38 9 ASN B N 1
ATOM 3095 C CA . ASN B 1 9 ? -17.969 7.605 -2.404 1 94.38 9 ASN B CA 1
ATOM 3096 C C . ASN B 1 9 ? -18.234 8.188 -3.791 1 94.38 9 ASN B C 1
ATOM 3098 O O . ASN B 1 9 ? -18.078 7.496 -4.801 1 94.38 9 ASN B O 1
ATOM 3102 N N . ILE B 1 10 ? -18.625 9.453 -3.807 1 94.56 10 ILE B N 1
ATOM 3103 C CA . ILE B 1 10 ? -18.844 10.125 -5.086 1 94.56 10 ILE B CA 1
ATOM 3104 C C . ILE B 1 10 ? -17.516 10.219 -5.852 1 94.56 10 ILE B C 1
ATOM 3106 O O . ILE B 1 10 ? -17.469 9.922 -7.047 1 94.56 10 ILE B O 1
ATOM 3110 N N . TYR B 1 11 ? -16.406 10.562 -5.168 1 96.44 11 TYR B N 1
ATOM 3111 C CA . TYR B 1 11 ? -15.102 10.656 -5.809 1 96.44 11 TYR B CA 1
ATOM 3112 C C . TYR B 1 11 ? -14.617 9.281 -6.262 1 96.44 11 TYR B C 1
ATOM 3114 O O . TYR B 1 11 ? -13.977 9.156 -7.309 1 96.44 11 TYR B O 1
ATOM 3122 N N . ASN B 1 12 ? -14.922 8.25 -5.496 1 94.62 12 ASN B N 1
ATOM 3123 C CA . ASN B 1 12 ? -14.461 6.895 -5.781 1 94.62 12 ASN B CA 1
ATOM 3124 C C . ASN B 1 12 ? -15.125 6.332 -7.035 1 94.62 12 ASN B C 1
ATOM 3126 O O . ASN B 1 12 ? -14.68 5.316 -7.574 1 94.62 12 ASN B O 1
ATOM 3130 N N . ALA B 1 13 ? -16.203 6.922 -7.527 1 87.88 13 ALA B N 1
ATOM 3131 C CA . ALA B 1 13 ? -16.844 6.613 -8.797 1 87.88 13 ALA B CA 1
ATOM 3132 C C . ALA B 1 13 ? -17.094 5.113 -8.938 1 87.88 13 ALA B C 1
ATOM 3134 O O . ALA B 1 13 ? -16.75 4.504 -9.945 1 87.88 13 ALA B O 1
ATOM 3135 N N . TYR B 1 14 ? -17.688 4.582 -7.977 1 76.56 14 TYR B N 1
ATOM 3136 C CA . TYR B 1 14 ? -17.969 3.164 -8.148 1 76.56 14 TYR B CA 1
ATOM 3137 C C . TYR B 1 14 ? -19.047 2.947 -9.203 1 76.56 14 TYR B C 1
ATOM 3139 O O . TYR B 1 14 ? -19.844 3.852 -9.484 1 76.56 14 TYR B O 1
ATOM 3147 N N . ASP B 1 15 ? -19 1.805 -9.758 1 76.06 15 ASP B N 1
ATOM 3148 C CA . ASP B 1 15 ? -19.953 1.45 -10.82 1 76.06 15 ASP B CA 1
ATOM 3149 C C . ASP B 1 15 ? -21.359 1.311 -10.266 1 76.06 15 ASP B C 1
ATOM 3151 O O . ASP B 1 15 ? -21.562 0.837 -9.141 1 76.06 15 ASP B O 1
ATOM 3155 N N . LYS B 1 16 ? -22.281 1.716 -11.062 1 78 16 LYS B N 1
ATOM 3156 C CA . LYS B 1 16 ? -23.672 1.576 -10.695 1 78 16 LYS B CA 1
ATOM 3157 C C . LYS B 1 16 ? -24.078 0.106 -10.594 1 78 16 LYS B C 1
ATOM 3159 O O . LYS B 1 16 ? -24.906 -0.261 -9.758 1 78 16 LYS B O 1
ATOM 3164 N N . THR B 1 17 ? -23.391 -0.686 -11.5 1 85.88 17 THR B N 1
ATOM 3165 C CA . THR B 1 17 ? -23.578 -2.131 -11.469 1 85.88 17 THR B CA 1
ATOM 3166 C C . THR B 1 17 ? -22.234 -2.85 -11.32 1 85.88 17 THR B C 1
ATOM 3168 O O . THR B 1 17 ? -21.688 -3.346 -12.305 1 85.88 17 THR B O 1
ATOM 3171 N N . PRO B 1 18 ? -21.797 -2.914 -10.156 1 89.19 18 PRO B N 1
ATOM 3172 C CA . PRO B 1 18 ? -20.453 -3.484 -9.938 1 89.19 18 PRO B CA 1
ATOM 3173 C C . PRO B 1 18 ? -20.391 -4.973 -10.281 1 89.19 18 PRO B C 1
ATOM 3175 O O . PRO B 1 18 ? -21.344 -5.711 -10.016 1 89.19 18 PRO B O 1
ATOM 3178 N N . LYS B 1 19 ? -19.359 -5.387 -10.922 1 91.31 19 LYS B N 1
ATOM 3179 C CA . LYS B 1 19 ? -19.094 -6.793 -11.219 1 91.31 19 LYS B CA 1
ATOM 3180 C C . LYS B 1 19 ? -18.344 -7.461 -10.07 1 91.31 19 LYS B C 1
ATOM 3182 O O . LYS B 1 19 ? -17.594 -6.805 -9.344 1 91.31 19 LYS B O 1
ATOM 3187 N N . LYS B 1 20 ? -18.578 -8.719 -10.008 1 96.81 20 LYS B N 1
ATOM 3188 C CA . LYS B 1 20 ? -17.875 -9.469 -8.969 1 96.81 20 LYS B CA 1
ATOM 3189 C C . LYS B 1 20 ? -16.391 -9.641 -9.32 1 96.81 20 LYS B C 1
ATOM 3191 O O . LYS B 1 20 ? -16.062 -10.07 -10.43 1 96.81 20 LYS B O 1
ATOM 3196 N N . ILE B 1 21 ? -15.578 -9.25 -8.492 1 98.12 21 ILE B N 1
ATOM 3197 C CA . ILE B 1 21 ? -14.148 -9.547 -8.547 1 98.12 21 ILE B CA 1
ATOM 3198 C C . ILE B 1 21 ? -13.828 -10.695 -7.59 1 98.12 21 ILE B C 1
ATOM 3200 O O . ILE B 1 21 ? -14.086 -10.602 -6.387 1 98.12 21 ILE B O 1
ATOM 3204 N N . ARG B 1 22 ? -13.273 -11.734 -8.102 1 98.81 22 ARG B N 1
ATOM 3205 C CA . ARG B 1 22 ? -13 -12.945 -7.34 1 98.81 22 ARG B CA 1
ATOM 3206 C C . ARG B 1 22 ? -11.672 -12.852 -6.598 1 98.81 22 ARG B C 1
ATOM 3208 O O . ARG B 1 22 ? -10.836 -12.016 -6.93 1 98.81 22 ARG B O 1
ATOM 3215 N N . ILE B 1 23 ? -11.547 -13.75 -5.547 1 98.94 23 ILE B N 1
ATOM 3216 C CA . ILE B 1 23 ? -10.312 -13.828 -4.777 1 98.94 23 ILE B CA 1
ATOM 3217 C C . ILE B 1 23 ? -9.766 -15.258 -4.82 1 98.94 23 ILE B C 1
ATOM 3219 O O . ILE B 1 23 ? -10.484 -16.203 -4.523 1 98.94 23 ILE B O 1
ATOM 3223 N N . LEU B 1 24 ? -8.562 -15.406 -5.238 1 98.94 24 LEU B N 1
ATOM 3224 C CA . LEU B 1 24 ? -7.762 -16.594 -4.965 1 98.94 24 LEU B CA 1
ATOM 3225 C C . LEU B 1 24 ? -6.762 -16.328 -3.844 1 98.94 24 LEU B C 1
ATOM 3227 O O . LEU B 1 24 ? -5.898 -15.461 -3.969 1 98.94 24 LEU B O 1
ATOM 3231 N N . ASP B 1 25 ? -6.914 -17.016 -2.771 1 98.94 25 ASP B N 1
ATOM 3232 C CA . ASP B 1 25 ? -5.926 -16.859 -1.708 1 98.94 25 ASP B CA 1
ATOM 3233 C C . ASP B 1 25 ? -4.805 -17.875 -1.843 1 98.94 25 ASP B C 1
ATOM 3235 O O . ASP B 1 25 ? -5.062 -19.078 -1.952 1 98.94 25 ASP B O 1
ATOM 3239 N N . SER B 1 26 ? -3.625 -17.391 -1.858 1 98.88 26 SER B N 1
ATOM 3240 C CA . SER B 1 26 ? -2.443 -18.219 -2.102 1 98.88 26 SER B CA 1
ATOM 3241 C C . SER B 1 26 ? -1.587 -18.328 -0.844 1 98.88 26 SER B C 1
ATOM 3243 O O . SER B 1 26 ? -0.372 -18.531 -0.93 1 98.88 26 SER B O 1
ATOM 3245 N N . THR B 1 27 ? -2.15 -18.234 0.35 1 98.75 27 THR B N 1
ATOM 3246 C CA . THR B 1 27 ? -1.411 -18.344 1.603 1 98.75 27 THR B CA 1
ATOM 3247 C C . THR B 1 27 ? -0.677 -19.688 1.673 1 98.75 27 THR B C 1
ATOM 3249 O O . THR B 1 27 ? 0.474 -19.734 2.111 1 98.75 27 THR B O 1
ATOM 3252 N N . LEU B 1 28 ? -1.235 -20.719 1.168 1 98.56 28 LEU B N 1
ATOM 3253 C CA . LEU B 1 28 ? -0.685 -22.062 1.278 1 98.56 28 LEU B CA 1
ATOM 3254 C C . LEU B 1 28 ? 0.315 -22.344 0.159 1 98.56 28 LEU B C 1
ATOM 3256 O O . LEU B 1 28 ? 0.892 -23.422 0.087 1 98.56 28 LEU B O 1
ATOM 3260 N N . ARG B 1 29 ? 0.54 -21.391 -0.678 1 97.75 29 ARG B N 1
ATOM 3261 C CA . ARG B 1 29 ? 1.532 -21.5 -1.741 1 97.75 29 ARG B CA 1
ATOM 3262 C C . ARG B 1 29 ? 2.492 -20.328 -1.726 1 97.75 29 ARG B C 1
ATOM 3264 O O . ARG B 1 29 ? 3.615 -20.438 -1.228 1 97.75 29 ARG B O 1
ATOM 3271 N N . GLU B 1 30 ? 2.006 -19.125 -2.162 1 97.19 30 GLU B N 1
ATOM 3272 C CA . GLU B 1 30 ? 2.803 -17.891 -2.111 1 97.19 30 GLU B CA 1
ATOM 3273 C C . GLU B 1 30 ? 3.221 -17.562 -0.68 1 97.19 30 GLU B C 1
ATOM 3275 O O . GLU B 1 30 ? 4.367 -17.188 -0.436 1 97.19 30 GLU B O 1
ATOM 3280 N N . GLY B 1 31 ? 2.262 -17.719 0.234 1 97 31 GLY B N 1
ATOM 3281 C CA . GLY B 1 31 ? 2.551 -17.438 1.633 1 97 31 GLY B CA 1
ATOM 3282 C C . GLY B 1 31 ? 3.682 -18.281 2.186 1 97 31 GLY B C 1
ATOM 3283 O O . GLY B 1 31 ? 4.488 -17.812 2.986 1 97 31 GLY B O 1
ATOM 3284 N N . GLU B 1 32 ? 3.809 -19.484 1.733 1 94.12 32 GLU B N 1
ATOM 3285 C CA . GLU B 1 32 ? 4.828 -20.406 2.238 1 94.12 32 GLU B CA 1
ATOM 3286 C C . GLU B 1 32 ? 6.188 -20.109 1.615 1 94.12 32 GLU B C 1
ATOM 3288 O O . GLU B 1 32 ? 7.203 -20.672 2.043 1 94.12 32 GLU B O 1
ATOM 3293 N N . GLN B 1 33 ? 6.211 -19.219 0.655 1 90.69 33 GLN B N 1
ATOM 3294 C CA . GLN B 1 33 ? 7.488 -18.781 0.103 1 90.69 33 GLN B CA 1
ATOM 3295 C C . GLN B 1 33 ? 8.102 -17.672 0.95 1 90.69 33 GLN B C 1
ATOM 3297 O O . GLN B 1 33 ? 9.242 -17.266 0.719 1 90.69 33 GLN B O 1
ATOM 3302 N N . HIS B 1 34 ? 7.32 -17.188 1.891 1 92.19 34 HIS B N 1
ATOM 3303 C CA . HIS B 1 34 ? 7.867 -16.188 2.812 1 92.19 34 HIS B CA 1
ATOM 3304 C C . HIS B 1 34 ? 8.961 -16.797 3.684 1 92.19 34 HIS B C 1
ATOM 3306 O O . HIS B 1 34 ? 8.781 -17.875 4.254 1 92.19 34 HIS B O 1
ATOM 3312 N N . PRO B 1 35 ? 10.078 -16.094 3.799 1 85.38 35 PRO B N 1
ATOM 3313 C CA . PRO B 1 35 ? 11.125 -16.625 4.672 1 85.38 35 PRO B CA 1
ATOM 3314 C C . PRO B 1 35 ? 10.633 -16.891 6.094 1 85.38 35 PRO B C 1
ATOM 3316 O O . PRO B 1 35 ? 9.992 -16.031 6.699 1 85.38 35 PRO B O 1
ATOM 3319 N N . GLY B 1 36 ? 10.859 -18.078 6.562 1 82.69 36 GLY B N 1
ATOM 3320 C CA . GLY B 1 36 ? 10.5 -18.438 7.926 1 82.69 36 GLY B CA 1
ATOM 3321 C C . GLY B 1 36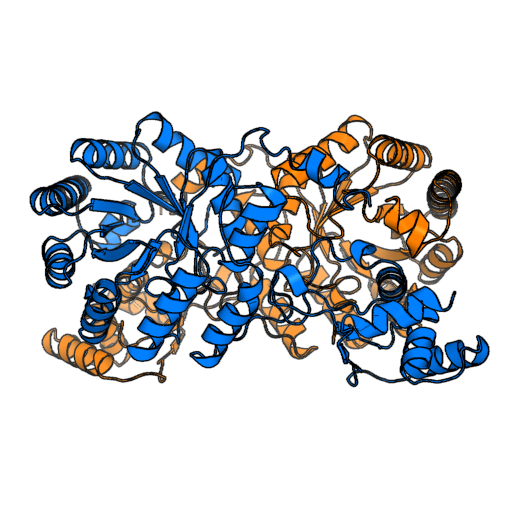 ? 9.125 -19.062 8.039 1 82.69 36 GLY B C 1
ATOM 3322 O O . GLY B 1 36 ? 8.711 -19.484 9.117 1 82.69 36 GLY B O 1
ATOM 3323 N N . VAL B 1 37 ? 8.445 -19.203 6.969 1 90.38 37 VAL B N 1
ATOM 3324 C CA . VAL B 1 37 ? 7.098 -19.766 7.008 1 90.38 37 VAL B CA 1
ATOM 3325 C C . VAL B 1 37 ? 7.102 -21.188 6.473 1 90.38 37 VAL B C 1
ATOM 3327 O O . VAL B 1 37 ? 7.629 -21.453 5.391 1 90.38 37 VAL B O 1
ATOM 3330 N N . SER B 1 38 ? 6.668 -22.094 7.227 1 90.56 38 SER B N 1
ATOM 3331 C CA . SER B 1 38 ? 6.387 -23.484 6.891 1 90.56 38 SER B CA 1
ATOM 3332 C C . SER B 1 38 ? 5.254 -24.031 7.75 1 90.56 38 SER B C 1
ATOM 3334 O O . SER B 1 38 ? 5.402 -24.172 8.969 1 90.56 38 SER B O 1
ATOM 3336 N N . PHE B 1 39 ? 4.176 -24.344 7.105 1 93.75 39 PHE B N 1
ATOM 3337 C CA . PHE B 1 39 ? 3.021 -24.844 7.848 1 93.75 39 PHE B CA 1
ATOM 3338 C C . PHE B 1 39 ? 3.059 -26.359 7.957 1 93.75 39 PHE B C 1
ATOM 3340 O O . PHE B 1 39 ? 3.5 -27.047 7.027 1 93.75 39 PHE B O 1
ATOM 3347 N N . THR B 1 40 ? 2.604 -26.859 9.07 1 94.19 40 THR B N 1
ATOM 3348 C CA . THR B 1 40 ? 2.336 -28.297 9.172 1 94.19 40 THR B CA 1
ATOM 3349 C C . THR B 1 40 ? 1.09 -28.672 8.375 1 94.19 40 THR B C 1
ATOM 3351 O O . THR B 1 40 ? 0.318 -27.797 7.973 1 94.19 40 THR B O 1
ATOM 3354 N N . ASN B 1 41 ? 0.929 -29.953 8.117 1 95.38 41 ASN B N 1
ATOM 3355 C CA . ASN B 1 41 ? -0.264 -30.406 7.41 1 95.38 41 ASN B CA 1
ATOM 3356 C C . ASN B 1 41 ? -1.539 -29.984 8.133 1 95.38 41 ASN B C 1
ATOM 3358 O O . ASN B 1 41 ? -2.498 -29.531 7.504 1 95.38 41 ASN B O 1
ATOM 3362 N N . LYS B 1 42 ? -1.5 -30.094 9.453 1 94.69 42 LYS B N 1
ATOM 3363 C CA . LYS B 1 42 ? -2.658 -29.703 10.25 1 94.69 42 LYS B CA 1
ATOM 3364 C C . LYS B 1 42 ? -2.953 -28.219 10.102 1 94.69 42 LYS B C 1
ATOM 3366 O O . LYS B 1 42 ? -4.113 -27.812 9.984 1 94.69 42 LYS B O 1
ATOM 3371 N N . GLN B 1 43 ? -1.912 -27.453 10.094 1 96.12 43 GLN B N 1
ATOM 3372 C CA . GLN B 1 43 ? -2.051 -26.016 9.938 1 96.12 43 GLN B CA 1
ATOM 3373 C C . GLN B 1 43 ? -2.572 -25.656 8.547 1 96.12 43 GLN B C 1
ATOM 3375 O O . GLN B 1 43 ? -3.436 -24.781 8.406 1 96.12 43 GLN B O 1
ATOM 3380 N N . ARG B 1 44 ? -2.049 -26.312 7.512 1 97.56 44 ARG B N 1
ATOM 3381 C CA . ARG B 1 44 ? -2.518 -26.094 6.148 1 97.56 44 ARG B CA 1
ATOM 3382 C C . ARG B 1 44 ? -4.012 -26.359 6.031 1 97.56 44 ARG B C 1
ATOM 3384 O O . ARG B 1 44 ? -4.746 -25.594 5.414 1 97.56 44 ARG B O 1
ATOM 3391 N N . ILE B 1 45 ? -4.461 -27.453 6.613 1 96.69 45 ILE B N 1
ATOM 3392 C CA . ILE B 1 45 ? -5.859 -27.844 6.562 1 96.69 45 ILE B CA 1
ATOM 3393 C C . ILE B 1 45 ? -6.719 -26.812 7.289 1 96.69 45 ILE B C 1
ATOM 3395 O O . ILE B 1 45 ? -7.766 -26.406 6.785 1 96.69 45 ILE B O 1
ATOM 3399 N N . GLN B 1 46 ? -6.27 -26.328 8.469 1 96.06 46 GLN B N 1
ATOM 3400 C CA . GLN B 1 46 ? -7.008 -25.344 9.242 1 96.06 46 GLN B CA 1
ATOM 3401 C C . GLN B 1 46 ? -7.109 -24.016 8.484 1 96.06 46 GLN B C 1
ATOM 3403 O O . GLN B 1 46 ? -8.164 -23.391 8.461 1 96.06 46 GLN B O 1
ATOM 3408 N N . ILE B 1 47 ? -6.035 -23.609 7.871 1 97.81 47 ILE B N 1
ATOM 3409 C CA . ILE B 1 47 ? -6.023 -22.375 7.094 1 97.81 47 ILE B CA 1
ATOM 3410 C C . ILE B 1 47 ? -7.004 -22.484 5.93 1 97.81 47 ILE B C 1
ATOM 3412 O O . ILE B 1 47 ? -7.773 -21.562 5.66 1 97.81 47 ILE B O 1
ATOM 3416 N N . ALA B 1 48 ? -7.027 -23.656 5.297 1 98.25 48 ALA B N 1
ATOM 3417 C CA . ALA B 1 48 ?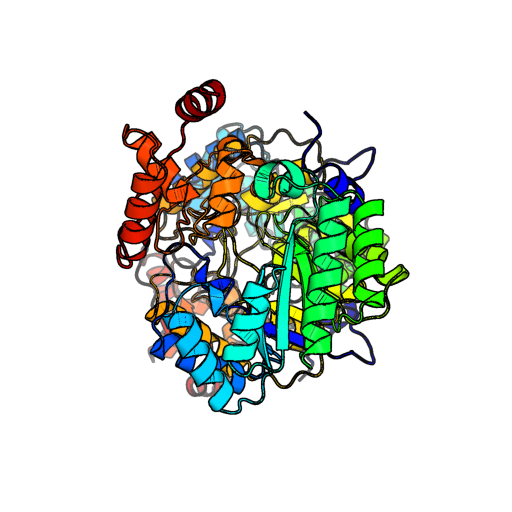 -7.949 -23.875 4.184 1 98.25 48 ALA B CA 1
ATOM 3418 C C . ALA B 1 48 ? -9.398 -23.766 4.648 1 98.25 48 ALA B C 1
ATOM 3420 O O . ALA B 1 48 ? -10.227 -23.156 3.975 1 98.25 48 ALA B O 1
ATOM 3421 N N . TRP B 1 49 ? -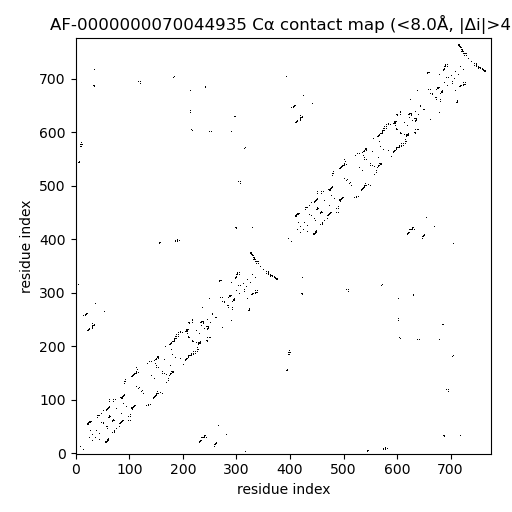9.641 -24.328 5.805 1 97.25 49 TRP B N 1
ATOM 3422 C CA . TRP B 1 49 ? -10.984 -24.266 6.363 1 97.25 49 TRP B CA 1
ATOM 3423 C C . TRP B 1 49 ? -11.398 -22.828 6.652 1 97.25 49 TRP B C 1
ATOM 3425 O O . TRP B 1 49 ? -12.523 -22.438 6.344 1 97.25 49 TRP B O 1
ATOM 3435 N N . MET B 1 50 ? -10.578 -22.094 7.219 1 97.56 50 MET B N 1
ATOM 3436 C CA . MET B 1 50 ? -10.891 -20.734 7.602 1 97.56 50 MET B CA 1
ATOM 3437 C C . MET B 1 50 ? -11.078 -19.844 6.367 1 97.56 50 MET B C 1
ATOM 3439 O O . MET B 1 50 ? -11.969 -19 6.344 1 97.56 50 MET B O 1
ATOM 3443 N N . LEU B 1 51 ? -10.234 -20.062 5.379 1 98.56 51 LEU B N 1
ATOM 3444 C CA . LEU B 1 51 ? -10.359 -19.312 4.137 1 98.56 51 LEU B CA 1
ATOM 3445 C C . LEU B 1 51 ? -11.68 -19.625 3.438 1 98.56 51 LEU B C 1
ATOM 3447 O O . LEU B 1 51 ? -12.32 -18.734 2.877 1 98.56 51 LEU B O 1
ATOM 3451 N N . ASP B 1 52 ? -12.055 -20.906 3.461 1 98.12 52 ASP B N 1
ATOM 3452 C CA . ASP B 1 52 ? -13.328 -21.344 2.881 1 98.12 52 ASP B CA 1
ATOM 3453 C C . ASP B 1 52 ? -14.5 -20.672 3.59 1 98.12 52 ASP B C 1
ATOM 3455 O O . ASP B 1 52 ? -15.414 -20.156 2.939 1 98.12 52 ASP B O 1
ATOM 3459 N N . TYR B 1 53 ? -14.422 -20.688 4.906 1 96.88 53 TYR B N 1
ATOM 3460 C CA . TYR B 1 53 ? -15.477 -20.078 5.715 1 96.88 53 TYR B CA 1
ATOM 3461 C C . TYR B 1 53 ? -15.523 -18.578 5.496 1 96.88 53 TYR B C 1
ATOM 3463 O O . TYR B 1 53 ? -16.594 -17.969 5.516 1 96.88 53 TYR B O 1
ATOM 3471 N N . PHE B 1 54 ? -14.391 -17.953 5.312 1 98.19 54 PHE B N 1
ATOM 3472 C CA . PHE B 1 54 ? -14.305 -16.531 5.043 1 98.19 54 PHE B CA 1
ATOM 3473 C C . PHE B 1 54 ? -15.023 -16.172 3.746 1 98.19 54 PHE B C 1
ATOM 3475 O O . PHE B 1 54 ? -15.664 -15.125 3.65 1 98.19 54 PHE B O 1
ATOM 3482 N N . GLY B 1 55 ? -14.781 -17 2.688 1 98.5 55 GLY B N 1
ATOM 3483 C CA . GLY B 1 55 ? -15.578 -16.812 1.484 1 98.5 55 GLY B CA 1
ATOM 3484 C C . GLY B 1 55 ? -14.734 -16.547 0.248 1 98.5 55 GLY B C 1
ATOM 3485 O O . GLY B 1 55 ? -15.227 -15.992 -0.735 1 98.5 55 GLY B O 1
ATOM 3486 N N . VAL B 1 56 ? -13.469 -16.938 0.248 1 98.81 56 VAL B N 1
ATOM 3487 C CA . VAL B 1 56 ? -12.68 -16.781 -0.97 1 98.81 56 VAL B CA 1
ATOM 3488 C C . VAL B 1 56 ? -13.203 -17.719 -2.049 1 98.81 56 VAL B C 1
ATOM 3490 O O . VAL B 1 56 ? -13.898 -18.688 -1.747 1 98.81 56 VAL B O 1
ATOM 3493 N N . ASP B 1 57 ? -12.875 -17.438 -3.285 1 98.81 57 ASP B N 1
ATOM 3494 C CA . ASP B 1 57 ? -13.375 -18.234 -4.402 1 98.81 57 ASP B CA 1
ATOM 3495 C C . ASP B 1 57 ? -12.461 -19.422 -4.676 1 98.81 57 ASP B C 1
ATOM 3497 O O . ASP B 1 57 ? -12.938 -20.5 -5.059 1 98.81 57 ASP B O 1
ATOM 3501 N N . GLN B 1 58 ? -11.164 -19.219 -4.492 1 98.94 58 GLN B N 1
ATOM 3502 C CA . GLN B 1 58 ? -10.188 -20.281 -4.719 1 98.94 58 GLN B CA 1
ATOM 3503 C C . GLN B 1 58 ? -9.094 -20.266 -3.654 1 98.94 58 GLN B C 1
ATOM 3505 O O . GLN B 1 58 ? -8.781 -19.203 -3.104 1 98.94 58 GLN B O 1
ATOM 3510 N N . ILE B 1 59 ? -8.539 -21.422 -3.342 1 98.94 59 ILE B N 1
ATOM 3511 C CA . ILE B 1 59 ? -7.383 -21.594 -2.473 1 98.94 59 ILE B CA 1
ATOM 3512 C C . ILE B 1 59 ? -6.281 -22.344 -3.232 1 98.94 59 ILE B C 1
ATOM 3514 O O . ILE B 1 59 ? -6.531 -23.375 -3.848 1 98.94 59 ILE B O 1
ATOM 3518 N N . GLU B 1 60 ? -5.141 -21.781 -3.195 1 98.94 60 GLU B N 1
ATOM 3519 C CA . GLU B 1 60 ? -4.031 -22.344 -3.963 1 98.94 60 GLU B CA 1
ATOM 3520 C C . GLU B 1 60 ? -3.018 -23.031 -3.051 1 98.94 60 GLU B C 1
ATOM 3522 O O . GLU B 1 60 ? -2.631 -22.469 -2.02 1 98.94 60 GLU B O 1
ATOM 3527 N N . ILE B 1 61 ? -2.594 -24.188 -3.387 1 98.69 61 ILE B N 1
ATOM 3528 C CA . ILE B 1 61 ? -1.598 -24.984 -2.672 1 98.69 61 ILE B CA 1
ATOM 3529 C C . ILE B 1 61 ? -0.682 -25.688 -3.67 1 98.69 61 ILE B C 1
ATOM 3531 O O . ILE B 1 61 ? -1.076 -25.938 -4.812 1 98.69 61 ILE B O 1
ATOM 3535 N N . SER B 1 62 ? 0.558 -25.969 -3.346 1 97.5 62 SER B N 1
ATOM 3536 C CA . SER B 1 62 ? 1.518 -26.578 -4.258 1 97.5 62 SER B CA 1
ATOM 3537 C C . SER B 1 62 ? 1.917 -27.969 -3.779 1 97.5 62 SER B C 1
ATOM 3539 O O . SER B 1 62 ? 2.928 -28.125 -3.09 1 97.5 62 SER B O 1
ATOM 3541 N N . PRO B 1 63 ? 1.313 -29 -4.297 1 97.81 63 PRO B N 1
ATOM 3542 C CA . PRO B 1 63 ? 1.628 -30.359 -3.861 1 97.81 63 PRO B CA 1
ATOM 3543 C C . PRO B 1 63 ? 3.008 -30.828 -4.32 1 97.81 63 PRO B C 1
ATOM 3545 O O . PRO B 1 63 ? 3.555 -31.797 -3.773 1 97.81 63 PRO B O 1
ATOM 3548 N N . VAL B 1 64 ? 3.594 -30.156 -5.301 1 95.12 64 VAL B N 1
ATOM 3549 C CA . VAL B 1 64 ? 4.848 -30.594 -5.906 1 95.12 64 VAL B CA 1
ATOM 3550 C C . VAL B 1 64 ? 6.012 -30.266 -4.98 1 95.12 64 VAL B C 1
ATOM 3552 O O . VAL B 1 64 ? 7.121 -30.766 -5.156 1 95.12 64 VAL B O 1
ATOM 3555 N N . VAL B 1 65 ? 5.762 -29.422 -3.965 1 91.25 65 VAL B N 1
ATOM 3556 C CA . VAL B 1 65 ? 6.836 -28.922 -3.113 1 91.25 65 VAL B CA 1
ATOM 3557 C C . VAL B 1 65 ? 7.406 -30.062 -2.273 1 91.25 65 VAL B C 1
ATOM 3559 O O . VAL B 1 65 ? 8.625 -30.172 -2.105 1 91.25 65 VAL B O 1
ATOM 3562 N N . SER B 1 66 ? 6.547 -30.922 -1.715 1 90.94 66 SER B N 1
ATOM 3563 C CA . SER B 1 66 ? 6.965 -32.031 -0.875 1 90.94 66 SER B CA 1
ATOM 3564 C C . SER B 1 66 ? 5.832 -33.031 -0.688 1 90.94 66 SER B C 1
ATOM 3566 O O . SER B 1 66 ? 4.684 -32.75 -1.046 1 90.94 66 SER B O 1
ATOM 3568 N N . ASN B 1 67 ? 6.191 -34.156 -0.08 1 94.5 67 ASN B N 1
ATOM 3569 C CA . ASN B 1 67 ? 5.184 -35.156 0.218 1 94.5 67 ASN B CA 1
ATOM 3570 C C . ASN B 1 67 ? 4.137 -34.625 1.197 1 94.5 67 ASN B C 1
ATOM 3572 O O . ASN B 1 67 ? 2.959 -34.969 1.1 1 94.5 67 ASN B O 1
ATOM 3576 N N . ASP B 1 68 ? 4.57 -33.844 2.141 1 94.38 68 ASP B N 1
ATOM 3577 C CA . ASP B 1 68 ? 3.646 -33.25 3.092 1 94.38 68 ASP B CA 1
ATOM 3578 C C . ASP B 1 68 ? 2.641 -32.344 2.379 1 94.38 68 ASP B C 1
ATOM 3580 O O . ASP B 1 68 ? 1.447 -32.375 2.684 1 94.38 68 ASP B O 1
ATOM 3584 N N . HIS B 1 69 ? 3.102 -31.641 1.446 1 96.56 69 HIS B N 1
ATOM 3585 C CA . HIS B 1 69 ? 2.232 -30.766 0.664 1 96.56 69 HIS B CA 1
ATOM 3586 C C . HIS B 1 69 ? 1.229 -31.578 -0.15 1 96.56 69 HIS B C 1
ATOM 3588 O O . HIS B 1 69 ? 0.062 -31.203 -0.263 1 96.56 69 HIS B O 1
ATOM 3594 N N . LYS B 1 70 ? 1.751 -32.656 -0.703 1 97.81 70 LYS B N 1
ATOM 3595 C CA . LYS B 1 70 ? 0.881 -33.531 -1.477 1 97.81 70 LYS B CA 1
ATOM 3596 C C . LYS B 1 70 ? -0.221 -34.125 -0.602 1 97.81 70 LYS B C 1
ATOM 3598 O O . LYS B 1 70 ? -1.394 -34.125 -0.982 1 97.81 70 LYS B O 1
ATOM 3603 N N . GLU B 1 71 ? 0.17 -34.562 0.546 1 97.75 71 GLU B N 1
ATOM 3604 C CA . GLU B 1 71 ? -0.788 -35.125 1.482 1 97.75 71 GLU B CA 1
ATOM 3605 C C . GLU B 1 71 ? -1.809 -34.094 1.942 1 97.75 71 GLU B C 1
ATOM 3607 O O . GLU B 1 71 ? -3.004 -34.375 2.023 1 97.75 71 GLU B O 1
ATOM 3612 N N . ALA B 1 72 ? -1.365 -32.969 2.258 1 97.88 72 ALA B N 1
ATOM 3613 C CA . ALA B 1 72 ? -2.262 -31.875 2.666 1 97.88 72 ALA B CA 1
ATOM 3614 C C . ALA B 1 72 ? -3.242 -31.531 1.552 1 97.88 72 ALA B C 1
ATOM 3616 O O . ALA B 1 72 ? -4.43 -31.312 1.806 1 97.88 72 ALA B O 1
ATOM 3617 N N . THR B 1 73 ? -2.736 -31.5 0.366 1 98.62 73 THR B N 1
ATOM 3618 C CA . THR B 1 73 ? -3.568 -31.172 -0.786 1 98.62 73 THR B CA 1
ATOM 3619 C C . THR B 1 73 ? -4.684 -32.188 -0.96 1 98.62 73 THR B C 1
ATOM 3621 O O . THR B 1 73 ? -5.848 -31.828 -1.123 1 98.62 73 THR B O 1
ATOM 3624 N N . LYS B 1 74 ? -4.309 -33.438 -0.884 1 98.19 74 LYS B N 1
ATOM 3625 C CA . LYS B 1 74 ? -5.289 -34.531 -0.998 1 98.19 74 LYS B CA 1
ATOM 3626 C C . LYS B 1 74 ? -6.355 -34.406 0.087 1 98.19 74 LYS B C 1
ATOM 3628 O O . LYS B 1 74 ? -7.551 -34.562 -0.194 1 98.19 74 LYS B O 1
ATOM 3633 N N . THR B 1 75 ? -5.895 -34.188 1.268 1 97.88 75 THR B N 1
ATOM 3634 C CA . THR B 1 75 ? -6.793 -34.094 2.412 1 97.88 75 THR B CA 1
ATOM 3635 C C . THR B 1 75 ? -7.754 -32.906 2.254 1 97.88 75 THR B C 1
ATOM 3637 O O . THR B 1 75 ? -8.953 -33.031 2.508 1 97.88 75 THR B O 1
ATOM 3640 N N . ILE B 1 76 ? -7.277 -31.766 1.819 1 98.31 76 ILE B N 1
ATOM 3641 C CA . ILE B 1 76 ? -8.094 -30.562 1.665 1 98.31 76 ILE B CA 1
ATOM 3642 C C . ILE B 1 76 ? -9.133 -30.781 0.571 1 98.31 76 ILE B C 1
ATOM 3644 O O . ILE B 1 76 ? -10.305 -30.422 0.742 1 98.31 76 ILE B O 1
ATOM 3648 N N . ILE B 1 77 ? -8.734 -31.406 -0.519 1 98.38 77 ILE B N 1
ATOM 3649 C CA . ILE B 1 77 ? -9.641 -31.656 -1.638 1 98.38 77 ILE B CA 1
ATOM 3650 C C . ILE B 1 77 ? -10.758 -32.594 -1.198 1 98.38 77 ILE B C 1
ATOM 3652 O O . ILE B 1 77 ? -11.922 -32.375 -1.529 1 98.38 77 ILE B O 1
ATOM 3656 N N . LYS B 1 78 ? -10.453 -33.531 -0.446 1 97.12 78 LYS B N 1
ATOM 3657 C CA . LYS B 1 78 ? -11.406 -34.562 0.001 1 97.12 78 LYS B CA 1
ATOM 3658 C C . LYS B 1 78 ? -12.453 -33.938 0.934 1 97.12 78 LYS B C 1
ATOM 3660 O O . LYS B 1 78 ? -13.539 -34.5 1.092 1 97.12 78 LYS B O 1
ATOM 3665 N N . GLN B 1 79 ? -12.172 -32.812 1.489 1 95 79 GLN B N 1
ATOM 3666 C CA . GLN B 1 79 ? -13.078 -32.188 2.453 1 95 79 GLN B CA 1
ATOM 3667 C C . GLN B 1 79 ? -14.281 -31.578 1.755 1 95 79 GLN B C 1
ATOM 3669 O O . GLN B 1 79 ? -15.281 -31.266 2.398 1 95 79 GLN B O 1
ATOM 3674 N N . GLY B 1 80 ? -14.211 -31.297 0.449 1 95.38 80 GLY B N 1
ATOM 3675 C CA . GLY B 1 80 ? -15.344 -30.781 -0.297 1 95.38 80 GLY B CA 1
ATOM 3676 C C . GLY B 1 80 ? -15.672 -29.344 0.048 1 95.38 80 GLY B C 1
ATOM 3677 O O . GLY B 1 80 ? -16.844 -29 0.266 1 95.38 80 GLY B O 1
ATOM 3678 N N . LEU B 1 81 ? -14.656 -28.531 0.173 1 96.88 81 LEU B N 1
ATOM 3679 C CA . LEU B 1 81 ? -14.836 -27.109 0.467 1 96.88 81 LEU B CA 1
ATOM 3680 C C . LEU B 1 81 ? -15.609 -26.422 -0.649 1 96.88 81 LEU B C 1
ATOM 3682 O O . LEU B 1 81 ? -15.711 -26.938 -1.761 1 96.88 81 LEU B O 1
ATOM 3686 N N . LYS B 1 82 ? -16.234 -25.266 -0.322 1 97.62 82 LYS B N 1
ATOM 3687 C CA . LYS B 1 82 ? -16.922 -24.469 -1.323 1 97.62 82 LYS B CA 1
ATOM 3688 C C . LYS B 1 82 ? -15.945 -23.828 -2.299 1 97.62 82 LYS B C 1
ATOM 3690 O O . LYS B 1 82 ? -16.203 -23.766 -3.502 1 97.62 82 LYS B O 1
ATOM 3695 N N . ALA B 1 83 ? -14.797 -23.359 -1.781 1 98.62 83 ALA B N 1
ATOM 3696 C CA . ALA B 1 83 ? -13.758 -22.797 -2.631 1 98.62 83 ALA B CA 1
ATOM 3697 C C . ALA B 1 83 ? -13.109 -23.875 -3.496 1 98.62 83 ALA B C 1
ATOM 3699 O O . ALA B 1 83 ? -12.883 -24.984 -3.037 1 98.62 83 ALA B O 1
ATOM 3700 N N . ASP B 1 84 ? -12.82 -23.516 -4.703 1 98.69 84 ASP B N 1
ATOM 3701 C CA . ASP B 1 84 ? -12.031 -24.422 -5.535 1 98.69 84 ASP B CA 1
ATOM 3702 C C . ASP B 1 84 ? -10.594 -24.531 -5.027 1 98.69 84 ASP B C 1
ATOM 3704 O O . ASP B 1 84 ? -9.992 -23.516 -4.66 1 98.69 84 ASP B O 1
ATOM 3708 N N . ILE B 1 85 ? -10.133 -25.734 -4.953 1 98.88 85 ILE B N 1
ATOM 3709 C CA . ILE B 1 85 ? -8.727 -25.922 -4.602 1 98.88 85 ILE B CA 1
ATOM 3710 C C . ILE B 1 85 ? -7.887 -26 -5.875 1 98.88 85 ILE B C 1
ATOM 3712 O O . ILE B 1 85 ? -8.156 -26.828 -6.754 1 98.88 85 ILE B O 1
ATOM 3716 N N . VAL B 1 86 ? -6.883 -25.125 -5.977 1 98.88 86 VAL B N 1
ATOM 3717 C CA . VAL B 1 86 ? -6.023 -25.062 -7.156 1 98.88 86 VAL B CA 1
ATOM 3718 C C . VAL B 1 86 ? -4.656 -25.656 -6.832 1 98.88 86 VAL B C 1
ATOM 3720 O O . VAL B 1 86 ? -3.943 -25.156 -5.961 1 98.88 86 VAL B O 1
ATOM 3723 N N . SER B 1 87 ? -4.324 -26.719 -7.523 1 98.81 87 SER B N 1
ATOM 3724 C CA . SER B 1 87 ? -3.021 -27.359 -7.387 1 98.81 87 SER B CA 1
ATOM 3725 C C . SER B 1 87 ? -1.976 -26.672 -8.266 1 98.81 87 SER B C 1
ATOM 3727 O O . SER B 1 87 ? -2.035 -26.766 -9.492 1 98.81 87 SER B O 1
ATOM 3729 N N . HIS B 1 88 ? -1 -26.078 -7.605 1 98.5 88 HIS B N 1
ATOM 3730 C CA . HIS B 1 88 ? -0.032 -25.234 -8.297 1 98.5 88 HIS B CA 1
ATOM 3731 C C . HIS B 1 88 ? 1.264 -26 -8.57 1 98.5 88 HIS B C 1
ATOM 3733 O O . HIS B 1 88 ? 1.73 -26.75 -7.723 1 98.5 88 HIS B O 1
ATOM 3739 N N . GLY B 1 89 ? 1.836 -25.828 -9.773 1 97.75 89 GLY B N 1
ATOM 3740 C CA . GLY B 1 89 ? 3.121 -26.406 -10.141 1 97.75 89 GLY B CA 1
ATOM 3741 C C . GLY B 1 89 ? 3.762 -25.719 -11.328 1 97.75 89 GLY B C 1
ATOM 3742 O O . GLY B 1 89 ? 3.264 -24.688 -11.805 1 97.75 89 GLY B O 1
ATOM 3743 N N . ARG B 1 90 ? 4.906 -26.266 -11.828 1 96.31 90 ARG B N 1
ATOM 3744 C CA . ARG B 1 90 ? 5.613 -25.766 -13 1 96.31 90 ARG B CA 1
ATOM 3745 C C . ARG B 1 90 ? 4.914 -26.188 -14.289 1 96.31 90 ARG B C 1
ATOM 3747 O O . ARG B 1 90 ? 4.059 -27.078 -14.273 1 96.31 90 ARG B O 1
ATOM 3754 N N . ALA B 1 91 ? 5.25 -25.484 -15.266 1 98.44 91 ALA B N 1
ATOM 3755 C CA . ALA B 1 91 ? 4.75 -25.891 -16.578 1 98.44 91 ALA B CA 1
ATOM 3756 C C . ALA B 1 91 ? 5.469 -27.141 -17.078 1 98.44 91 ALA B C 1
ATOM 3758 O O . ALA B 1 91 ? 6.164 -27.094 -18.094 1 98.44 91 ALA B O 1
ATOM 3759 N N . LEU B 1 92 ? 5.215 -28.234 -16.375 1 97.81 92 LEU B N 1
ATOM 3760 C CA . LEU B 1 92 ? 5.777 -29.547 -16.672 1 97.81 92 LEU B CA 1
ATOM 3761 C C . LEU B 1 92 ? 4.711 -30.641 -16.562 1 97.81 92 LEU B C 1
ATOM 3763 O O . LEU B 1 92 ? 3.861 -30.578 -15.664 1 97.81 92 LEU B O 1
ATOM 3767 N N . LYS B 1 93 ? 4.812 -31.609 -17.438 1 98.12 93 LYS B N 1
ATOM 3768 C CA . LYS B 1 93 ? 3.865 -32.719 -17.406 1 98.12 93 LYS B CA 1
ATOM 3769 C C . LYS B 1 93 ? 3.895 -33.438 -16.062 1 98.12 93 LYS B C 1
ATOM 3771 O O . LYS B 1 93 ? 2.852 -33.844 -15.539 1 98.12 93 LYS B O 1
ATOM 3776 N N . GLU B 1 94 ? 5.059 -33.594 -15.523 1 98 94 GLU B N 1
ATOM 3777 C CA . GLU B 1 94 ? 5.215 -34.312 -14.258 1 98 94 GLU B CA 1
ATOM 3778 C C . GLU B 1 94 ? 4.488 -33.594 -13.125 1 98 94 GLU B C 1
ATOM 3780 O O . GLU B 1 94 ? 3.965 -34.219 -12.211 1 98 94 GLU B O 1
ATOM 3785 N N . ASP B 1 95 ? 4.496 -32.219 -13.141 1 98.25 95 ASP B N 1
ATOM 3786 C CA . ASP B 1 95 ? 3.807 -31.453 -12.109 1 98.25 95 ASP B CA 1
ATOM 3787 C C . ASP B 1 95 ? 2.291 -31.562 -12.273 1 98.25 95 ASP B C 1
ATOM 3789 O O . ASP B 1 95 ? 1.556 -31.547 -11.281 1 98.25 95 ASP B O 1
ATOM 3793 N N . ILE B 1 96 ? 1.786 -31.641 -13.508 1 98.75 96 ILE B N 1
ATOM 3794 C CA . ILE B 1 96 ? 0.369 -31.891 -13.758 1 98.75 96 ILE B CA 1
ATOM 3795 C C . ILE B 1 96 ? -0.026 -33.25 -13.234 1 98.75 96 ILE B C 1
ATOM 3797 O O . ILE B 1 96 ? -1.097 -33.438 -12.641 1 98.75 96 ILE B O 1
ATOM 3801 N N . ASP B 1 97 ? 0.85 -34.25 -13.438 1 98.75 97 ASP B N 1
ATOM 3802 C CA . ASP B 1 97 ? 0.6 -35.594 -12.922 1 98.75 97 ASP B CA 1
ATOM 3803 C C . ASP B 1 97 ? 0.399 -35.594 -11.406 1 98.75 97 ASP B C 1
ATOM 3805 O O . ASP B 1 97 ? -0.441 -36.312 -10.883 1 98.75 97 ASP B O 1
ATOM 3809 N N . VAL B 1 98 ? 1.171 -34.812 -10.695 1 98.69 98 VAL B N 1
ATOM 3810 C CA . VAL B 1 98 ? 1.045 -34.688 -9.25 1 98.69 98 VAL B CA 1
ATOM 3811 C C . VAL B 1 98 ? -0.331 -34.125 -8.891 1 98.69 98 VAL B C 1
ATOM 3813 O O . VAL B 1 98 ? -0.956 -34.562 -7.926 1 98.69 98 VAL B O 1
ATOM 3816 N N . SER B 1 99 ? -0.804 -33.156 -9.641 1 98.75 99 SER B N 1
ATOM 3817 C CA . SER B 1 99 ? -2.141 -32.594 -9.438 1 98.75 99 SER B CA 1
ATOM 3818 C C . SER B 1 99 ? -3.213 -33.688 -9.641 1 98.75 99 SER B C 1
ATOM 3820 O O . SER B 1 99 ? -4.168 -33.75 -8.867 1 98.75 99 SER B O 1
ATOM 3822 N N . LEU B 1 100 ? -3.041 -34.469 -10.711 1 98.62 100 LEU B N 1
ATOM 3823 C CA . LEU B 1 100 ? -3.969 -35.562 -10.984 1 98.62 100 LEU B CA 1
ATOM 3824 C C . LEU B 1 100 ? -3.971 -36.594 -9.852 1 98.62 100 LEU B C 1
ATOM 3826 O O . LEU B 1 100 ? -5.031 -37.062 -9.438 1 98.62 100 LEU B O 1
ATOM 3830 N N . ASP B 1 101 ? -2.787 -36.844 -9.359 1 98.38 101 ASP B N 1
ATOM 3831 C CA . ASP B 1 101 ? -2.643 -37.812 -8.266 1 98.38 101 ASP B CA 1
ATOM 3832 C C . ASP B 1 101 ? -3.371 -37.312 -7.012 1 98.38 101 ASP B C 1
ATOM 3834 O O . ASP B 1 101 ? -3.76 -38.094 -6.16 1 98.38 101 ASP B O 1
ATOM 3838 N N . CYS B 1 102 ? -3.566 -36.031 -6.887 1 98.44 102 CYS B N 1
ATOM 3839 C CA . CYS B 1 102 ? -4.25 -35.438 -5.738 1 98.44 102 CYS B CA 1
ATOM 3840 C C . CYS B 1 102 ? -5.754 -35.375 -5.98 1 98.44 102 CYS B C 1
ATOM 3842 O O . CYS B 1 102 ? -6.496 -34.844 -5.137 1 98.44 102 CYS B O 1
ATOM 3844 N N . ASP B 1 103 ? -6.215 -35.781 -7.117 1 98.06 103 ASP B N 1
ATOM 3845 C CA . ASP B 1 103 ? -7.613 -35.719 -7.535 1 98.06 103 ASP B CA 1
ATOM 3846 C C . ASP B 1 103 ? -8.086 -34.281 -7.672 1 98.06 103 ASP B C 1
ATOM 3848 O O . ASP B 1 103 ? -9.211 -33.938 -7.289 1 98.06 103 ASP B O 1
ATOM 3852 N N . ALA B 1 104 ? -7.242 -33.438 -8.125 1 98.38 104 ALA B N 1
ATOM 3853 C CA . ALA B 1 104 ? -7.578 -32.031 -8.305 1 98.38 104 ALA B CA 1
ATOM 3854 C C . ALA B 1 104 ? -8.539 -31.828 -9.469 1 98.38 104 ALA B C 1
ATOM 3856 O O . ALA B 1 104 ? -8.555 -32.625 -10.414 1 98.38 104 ALA B O 1
ATOM 3857 N N . LYS B 1 105 ? -9.359 -30.781 -9.383 1 98.5 105 LYS B N 1
ATOM 3858 C CA . LYS B 1 105 ? -10.188 -30.344 -10.5 1 98.5 105 LYS B CA 1
ATOM 3859 C C . LYS B 1 105 ? -9.57 -29.156 -11.219 1 98.5 105 LYS B C 1
ATOM 3861 O O . LYS B 1 105 ? -9.789 -28.953 -12.414 1 98.5 105 LYS B O 1
ATOM 3866 N N . TRP B 1 106 ? -8.836 -28.359 -10.414 1 98.81 106 TRP B N 1
ATOM 3867 C CA . TRP B 1 106 ? -8.102 -27.188 -10.898 1 98.81 106 TRP B CA 1
ATOM 3868 C C . TRP B 1 106 ? -6.602 -27.375 -10.703 1 98.81 106 TRP B C 1
ATOM 3870 O O . TRP B 1 106 ? -6.152 -27.812 -9.641 1 98.81 106 TRP B O 1
ATOM 3880 N N . CYS B 1 107 ? -5.844 -27.078 -11.734 1 98.81 107 CYS B N 1
ATOM 3881 C CA . CYS B 1 107 ? -4.402 -26.938 -11.578 1 98.81 107 CYS B CA 1
ATOM 3882 C C . CYS B 1 107 ? -3.924 -25.594 -12.109 1 98.81 107 CYS B C 1
ATOM 3884 O O . CYS B 1 107 ? -4.68 -24.875 -12.766 1 98.81 107 CYS B O 1
ATOM 3886 N N . ALA B 1 108 ? -2.781 -25.172 -11.664 1 98.88 108 ALA B N 1
ATOM 3887 C CA . ALA B 1 108 ? -2.09 -23.984 -12.156 1 98.88 108 ALA B CA 1
ATOM 3888 C C . ALA B 1 108 ? -0.648 -24.297 -12.539 1 98.88 108 ALA B C 1
ATOM 3890 O O . ALA B 1 108 ? 0.019 -25.094 -11.867 1 98.88 108 ALA B O 1
ATOM 3891 N N . ALA B 1 109 ? -0.25 -23.766 -13.617 1 98.88 109 ALA B N 1
ATOM 3892 C CA . ALA B 1 109 ? 1.134 -23.875 -14.07 1 98.88 109 ALA B CA 1
ATOM 3893 C C . ALA B 1 109 ? 1.738 -22.5 -14.336 1 98.88 109 ALA B C 1
ATOM 3895 O O . ALA B 1 109 ? 1.026 -21.562 -14.711 1 98.88 109 ALA B O 1
ATOM 3896 N N . TYR B 1 110 ? 3.01 -22.375 -14.102 1 98.5 110 TYR B N 1
ATOM 3897 C CA . TYR B 1 110 ? 3.684 -21.109 -14.375 1 98.5 110 TYR B CA 1
ATOM 3898 C C . TYR B 1 110 ? 4.945 -21.328 -15.203 1 98.5 110 TYR B C 1
ATOM 3900 O O . TYR B 1 110 ? 5.559 -22.391 -15.133 1 98.5 110 TYR B O 1
ATOM 3908 N N . LEU B 1 111 ? 5.305 -20.375 -15.969 1 98.56 111 LEU B N 1
ATOM 3909 C CA . LEU B 1 111 ? 6.512 -20.359 -16.781 1 98.56 111 LEU B CA 1
ATOM 3910 C C . LEU B 1 111 ? 7.051 -18.938 -16.922 1 98.56 111 LEU B C 1
ATOM 3912 O O . LEU B 1 111 ? 6.32 -18.031 -17.328 1 98.56 111 LEU B O 1
ATOM 3916 N N . GLY B 1 112 ? 8.383 -18.766 -16.547 1 97.75 112 GLY B N 1
ATOM 3917 C CA . GLY B 1 112 ? 9.008 -17.469 -16.812 1 97.75 112 GLY B CA 1
ATOM 3918 C C . GLY B 1 112 ? 9.18 -17.188 -18.297 1 97.75 112 GLY B C 1
ATOM 3919 O O . GLY B 1 112 ? 9.688 -18.031 -19.047 1 97.75 112 GLY B O 1
ATOM 3920 N N . ILE B 1 113 ? 8.82 -15.922 -18.703 1 98.12 113 ILE B N 1
ATOM 3921 C CA . ILE B 1 113 ? 8.812 -15.75 -20.156 1 98.12 113 ILE B CA 1
ATOM 3922 C C . ILE B 1 113 ? 9.625 -14.516 -20.531 1 98.12 113 ILE B C 1
ATOM 3924 O O . ILE B 1 113 ? 9.75 -14.18 -21.703 1 98.12 113 ILE B O 1
ATOM 3928 N N . SER B 1 114 ? 10.133 -13.789 -19.5 1 97.19 114 SER B N 1
ATOM 3929 C CA . SER B 1 114 ? 11.062 -12.711 -19.828 1 97.19 114 SER B CA 1
ATOM 3930 C C . SER B 1 114 ? 12.398 -13.266 -20.328 1 97.19 114 SER B C 1
ATOM 3932 O O . SER B 1 114 ? 12.742 -14.414 -20.047 1 97.19 114 SER B O 1
ATOM 3934 N N . ASP B 1 115 ? 13.156 -12.445 -21.047 1 95.69 115 ASP B N 1
ATOM 3935 C CA . ASP B 1 115 ? 14.461 -12.891 -21.531 1 95.69 115 ASP B CA 1
ATOM 3936 C C . ASP B 1 115 ? 15.375 -13.273 -20.375 1 95.69 115 ASP B C 1
ATOM 3938 O O . ASP B 1 115 ? 16.156 -14.219 -20.484 1 95.69 115 ASP B O 1
ATOM 3942 N N . ILE B 1 116 ? 15.242 -12.57 -19.297 1 94.31 116 ILE B N 1
ATOM 3943 C CA . ILE B 1 116 ? 16.062 -12.859 -18.125 1 94.31 116 ILE B CA 1
ATOM 3944 C C . ILE B 1 116 ? 15.727 -14.242 -17.578 1 94.31 116 ILE B C 1
ATOM 3946 O O . ILE B 1 116 ? 16.609 -15.031 -17.281 1 94.31 116 ILE B O 1
ATOM 3950 N N . HIS B 1 117 ? 14.414 -14.586 -17.438 1 95.94 117 HIS B N 1
ATOM 3951 C CA . HIS B 1 117 ? 14 -15.883 -16.938 1 95.94 117 HIS B CA 1
ATOM 3952 C C . HIS B 1 117 ? 14.352 -17 -17.922 1 95.94 117 HIS B C 1
ATOM 3954 O O . HIS B 1 117 ? 14.789 -18.078 -17.516 1 95.94 117 HIS B O 1
ATOM 3960 N N . LEU B 1 118 ? 14.18 -16.734 -19.234 1 96.62 118 LEU B N 1
ATOM 3961 C CA . LEU B 1 118 ? 14.438 -17.75 -20.234 1 96.62 118 LEU B CA 1
ATOM 3962 C C . LEU B 1 118 ? 15.922 -18.078 -20.312 1 96.62 118 LEU B C 1
ATOM 3964 O O . LEU B 1 118 ? 16.297 -19.25 -20.391 1 96.62 118 LEU B O 1
ATOM 3968 N N . LYS B 1 119 ? 16.734 -17.031 -20.234 1 93.69 119 LYS B N 1
ATOM 3969 C CA . LYS B 1 119 ? 18.188 -17.203 -20.422 1 93.69 119 LYS B CA 1
ATOM 3970 C C . LYS B 1 119 ? 18.859 -17.609 -19.125 1 93.69 119 LYS B C 1
ATOM 3972 O O . LYS B 1 119 ? 19.656 -18.547 -19.109 1 93.69 119 LYS B O 1
ATOM 3977 N N . ASP B 1 120 ? 18.484 -16.953 -18.031 1 88.44 120 ASP B N 1
ATOM 3978 C CA . ASP B 1 120 ? 19.297 -17.078 -16.828 1 88.44 120 ASP B CA 1
ATOM 3979 C C . ASP B 1 120 ? 18.672 -18.047 -15.836 1 88.44 120 ASP B C 1
ATOM 3981 O O . ASP B 1 120 ? 19.359 -18.594 -14.977 1 88.44 120 ASP B O 1
ATOM 3985 N N . LYS B 1 121 ? 17.406 -18.312 -15.945 1 87.81 121 LYS B N 1
ATOM 3986 C CA . LYS B 1 121 ? 16.719 -19.203 -15.008 1 87.81 121 LYS B CA 1
ATOM 3987 C C . LYS B 1 121 ? 16.438 -20.562 -15.633 1 87.81 121 LYS B C 1
ATOM 3989 O O . LYS B 1 121 ? 16.781 -21.594 -15.07 1 87.81 121 LYS B O 1
ATOM 3994 N N . LEU B 1 122 ? 15.906 -20.562 -16.844 1 93.31 122 LEU B N 1
ATOM 3995 C CA . LEU B 1 122 ? 15.391 -21.781 -17.438 1 93.31 122 LEU B CA 1
ATOM 3996 C C . LEU B 1 122 ? 16.344 -22.328 -18.5 1 93.31 122 LEU B C 1
ATOM 3998 O O . LEU B 1 122 ? 16.312 -23.516 -18.828 1 93.31 122 LEU B O 1
ATOM 4002 N N . ARG B 1 123 ? 17.125 -21.453 -19.125 1 93.5 123 ARG B N 1
ATOM 4003 C CA . ARG B 1 123 ?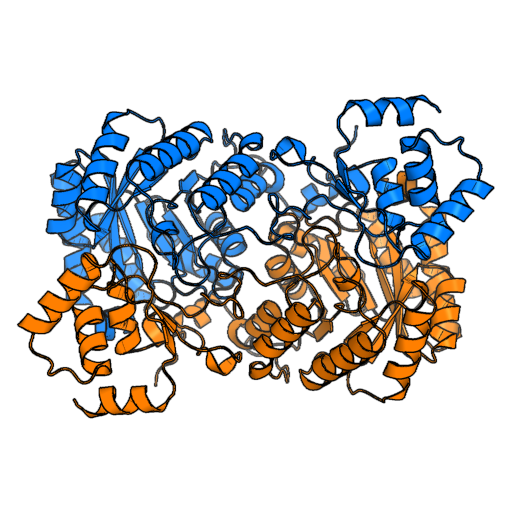 18.078 -21.812 -20.172 1 93.5 123 ARG B CA 1
ATOM 4004 C C . ARG B 1 123 ? 17.375 -22.484 -21.344 1 93.5 123 ARG B C 1
ATOM 4006 O O . ARG B 1 123 ? 17.797 -23.547 -21.797 1 93.5 123 ARG B O 1
ATOM 4013 N N . ILE B 1 124 ? 16.328 -21.891 -21.812 1 96.25 124 ILE B N 1
ATOM 4014 C CA . ILE B 1 124 ? 15.578 -22.375 -22.969 1 96.25 124 ILE B CA 1
ATOM 4015 C C . ILE B 1 124 ? 15.281 -21.203 -23.906 1 96.25 124 ILE B C 1
ATOM 4017 O O . ILE B 1 124 ? 15.398 -20.031 -23.516 1 96.25 124 ILE B O 1
ATOM 4021 N N . SER B 1 125 ? 14.922 -21.516 -25.172 1 97.75 125 SER B N 1
ATOM 4022 C CA . SER B 1 125 ? 14.57 -20.5 -26.156 1 97.75 125 SER B CA 1
ATOM 4023 C C . SER B 1 125 ? 13.109 -20.094 -26.047 1 97.75 125 SER B C 1
ATOM 4025 O O . SER B 1 125 ? 12.328 -20.75 -25.344 1 97.75 125 SER B O 1
ATOM 4027 N N . ARG B 1 126 ? 12.789 -19.016 -26.672 1 98.12 126 ARG B N 1
ATOM 4028 C CA . ARG B 1 126 ? 11.398 -18.578 -26.734 1 98.12 126 ARG B CA 1
ATOM 4029 C C . ARG B 1 126 ? 10.516 -19.656 -27.359 1 98.12 126 ARG B C 1
ATOM 4031 O O . ARG B 1 126 ? 9.375 -19.859 -26.938 1 98.12 126 ARG B O 1
ATOM 4038 N N . GLU B 1 127 ? 11.07 -20.281 -28.359 1 98.25 127 GLU B N 1
ATOM 4039 C CA . GLU B 1 127 ? 10.32 -21.328 -29.047 1 98.25 127 GLU B CA 1
ATOM 4040 C C . GLU B 1 127 ? 10.047 -22.5 -28.109 1 98.25 127 GLU B C 1
ATOM 4042 O O . GLU B 1 127 ? 8.938 -23.031 -28.078 1 98.25 127 GLU B O 1
ATOM 4047 N N . GLU B 1 128 ? 11.039 -22.844 -27.406 1 98.56 128 GLU B N 1
ATOM 4048 C CA . GLU B 1 128 ? 10.883 -23.922 -26.438 1 98.56 128 GLU B CA 1
ATOM 4049 C C . GLU B 1 128 ? 9.883 -23.562 -25.359 1 98.56 128 GLU B C 1
ATOM 4051 O O . GLU B 1 128 ? 9.102 -24.406 -24.906 1 98.56 128 GLU B O 1
ATOM 4056 N N . ALA B 1 129 ? 9.922 -22.344 -24.906 1 98.62 129 ALA B N 1
ATOM 4057 C CA . ALA B 1 129 ? 8.984 -21.859 -23.891 1 98.62 129 ALA B CA 1
ATOM 4058 C C . ALA B 1 129 ? 7.551 -21.922 -24.406 1 98.62 129 ALA B C 1
ATOM 4060 O O . ALA B 1 129 ? 6.645 -22.344 -23.688 1 98.62 129 ALA B O 1
ATOM 4061 N N . LEU B 1 130 ? 7.395 -21.484 -25.594 1 98.75 130 LEU B N 1
ATOM 4062 C CA . LEU B 1 130 ? 6.074 -21.516 -26.219 1 98.75 130 LEU B CA 1
ATOM 4063 C C . LEU B 1 130 ? 5.547 -22.938 -26.312 1 98.75 130 LEU B C 1
ATOM 4065 O O . LEU B 1 130 ? 4.391 -23.203 -25.969 1 98.75 130 LEU B O 1
ATOM 4069 N N . GLU B 1 131 ? 6.355 -23.812 -26.766 1 98.75 131 GLU B N 1
ATOM 4070 C CA . GLU B 1 131 ? 5.984 -25.219 -26.875 1 98.75 131 GLU B CA 1
ATOM 4071 C C . GLU B 1 131 ? 5.629 -25.812 -25.516 1 98.75 131 GLU B C 1
ATOM 4073 O O . GLU B 1 131 ? 4.621 -26.5 -25.375 1 98.75 131 GLU B O 1
ATOM 4078 N N . ARG B 1 132 ? 6.402 -25.547 -24.594 1 98.75 132 ARG B N 1
ATOM 4079 C CA . ARG B 1 132 ? 6.191 -26.031 -23.234 1 98.75 132 ARG B CA 1
ATOM 4080 C C . ARG B 1 132 ? 4.867 -25.531 -22.656 1 98.75 132 ARG B C 1
ATOM 4082 O O . ARG B 1 132 ? 4.133 -26.281 -22.016 1 98.75 132 ARG B O 1
ATOM 4089 N N . ALA B 1 133 ? 4.582 -24.266 -22.844 1 98.88 133 ALA B N 1
ATOM 4090 C CA . ALA B 1 133 ? 3.342 -23.672 -22.359 1 98.88 133 ALA B CA 1
ATOM 4091 C C . ALA B 1 133 ? 2.125 -24.359 -22.984 1 98.88 133 ALA B C 1
ATOM 4093 O O . ALA B 1 133 ? 1.208 -24.766 -22.266 1 98.88 133 ALA B O 1
ATOM 4094 N N . VAL B 1 134 ? 2.158 -24.516 -24.297 1 98.88 134 VAL B N 1
ATOM 4095 C CA . VAL B 1 134 ? 1.04 -25.094 -25.031 1 98.88 134 VAL B CA 1
ATOM 4096 C C . VAL B 1 134 ? 0.87 -26.562 -24.641 1 98.88 134 VAL B C 1
ATOM 4098 O O . VAL B 1 134 ? -0.244 -27.016 -24.359 1 98.88 134 VAL B O 1
ATOM 4101 N N . GLU B 1 135 ? 1.967 -27.266 -24.594 1 98.81 135 GLU B N 1
ATOM 4102 C CA . GLU B 1 135 ? 1.927 -28.688 -24.25 1 98.81 135 GLU B CA 1
ATOM 4103 C C . GLU B 1 135 ? 1.369 -28.906 -22.844 1 98.81 135 GLU B C 1
ATOM 4105 O O . GLU B 1 135 ? 0.635 -29.859 -22.594 1 98.81 135 GLU B O 1
ATOM 4110 N N . THR B 1 136 ? 1.752 -28.047 -21.953 1 98.88 136 THR B N 1
ATOM 4111 C CA . THR B 1 136 ? 1.287 -28.156 -20.578 1 98.88 136 THR B CA 1
ATOM 4112 C C . THR B 1 136 ? -0.225 -27.953 -20.5 1 98.88 136 THR B C 1
ATOM 4114 O O . THR B 1 136 ? -0.922 -28.719 -19.828 1 98.88 136 THR B O 1
ATOM 4117 N N . VAL B 1 137 ? -0.741 -26.969 -21.156 1 98.94 137 VAL B N 1
ATOM 4118 C CA . VAL B 1 137 ? -2.172 -26.688 -21.156 1 98.94 137 VAL B CA 1
ATOM 4119 C C . VAL B 1 137 ? -2.934 -27.844 -21.797 1 98.94 137 VAL B C 1
ATOM 4121 O O . VAL B 1 137 ? -3.92 -28.328 -21.234 1 98.94 137 VAL B O 1
ATOM 4124 N N . GLU B 1 138 ? -2.457 -28.328 -22.938 1 98.88 138 GLU B N 1
ATOM 4125 C CA . GLU B 1 138 ? -3.115 -29.422 -23.641 1 98.88 138 GLU B CA 1
ATOM 4126 C C . GLU B 1 138 ? -3.137 -30.703 -22.797 1 98.88 138 GLU B C 1
ATOM 4128 O O . GLU B 1 138 ? -4.137 -31.422 -22.781 1 98.88 138 GLU B O 1
ATOM 4133 N N . TYR B 1 139 ? -2.008 -30.906 -22.156 1 98.88 139 TYR B N 1
ATOM 4134 C CA . TYR B 1 139 ? -1.91 -32.094 -21.328 1 98.88 139 TYR B CA 1
ATOM 4135 C C . TYR B 1 139 ? -2.91 -32.031 -20.172 1 98.88 139 TYR B C 1
ATOM 4137 O O . TYR B 1 139 ? -3.613 -33 -19.906 1 98.88 139 TYR B O 1
ATOM 4145 N N . ALA B 1 140 ? -3.006 -30.938 -19.484 1 98.88 140 ALA B N 1
ATOM 4146 C CA . ALA B 1 140 ? -3.963 -30.766 -18.406 1 98.88 140 ALA B CA 1
ATOM 4147 C C . ALA B 1 140 ? -5.395 -30.953 -18.891 1 98.88 140 ALA B C 1
ATOM 4149 O O . ALA B 1 140 ? -6.176 -31.688 -18.297 1 98.88 140 ALA B O 1
ATOM 4150 N N . LYS B 1 141 ? -5.699 -30.344 -20.031 1 98.81 141 LYS B N 1
ATOM 4151 C CA . LYS B 1 141 ? -7.051 -30.391 -20.578 1 98.81 141 LYS B CA 1
ATOM 4152 C C . LYS B 1 141 ? -7.422 -31.797 -21.016 1 98.81 141 LYS B C 1
ATOM 4154 O O . LYS B 1 141 ? -8.555 -32.25 -20.828 1 98.81 141 LYS B O 1
ATOM 4159 N N . SER B 1 142 ? -6.496 -32.5 -21.625 1 98.56 142 SER B N 1
ATOM 4160 C CA . SER B 1 142 ? -6.75 -33.844 -22.109 1 98.56 142 SER B CA 1
ATOM 4161 C C . SER B 1 142 ? -7.039 -34.781 -20.953 1 98.56 142 SER B C 1
ATOM 4163 O O . SER B 1 142 ? -7.621 -35.875 -21.141 1 98.56 142 SER B O 1
ATOM 4165 N N . HIS B 1 143 ? -6.68 -34.406 -19.766 1 98.56 143 HIS B N 1
ATOM 4166 C CA . HIS B 1 143 ? -6.926 -35.25 -18.594 1 98.56 143 HIS B CA 1
ATOM 4167 C C . HIS B 1 143 ? -8.102 -34.719 -17.781 1 98.56 143 HIS B C 1
ATOM 4169 O O . HIS B 1 143 ? -8.289 -35.125 -16.625 1 98.56 143 HIS B O 1
ATOM 4175 N N . GLY B 1 144 ? -8.805 -33.688 -18.312 1 98.31 144 GLY B N 1
ATOM 4176 C CA . GLY B 1 144 ? -10.062 -33.219 -17.734 1 98.31 144 GLY B CA 1
ATOM 4177 C C . GLY B 1 144 ? -9.867 -32.156 -16.688 1 98.31 144 GLY B C 1
ATOM 4178 O O . GLY B 1 144 ? -10.812 -31.781 -15.977 1 98.31 144 GLY B O 1
ATOM 4179 N N . LEU B 1 145 ? -8.711 -31.625 -16.531 1 98.69 145 LEU B N 1
ATOM 4180 C CA . LEU B 1 145 ? -8.445 -30.578 -15.547 1 98.69 145 LEU B CA 1
ATOM 4181 C C . LEU B 1 145 ? -8.82 -29.203 -16.109 1 98.69 145 LEU B C 1
ATOM 4183 O O . LEU B 1 145 ? -8.695 -28.953 -17.312 1 98.69 145 LEU B O 1
ATOM 4187 N N . LYS B 1 146 ? -9.359 -28.328 -15.25 1 98.88 146 LYS B N 1
ATOM 4188 C CA . LYS B 1 146 ? -9.273 -26.891 -15.516 1 98.88 146 LYS B CA 1
ATOM 4189 C C . LYS B 1 146 ? -7.879 -26.359 -15.195 1 98.88 146 LYS B C 1
ATOM 4191 O O . LYS B 1 146 ? -7.234 -26.812 -14.258 1 98.88 146 LYS B O 1
ATOM 4196 N N . ILE B 1 147 ? -7.406 -25.344 -15.977 1 98.94 147 ILE B N 1
ATOM 4197 C CA . ILE B 1 147 ? -6.023 -24.922 -15.766 1 98.94 147 ILE B CA 1
ATOM 4198 C C . ILE B 1 147 ? -5.93 -23.391 -15.867 1 98.94 147 ILE B C 1
ATOM 4200 O O . ILE B 1 147 ? -6.508 -22.797 -16.781 1 98.94 147 ILE B O 1
ATOM 4204 N N . ARG B 1 148 ? -5.297 -22.766 -14.898 1 98.94 148 ARG B N 1
ATOM 4205 C CA . ARG B 1 148 ? -4.785 -21.406 -14.984 1 98.94 148 ARG B CA 1
ATOM 4206 C C . ARG B 1 148 ? -3.307 -21.391 -15.359 1 98.94 148 ARG B C 1
ATOM 4208 O O . ARG B 1 148 ? -2.516 -22.172 -14.805 1 98.94 148 ARG B O 1
ATOM 4215 N N . PHE B 1 149 ? -2.9 -20.609 -16.266 1 98.94 149 PHE B N 1
ATOM 4216 C CA . PHE B 1 149 ? -1.502 -20.5 -16.672 1 98.94 149 PHE B CA 1
ATOM 4217 C C . PHE B 1 149 ? -0.95 -19.125 -16.328 1 98.94 149 PHE B C 1
ATOM 4219 O O . PHE B 1 149 ? -1.534 -18.094 -16.703 1 98.94 149 PHE B O 1
ATOM 4226 N N . THR B 1 150 ? 0.12 -19.062 -15.562 1 98.88 150 THR B N 1
ATOM 4227 C CA . THR B 1 150 ? 0.761 -17.812 -15.164 1 98.88 150 THR B CA 1
ATOM 4228 C C . THR B 1 150 ? 1.98 -17.531 -16.031 1 98.88 150 THR B C 1
ATOM 4230 O O . THR B 1 150 ? 2.91 -18.328 -16.094 1 98.88 150 THR B O 1
ATOM 4233 N N . VAL B 1 151 ? 1.952 -16.406 -16.703 1 98.81 151 VAL B N 1
ATOM 4234 C CA . VAL B 1 151 ? 3.098 -15.961 -17.484 1 98.81 151 VAL B CA 1
ATOM 4235 C C . VAL B 1 151 ? 4.055 -15.164 -16.609 1 98.81 151 VAL B C 1
ATOM 4237 O O . VAL B 1 151 ? 4.168 -13.945 -16.734 1 98.81 151 VAL B O 1
ATOM 4240 N N . GLU B 1 152 ? 4.863 -15.883 -15.812 1 98.38 152 GLU B N 1
ATOM 4241 C CA . GLU B 1 152 ? 5.754 -15.281 -14.82 1 98.38 152 GLU B CA 1
ATOM 4242 C C . GLU B 1 152 ? 6.707 -14.281 -15.477 1 98.38 152 GLU B C 1
ATOM 4244 O O . GLU B 1 152 ? 7.266 -14.555 -16.531 1 98.38 152 GLU B O 1
ATOM 4249 N N . ASP B 1 153 ? 6.902 -13.117 -14.82 1 98 153 ASP B N 1
ATOM 4250 C CA . ASP B 1 153 ? 7.746 -11.992 -15.234 1 98 153 ASP B CA 1
ATOM 4251 C C . ASP B 1 153 ? 7.262 -11.406 -16.562 1 98 153 ASP B C 1
ATOM 4253 O O . ASP B 1 153 ? 8.039 -10.797 -17.297 1 98 153 ASP B O 1
ATOM 4257 N N . GLY B 1 154 ? 5.992 -11.594 -16.844 1 98.19 154 GLY B N 1
ATOM 4258 C CA . GLY B 1 154 ? 5.367 -11.078 -18.047 1 98.19 154 GLY B CA 1
ATOM 4259 C C . GLY B 1 154 ? 5.465 -9.57 -18.172 1 98.19 154 GLY B C 1
ATOM 4260 O O . GLY B 1 154 ? 5.527 -9.039 -19.281 1 98.19 154 GLY B O 1
ATOM 4261 N N . SER B 1 155 ? 5.52 -8.867 -17.078 1 97.62 155 SER B N 1
ATOM 4262 C CA . SER B 1 155 ? 5.602 -7.406 -17.078 1 97.62 155 SER B CA 1
ATOM 4263 C C . SER B 1 155 ? 6.949 -6.93 -17.625 1 97.62 155 SER B C 1
ATOM 4265 O O . SER B 1 155 ? 7.086 -5.777 -18.031 1 97.62 155 SER B O 1
ATOM 4267 N N . ARG B 1 156 ? 7.926 -7.816 -17.641 1 97.62 156 ARG B N 1
ATOM 4268 C CA . ARG B 1 156 ? 9.25 -7.453 -18.141 1 97.62 156 ARG B CA 1
ATOM 4269 C C . ARG B 1 156 ? 9.594 -8.242 -19.391 1 97.62 156 ARG B C 1
ATOM 4271 O O . ARG B 1 156 ? 10.734 -8.203 -19.859 1 97.62 156 ARG B O 1
ATOM 4278 N N . ALA B 1 157 ? 8.664 -8.969 -19.938 1 98.12 157 ALA B N 1
ATOM 4279 C CA . ALA B 1 157 ? 8.859 -9.734 -21.172 1 98.12 157 ALA B CA 1
ATOM 4280 C C . ALA B 1 157 ? 8.641 -8.859 -22.391 1 98.12 157 ALA B C 1
ATOM 4282 O O . ALA B 1 157 ? 7.902 -7.871 -22.344 1 98.12 157 ALA B O 1
ATOM 4283 N N . GLU B 1 158 ? 9.312 -9.219 -23.484 1 97.62 158 GLU B N 1
ATOM 4284 C CA . GLU B 1 158 ? 9.023 -8.555 -24.75 1 97.62 158 GLU B CA 1
ATOM 4285 C C . GLU B 1 158 ? 7.543 -8.648 -25.094 1 97.62 158 GLU B C 1
ATOM 4287 O O . GLU B 1 158 ? 6.969 -9.742 -25.109 1 97.62 158 GLU B O 1
ATOM 4292 N N . PRO B 1 159 ? 6.918 -7.523 -25.391 1 97.88 159 PRO B N 1
ATOM 4293 C CA . PRO B 1 159 ? 5.461 -7.477 -25.547 1 97.88 159 PRO B CA 1
ATOM 4294 C C . PRO B 1 159 ? 4.949 -8.422 -26.625 1 97.88 159 PRO B C 1
ATOM 4296 O O . PRO B 1 159 ? 3.924 -9.078 -26.453 1 97.88 159 PRO B O 1
ATOM 4299 N N . GLU B 1 160 ? 5.602 -8.508 -27.75 1 97.94 160 GLU B N 1
ATOM 4300 C CA . GLU B 1 160 ? 5.16 -9.383 -28.828 1 97.94 160 GLU B CA 1
ATOM 4301 C C . GLU B 1 160 ? 5.18 -10.844 -28.391 1 97.94 160 GLU B C 1
ATOM 4303 O O . GLU B 1 160 ? 4.281 -11.617 -28.734 1 97.94 160 GLU B O 1
ATOM 4308 N N . PHE B 1 161 ? 6.18 -11.195 -27.703 1 98.44 161 PHE B N 1
ATOM 4309 C CA . PHE B 1 161 ? 6.281 -12.57 -27.219 1 98.44 161 PHE B CA 1
ATOM 4310 C C . PHE B 1 161 ? 5.219 -12.859 -26.172 1 98.44 161 PHE B C 1
ATOM 4312 O O . PHE B 1 161 ? 4.629 -13.945 -26.156 1 98.44 161 PHE B O 1
ATOM 4319 N N . LEU B 1 162 ? 4.996 -11.953 -25.234 1 98.75 162 LEU B N 1
ATOM 4320 C CA . LEU B 1 162 ? 3.932 -12.055 -24.25 1 98.75 162 LEU B CA 1
ATOM 4321 C C . LEU B 1 162 ? 2.59 -12.336 -24.906 1 98.75 162 LEU B C 1
ATOM 4323 O O . LEU B 1 162 ? 1.884 -13.273 -24.531 1 98.75 162 LEU B O 1
ATOM 4327 N N . LEU B 1 163 ? 2.27 -11.531 -25.906 1 98.81 163 LEU B N 1
ATOM 4328 C CA . LEU B 1 163 ? 0.99 -11.672 -26.594 1 98.81 163 LEU B CA 1
ATOM 4329 C C . LEU B 1 163 ? 0.915 -13 -27.344 1 98.81 163 LEU B C 1
ATOM 4331 O O . LEU B 1 163 ? -0.134 -13.648 -27.359 1 98.81 163 LEU B O 1
ATOM 4335 N N . LYS B 1 164 ? 2.047 -13.352 -27.953 1 98.75 164 LYS B N 1
ATOM 4336 C CA . LYS B 1 164 ? 2.109 -14.609 -28.672 1 98.75 164 LYS B CA 1
ATOM 4337 C C . LYS B 1 164 ? 1.821 -15.797 -27.75 1 98.75 164 LYS B C 1
ATOM 4339 O O . LYS B 1 164 ? 1.026 -16.672 -28.094 1 98.75 164 LYS B O 1
ATOM 4344 N N . ILE B 1 165 ? 2.428 -15.836 -26.609 1 98.81 165 ILE B N 1
ATOM 4345 C CA . ILE B 1 165 ? 2.256 -16.953 -25.688 1 98.81 165 ILE B CA 1
ATOM 4346 C C . ILE B 1 165 ? 0.829 -16.953 -25.141 1 98.81 165 ILE B C 1
ATOM 4348 O O . ILE B 1 165 ? 0.207 -18.016 -25.016 1 98.81 165 ILE B O 1
ATOM 4352 N N . CYS B 1 166 ? 0.281 -15.82 -24.75 1 98.88 166 CYS B N 1
ATOM 4353 C CA . CYS B 1 166 ? -1.072 -15.727 -24.219 1 98.88 166 CYS B CA 1
ATOM 4354 C C . CYS B 1 166 ? -2.096 -16.234 -25.234 1 98.88 166 CYS B C 1
ATOM 4356 O O . CYS B 1 166 ? -3.014 -16.969 -24.875 1 98.88 166 CYS B O 1
ATOM 4358 N N . LYS B 1 167 ? -1.927 -15.836 -26.484 1 98.81 167 LYS B N 1
ATOM 4359 C CA . LYS B 1 167 ? -2.846 -16.281 -27.531 1 98.81 167 LYS B CA 1
ATOM 4360 C C . LYS B 1 167 ? -2.721 -17.781 -27.766 1 98.81 167 LYS B C 1
ATOM 4362 O O . LYS B 1 167 ? -3.727 -18.469 -27.938 1 98.81 167 LYS B O 1
ATOM 4367 N N . ALA B 1 168 ? -1.506 -18.266 -27.781 1 98.88 168 ALA B N 1
ATOM 4368 C CA . ALA B 1 168 ? -1.252 -19.688 -28.031 1 98.88 168 ALA B CA 1
ATOM 4369 C C . ALA B 1 168 ? -1.89 -20.547 -26.938 1 98.88 168 ALA B C 1
ATOM 4371 O O . ALA B 1 168 ? -2.496 -21.578 -27.234 1 98.88 168 ALA B O 1
ATOM 4372 N N . ILE B 1 169 ? -1.77 -20.141 -25.672 1 98.81 169 ILE B N 1
ATOM 4373 C CA . ILE B 1 169 ? -2.314 -20.969 -24.594 1 98.81 169 ILE B CA 1
ATOM 4374 C C . ILE B 1 169 ? -3.836 -20.844 -24.578 1 98.81 169 ILE B C 1
ATOM 4376 O O . ILE B 1 169 ? -4.535 -21.797 -24.219 1 98.81 169 ILE B O 1
ATOM 4380 N N . GLU B 1 170 ? -4.387 -19.703 -24.906 1 98.81 170 GLU B N 1
ATOM 4381 C CA . GLU B 1 170 ? -5.832 -19.594 -25.078 1 98.81 170 GLU B CA 1
ATOM 4382 C C . GLU B 1 170 ? -6.344 -20.578 -26.125 1 98.81 170 GLU B C 1
ATOM 4384 O O . GLU B 1 170 ? -7.336 -21.281 -25.891 1 98.81 170 GLU B O 1
ATOM 4389 N N . GLU B 1 171 ? -5.672 -20.641 -27.266 1 98.69 171 GLU B N 1
ATOM 4390 C CA . GLU B 1 171 ? -6.051 -21.547 -28.344 1 98.69 171 GLU B CA 1
ATOM 4391 C C . GLU B 1 171 ? -5.926 -23.016 -27.906 1 98.69 171 GLU B C 1
ATOM 4393 O O . GLU B 1 171 ? -6.676 -23.859 -28.375 1 98.69 171 GLU B O 1
ATOM 4398 N N . ALA B 1 172 ? -5.012 -23.203 -27 1 98.75 172 ALA B N 1
ATOM 4399 C CA . ALA B 1 172 ? -4.789 -24.547 -26.484 1 98.75 172 ALA B CA 1
ATOM 4400 C C . ALA B 1 172 ? -5.875 -24.938 -25.484 1 98.75 172 ALA B C 1
ATOM 4402 O O . ALA B 1 172 ? -6.004 -26.109 -25.125 1 98.75 172 ALA B O 1
ATOM 4403 N N . GLY B 1 173 ? -6.645 -23.938 -24.984 1 98.75 173 GLY B N 1
ATOM 4404 C CA . GLY B 1 173 ? -7.805 -24.266 -24.172 1 98.75 173 GLY B CA 1
ATOM 4405 C C . GLY B 1 173 ? -7.645 -23.875 -22.719 1 98.75 173 GLY B C 1
ATOM 4406 O O . GLY B 1 173 ? -8.383 -24.359 -21.859 1 98.75 173 GLY B O 1
ATOM 4407 N N . VAL B 1 174 ? -6.719 -23.016 -22.391 1 98.88 174 VAL B N 1
ATOM 4408 C CA . VAL B 1 174 ? -6.531 -22.578 -21.016 1 98.88 174 VAL B CA 1
ATOM 4409 C C . VAL B 1 174 ? -7.836 -21.984 -20.469 1 98.88 174 VAL B C 1
ATOM 4411 O O . VAL B 1 174 ? -8.609 -21.391 -21.219 1 98.88 174 VAL B O 1
ATOM 4414 N N . ASP B 1 175 ? -8.094 -22.188 -19.203 1 98.88 175 ASP B N 1
ATOM 4415 C CA . ASP B 1 175 ? -9.336 -21.672 -18.609 1 98.88 175 ASP B CA 1
ATOM 4416 C C . ASP B 1 175 ? -9.148 -20.25 -18.078 1 98.88 175 ASP B C 1
ATOM 4418 O O . ASP B 1 175 ? -10.094 -19.469 -18.062 1 98.88 175 ASP B O 1
ATOM 4422 N N . ARG B 1 176 ? -7.914 -19.938 -17.547 1 98.81 176 ARG B N 1
ATOM 4423 C CA . ARG B 1 176 ? -7.57 -18.609 -17.047 1 98.81 176 ARG B CA 1
ATOM 4424 C C . ARG B 1 176 ? -6.102 -18.297 -17.312 1 98.81 176 ARG B C 1
ATOM 4426 O O . ARG B 1 176 ? -5.262 -19.203 -17.344 1 98.81 176 ARG B O 1
ATOM 4433 N N . ILE B 1 177 ? -5.77 -17.047 -17.5 1 98.94 177 ILE B N 1
ATOM 4434 C CA . ILE B 1 177 ? -4.391 -16.578 -17.609 1 98.94 177 ILE B CA 1
ATOM 4435 C C . ILE B 1 177 ? -4.082 -15.609 -16.469 1 98.94 177 ILE B C 1
ATOM 4437 O O . ILE B 1 177 ? -4.852 -14.68 -16.203 1 98.94 177 ILE B O 1
ATOM 4441 N N . SER B 1 178 ? -3.033 -15.875 -15.742 1 98.88 178 SER B N 1
ATOM 4442 C CA . SER B 1 178 ? -2.576 -15.008 -14.656 1 98.88 178 SER B CA 1
ATOM 4443 C C . SER B 1 178 ? -1.464 -14.078 -15.133 1 98.88 178 SER B C 1
ATOM 4445 O O . SER B 1 178 ? -0.456 -14.531 -15.672 1 98.88 178 SER B O 1
ATOM 4447 N N . LEU B 1 179 ? -1.689 -12.836 -14.922 1 98.88 179 LEU B N 1
ATOM 4448 C CA . LEU B 1 179 ? -0.736 -11.789 -15.297 1 98.88 179 LEU B CA 1
ATOM 4449 C C . LEU B 1 179 ? -0.038 -11.234 -14.062 1 98.88 179 LEU B C 1
ATOM 4451 O O . LEU B 1 179 ? -0.652 -10.516 -13.266 1 98.88 179 LEU B O 1
ATOM 4455 N N . PRO B 1 180 ? 1.233 -11.5 -13.898 1 98.5 180 PRO B N 1
ATOM 4456 C CA . PRO B 1 180 ? 1.935 -11.086 -12.68 1 98.5 180 PRO B CA 1
ATOM 4457 C C . PRO B 1 180 ? 2.779 -9.836 -12.883 1 98.5 180 PRO B C 1
ATOM 4459 O O . PRO B 1 180 ? 3.266 -9.586 -13.992 1 98.5 180 PRO B O 1
ATOM 4462 N N . ASP B 1 181 ? 2.854 -9.031 -11.898 1 98.31 181 ASP B N 1
ATOM 4463 C CA . ASP B 1 181 ? 3.992 -8.141 -11.68 1 98.31 181 ASP B CA 1
ATOM 4464 C C . ASP B 1 181 ? 5.016 -8.781 -10.742 1 98.31 181 ASP B C 1
ATOM 4466 O O . ASP B 1 181 ? 5.094 -8.414 -9.562 1 98.31 181 ASP B O 1
ATOM 4470 N N . THR B 1 182 ? 5.789 -9.609 -11.32 1 97.56 182 THR B N 1
ATOM 4471 C CA . THR B 1 182 ? 6.59 -10.602 -10.609 1 97.56 182 THR B CA 1
ATOM 4472 C C . THR B 1 182 ? 7.562 -9.914 -9.648 1 97.56 182 THR B C 1
ATOM 4474 O O . THR B 1 182 ? 7.797 -10.406 -8.539 1 97.56 182 THR B O 1
ATOM 4477 N N . VAL B 1 183 ? 8.094 -8.781 -10.07 1 96.38 183 VAL B N 1
ATOM 4478 C CA . VAL B 1 183 ? 9.117 -8.172 -9.219 1 96.38 183 VAL B CA 1
ATOM 4479 C C . VAL B 1 183 ? 8.617 -6.836 -8.68 1 96.38 183 VAL B C 1
ATOM 4481 O O . VAL B 1 183 ? 9.406 -6.016 -8.203 1 96.38 183 VAL B O 1
ATOM 4484 N N . GLY B 1 184 ? 7.297 -6.527 -8.844 1 97.5 184 GLY B N 1
ATOM 4485 C CA . GLY B 1 184 ? 6.668 -5.359 -8.25 1 97.5 184 GLY B CA 1
ATOM 4486 C C . GLY B 1 184 ? 7.207 -4.051 -8.789 1 97.5 184 GLY B C 1
ATOM 4487 O O . GLY B 1 184 ? 7.406 -3.096 -8.031 1 97.5 184 GLY B O 1
ATOM 4488 N N . ILE B 1 185 ? 7.438 -3.965 -10.148 1 97.12 185 ILE B N 1
ATOM 4489 C CA . ILE B 1 185 ? 8.117 -2.809 -10.719 1 97.12 185 ILE B CA 1
ATOM 4490 C C . ILE B 1 185 ? 7.109 -1.934 -11.461 1 97.12 185 ILE B C 1
ATOM 4492 O O . ILE B 1 185 ? 7.465 -0.874 -11.984 1 97.12 185 ILE B O 1
ATOM 4496 N N . LEU B 1 186 ? 5.848 -2.342 -11.469 1 97.81 186 LEU B N 1
ATOM 4497 C CA . LEU B 1 186 ? 4.84 -1.534 -12.148 1 97.81 186 LEU B CA 1
ATOM 4498 C C . LEU B 1 186 ? 4.164 -0.573 -11.18 1 97.81 186 LEU B C 1
ATOM 4500 O O . LEU B 1 186 ? 3.92 -0.923 -10.023 1 97.81 186 LEU B O 1
ATOM 4504 N N . ARG B 1 187 ? 3.873 0.584 -11.617 1 96.56 187 ARG B N 1
ATOM 4505 C CA . ARG B 1 187 ? 2.924 1.459 -10.938 1 96.56 187 ARG B CA 1
ATOM 4506 C C . ARG B 1 187 ? 1.502 1.214 -11.43 1 96.56 187 ARG B C 1
ATOM 4508 O O . ARG B 1 187 ? 1.291 0.452 -12.375 1 96.56 187 ARG B O 1
ATOM 4515 N N . PRO B 1 188 ? 0.508 1.853 -10.898 1 97.12 188 PRO B N 1
ATOM 4516 C CA . PRO B 1 188 ? -0.873 1.493 -11.227 1 97.12 188 PRO B CA 1
ATOM 4517 C C . PRO B 1 188 ? -1.191 1.671 -12.711 1 97.12 188 PRO B C 1
ATOM 4519 O O . PRO B 1 188 ? -1.753 0.769 -13.344 1 97.12 188 PRO B O 1
ATOM 4522 N N . ILE B 1 189 ? -0.808 2.729 -13.32 1 96.81 189 ILE B N 1
ATOM 4523 C CA . ILE B 1 189 ? -1.083 2.924 -14.742 1 96.81 189 ILE B CA 1
ATOM 4524 C C . ILE B 1 189 ? -0.32 1.887 -15.562 1 96.81 189 ILE B C 1
ATOM 4526 O O . ILE B 1 189 ? -0.808 1.424 -16.594 1 96.81 189 ILE B O 1
ATOM 4530 N N . GLY B 1 190 ? 0.862 1.561 -15.117 1 97.81 190 GLY B N 1
ATOM 4531 C CA . GLY B 1 190 ? 1.621 0.512 -15.773 1 97.81 190 GLY B CA 1
ATOM 4532 C C . GLY B 1 190 ? 0.922 -0.834 -15.758 1 97.81 190 GLY B C 1
ATOM 4533 O O . GLY B 1 190 ? 0.869 -1.528 -16.766 1 97.81 190 GLY B O 1
ATOM 4534 N N . MET B 1 191 ? 0.372 -1.18 -14.594 1 98.5 191 MET B N 1
ATOM 4535 C CA . MET B 1 191 ? -0.373 -2.43 -14.477 1 98.5 191 MET B CA 1
ATOM 4536 C C . MET B 1 191 ? -1.614 -2.41 -15.359 1 98.5 191 MET B C 1
ATOM 4538 O O . MET B 1 191 ? -1.943 -3.414 -16 1 98.5 191 MET B O 1
ATOM 4542 N N . PHE B 1 192 ? -2.285 -1.291 -15.367 1 98.25 192 PHE B N 1
ATOM 4543 C CA . PHE B 1 192 ? -3.447 -1.123 -16.234 1 98.25 192 PHE B CA 1
ATOM 4544 C C . PHE B 1 192 ? -3.074 -1.368 -17.688 1 98.25 192 PHE B C 1
ATOM 4546 O O . PHE B 1 192 ? -3.744 -2.135 -18.391 1 98.25 192 PHE B O 1
ATOM 4553 N N . ASN B 1 193 ? -2.01 -0.737 -18.188 1 98.5 193 ASN B N 1
ATOM 4554 C CA . ASN B 1 193 ? -1.569 -0.843 -19.578 1 98.5 193 ASN B CA 1
ATOM 4555 C C . ASN B 1 193 ? -1.153 -2.27 -19.922 1 98.5 193 ASN B C 1
ATOM 4557 O O . ASN B 1 193 ? -1.459 -2.762 -21 1 98.5 193 ASN B O 1
ATOM 4561 N N . PHE B 1 194 ? -0.456 -2.834 -19 1 98.75 194 PHE B N 1
ATOM 4562 C CA . PHE B 1 194 ? 0.012 -4.207 -19.156 1 98.75 194 PHE B CA 1
ATOM 4563 C C . PHE B 1 194 ? -1.161 -5.16 -19.344 1 98.75 194 PHE B C 1
ATOM 4565 O O . PHE B 1 194 ? -1.188 -5.934 -20.312 1 98.75 194 PHE B O 1
ATOM 4572 N N . VAL B 1 195 ? -2.188 -5.078 -18.5 1 98.88 195 VAL B N 1
ATOM 4573 C CA . VAL B 1 195 ? -3.361 -5.945 -18.547 1 98.88 195 VAL B CA 1
ATOM 4574 C C . VAL B 1 195 ? -4.184 -5.629 -19.797 1 98.88 195 VAL B C 1
ATOM 4576 O O . VAL B 1 195 ? -4.656 -6.539 -20.484 1 98.88 195 VAL B O 1
ATOM 4579 N N . LYS B 1 196 ? -4.355 -4.387 -20.094 1 98.56 196 LYS B N 1
ATOM 4580 C CA . LYS B 1 196 ? -5.152 -3.965 -21.234 1 98.56 196 LYS B CA 1
ATOM 4581 C C . LYS B 1 196 ? -4.59 -4.539 -22.531 1 98.56 196 LYS B C 1
ATOM 4583 O O . LYS B 1 196 ? -5.348 -4.984 -23.406 1 98.56 196 LYS B O 1
ATOM 4588 N N . LYS B 1 197 ? -3.291 -4.523 -22.641 1 98.25 197 LYS B N 1
ATOM 4589 C CA . LYS B 1 197 ? -2.625 -5.047 -23.828 1 98.25 197 LYS B CA 1
ATOM 4590 C C . LYS B 1 197 ? -2.975 -6.516 -24.062 1 98.25 197 LYS B C 1
ATOM 4592 O O . LYS B 1 197 ? -3.227 -6.934 -25.188 1 98.25 197 LYS B O 1
ATOM 4597 N N . VAL B 1 198 ? -2.969 -7.297 -23 1 98.81 198 VAL B N 1
ATOM 4598 C CA . VAL B 1 198 ? -3.283 -8.719 -23.094 1 98.81 198 VAL B CA 1
ATOM 4599 C C . VAL B 1 198 ? -4.781 -8.898 -23.344 1 98.81 198 VAL B C 1
ATOM 4601 O O . VAL B 1 198 ? -5.188 -9.727 -24.156 1 98.81 198 VAL B O 1
ATOM 4604 N N . ARG B 1 199 ? -5.609 -8.141 -22.625 1 98.69 199 ARG B N 1
ATOM 4605 C CA . ARG B 1 199 ? -7.059 -8.25 -22.719 1 98.69 199 ARG B CA 1
ATOM 4606 C C . ARG B 1 199 ? -7.547 -7.996 -24.141 1 98.69 199 ARG B C 1
ATOM 4608 O O . ARG B 1 199 ? -8.531 -8.594 -24.578 1 98.69 199 ARG B O 1
ATOM 4615 N N . GLU B 1 200 ? -6.898 -7.219 -24.891 1 98.06 200 GLU B N 1
ATOM 4616 C CA . GLU B 1 200 ? -7.277 -6.852 -26.25 1 98.06 200 GLU B CA 1
ATOM 4617 C C . GLU B 1 200 ? -7.207 -8.055 -27.188 1 98.06 200 GLU B C 1
ATOM 4619 O O . GLU B 1 200 ? -7.867 -8.078 -28.219 1 98.06 200 GLU B O 1
ATOM 4624 N N . ILE B 1 201 ? -6.477 -9.086 -26.812 1 97.81 201 ILE B N 1
ATOM 4625 C CA . ILE B 1 201 ? -6.27 -10.156 -27.781 1 97.81 201 ILE B CA 1
ATOM 4626 C C . ILE B 1 201 ? -6.785 -11.477 -27.203 1 97.81 201 ILE B C 1
ATOM 4628 O O . ILE B 1 201 ? -6.895 -12.469 -27.922 1 97.81 201 ILE B O 1
ATOM 4632 N N . VAL B 1 202 ? -7.066 -11.508 -25.875 1 97.94 202 VAL B N 1
ATOM 4633 C CA . VAL B 1 202 ? -7.535 -12.75 -25.266 1 97.94 202 VAL B CA 1
ATOM 4634 C C . VAL B 1 202 ? -8.922 -12.539 -24.672 1 97.94 202 VAL B C 1
ATOM 4636 O O . VAL B 1 202 ? -9.242 -11.445 -24.188 1 97.94 202 VAL B O 1
ATOM 4639 N N . ASP B 1 203 ? -9.711 -13.625 -24.594 1 98.06 203 ASP B N 1
ATOM 4640 C CA . ASP B 1 203 ? -11.086 -13.523 -24.109 1 98.06 203 ASP B CA 1
ATOM 4641 C C . ASP B 1 203 ? -11.273 -14.312 -22.828 1 98.06 203 ASP B C 1
ATOM 4643 O O . ASP B 1 203 ? -12.258 -14.109 -22.094 1 98.06 203 ASP B O 1
ATOM 4647 N N . VAL B 1 204 ? -10.336 -15.164 -22.531 1 98.56 204 VAL B N 1
ATOM 4648 C CA . VAL B 1 204 ? -10.469 -15.984 -21.328 1 98.56 204 VAL B CA 1
ATOM 4649 C C . VAL B 1 204 ? -10.32 -15.109 -20.094 1 98.56 204 VAL B C 1
ATOM 4651 O O . VAL B 1 204 ? -9.742 -14.023 -20.156 1 98.56 204 VAL B O 1
ATOM 4654 N N . PRO B 1 205 ? -10.859 -15.547 -18.938 1 98.75 205 PRO B N 1
ATOM 4655 C CA . PRO B 1 205 ? -10.703 -14.797 -17.688 1 98.75 205 PRO B CA 1
ATOM 4656 C C . PRO B 1 205 ? -9.242 -14.57 -17.312 1 98.75 205 PRO B C 1
ATOM 4658 O O . PRO B 1 205 ? -8.383 -15.391 -17.625 1 98.75 205 PRO B O 1
ATOM 4661 N N . LEU B 1 206 ? -8.977 -13.445 -16.625 1 98.88 206 LEU B N 1
ATOM 4662 C CA . LEU B 1 206 ? -7.621 -13.062 -16.25 1 98.88 206 LEU B CA 1
ATOM 4663 C C . LEU B 1 206 ? -7.48 -12.938 -14.742 1 98.88 206 LEU B C 1
ATOM 4665 O O . LEU B 1 206 ? -8.414 -12.516 -14.055 1 98.88 206 LEU B O 1
ATOM 4669 N N . ASP B 1 207 ? -6.305 -13.336 -14.203 1 98.88 207 ASP B N 1
ATOM 4670 C CA . ASP B 1 207 ? -5.906 -13.117 -12.82 1 98.88 207 ASP B CA 1
ATOM 4671 C C . ASP B 1 207 ? -4.797 -12.078 -12.719 1 98.88 207 ASP B C 1
ATOM 4673 O O . ASP B 1 207 ? -4.016 -11.906 -13.656 1 98.88 207 ASP B O 1
ATOM 4677 N N . ALA B 1 208 ? -4.762 -11.406 -11.578 1 98.88 208 ALA B N 1
ATOM 4678 C CA . ALA B 1 208 ? -3.625 -10.555 -11.242 1 98.88 208 ALA B CA 1
ATOM 4679 C C . ALA B 1 208 ? -2.84 -11.125 -10.062 1 98.88 208 ALA B C 1
ATOM 4681 O O . ALA B 1 208 ? -3.406 -11.383 -9 1 98.88 208 ALA B O 1
ATOM 4682 N N . HIS B 1 209 ? -1.599 -11.398 -10.234 1 98.88 209 HIS B N 1
ATOM 4683 C CA . HIS B 1 209 ? -0.633 -11.797 -9.219 1 98.88 209 HIS B CA 1
ATOM 4684 C C . HIS B 1 209 ? 0.478 -10.758 -9.078 1 98.88 209 HIS B C 1
ATOM 4686 O O . HIS B 1 209 ? 1.472 -10.805 -9.805 1 98.88 209 HIS B O 1
ATOM 4692 N N . VAL B 1 210 ? 0.334 -9.914 -8.062 1 98.62 210 VAL B N 1
ATOM 4693 C CA . VAL B 1 210 ? 1.158 -8.711 -8.078 1 98.62 210 VAL B CA 1
ATOM 4694 C C . VAL B 1 210 ? 1.996 -8.633 -6.805 1 98.62 210 VAL B C 1
ATOM 4696 O O . VAL B 1 210 ? 1.459 -8.703 -5.699 1 98.62 210 VAL B O 1
ATOM 4699 N N . HIS B 1 211 ? 3.307 -8.477 -6.953 1 98.56 211 HIS B N 1
ATOM 4700 C CA . HIS B 1 211 ? 4.18 -8.383 -5.793 1 98.56 211 HIS B CA 1
ATOM 4701 C C . HIS B 1 211 ? 4.32 -6.938 -5.324 1 98.56 211 HIS B C 1
ATOM 4703 O O . HIS B 1 211 ? 4.012 -6.004 -6.066 1 98.56 211 HIS B O 1
ATOM 4709 N N . ASN B 1 212 ? 4.84 -6.738 -4.121 1 98.31 212 ASN B N 1
ATOM 4710 C CA . ASN B 1 212 ? 4.727 -5.473 -3.4 1 98.31 212 ASN B CA 1
ATOM 4711 C C . ASN B 1 212 ? 6.09 -4.801 -3.236 1 98.31 212 ASN B C 1
ATOM 4713 O O . ASN B 1 212 ? 6.27 -3.961 -2.352 1 98.31 212 ASN B O 1
ATOM 4717 N N . ASP B 1 213 ? 7.043 -5.047 -4.062 1 97.56 213 ASP B N 1
ATOM 4718 C CA . ASP B 1 213 ? 8.445 -4.684 -3.879 1 97.56 213 ASP B CA 1
ATOM 4719 C C . ASP B 1 213 ? 8.602 -3.172 -3.729 1 97.56 213 ASP B C 1
ATOM 4721 O O . ASP B 1 213 ? 9.484 -2.703 -3.008 1 97.56 213 ASP B O 1
ATOM 4725 N N . ILE B 1 214 ? 7.695 -2.414 -4.402 1 97.56 214 ILE B N 1
ATOM 4726 C CA . ILE B 1 214 ? 7.809 -0.964 -4.297 1 97.56 214 ILE B CA 1
ATOM 4727 C C . ILE B 1 214 ? 6.582 -0.402 -3.578 1 97.56 214 ILE B C 1
ATOM 4729 O O . ILE B 1 214 ? 6.445 0.814 -3.432 1 97.56 214 ILE B O 1
ATOM 4733 N N . GLY B 1 215 ? 5.641 -1.307 -3.215 1 98 215 GLY B N 1
ATOM 4734 C CA . GLY B 1 215 ? 4.555 -0.883 -2.344 1 98 215 GLY B CA 1
ATOM 4735 C C . GLY B 1 215 ? 3.238 -0.698 -3.074 1 98 215 GLY B C 1
ATOM 4736 O O . GLY B 1 215 ? 2.271 -0.192 -2.502 1 98 215 GLY B O 1
ATOM 4737 N N . PHE B 1 216 ? 3.102 -1.138 -4.332 1 98.56 216 PHE B N 1
ATOM 4738 C CA . PHE B 1 216 ? 1.917 -0.819 -5.117 1 98.56 216 PHE B CA 1
ATOM 4739 C C . PHE B 1 216 ? 1.057 -2.061 -5.328 1 98.56 216 PHE B C 1
ATOM 4741 O O . PHE B 1 216 ? 0.085 -2.027 -6.086 1 98.56 216 PHE B O 1
ATOM 4748 N N . ALA B 1 217 ? 1.337 -3.176 -4.656 1 98.75 217 ALA B N 1
ATOM 4749 C CA . ALA B 1 217 ? 0.685 -4.445 -4.961 1 98.75 217 ALA B CA 1
ATOM 4750 C C . ALA B 1 217 ? -0.834 -4.312 -4.895 1 98.75 217 ALA B C 1
ATOM 4752 O O . ALA B 1 217 ? -1.541 -4.73 -5.816 1 98.75 217 ALA B O 1
ATOM 4753 N N . LEU B 1 218 ? -1.355 -3.732 -3.807 1 98.81 218 LEU B N 1
ATOM 4754 C CA . LEU B 1 218 ? -2.799 -3.598 -3.641 1 98.81 218 LEU B CA 1
ATOM 4755 C C . LEU B 1 218 ? -3.396 -2.746 -4.754 1 98.81 218 LEU B C 1
ATOM 4757 O O . LEU B 1 218 ? -4.355 -3.16 -5.41 1 98.81 218 LEU B O 1
ATOM 4761 N N . ALA B 1 219 ? -2.848 -1.575 -4.949 1 98.75 219 ALA B N 1
ATOM 4762 C CA . ALA B 1 219 ? -3.354 -0.655 -5.965 1 98.75 219 ALA B CA 1
ATOM 4763 C C . ALA B 1 219 ? -3.242 -1.262 -7.359 1 98.75 219 ALA B C 1
ATOM 4765 O O . ALA B 1 219 ? -4.137 -1.09 -8.195 1 98.75 219 ALA B O 1
ATOM 4766 N N . ASN B 1 220 ? -2.143 -1.958 -7.613 1 98.81 220 ASN B N 1
ATOM 4767 C CA . ASN B 1 220 ? -1.937 -2.58 -8.914 1 98.81 220 ASN B CA 1
ATOM 4768 C C . ASN B 1 220 ? -2.938 -3.705 -9.164 1 98.81 220 ASN B C 1
ATOM 4770 O O . ASN B 1 220 ? -3.383 -3.906 -10.297 1 98.81 220 ASN B O 1
ATOM 4774 N N . ALA B 1 221 ? -3.256 -4.453 -8.156 1 98.81 221 ALA B N 1
ATOM 4775 C CA . ALA B 1 221 ? -4.273 -5.492 -8.297 1 98.81 221 ALA B CA 1
ATOM 4776 C C . ALA B 1 221 ? -5.602 -4.898 -8.758 1 98.81 221 ALA B C 1
ATOM 4778 O O . ALA B 1 221 ? -6.238 -5.418 -9.68 1 98.81 221 ALA B O 1
ATOM 4779 N N . PHE B 1 222 ? -5.969 -3.809 -8.172 1 98.19 222 PHE B N 1
ATOM 4780 C CA . PHE B 1 222 ? -7.246 -3.201 -8.523 1 98.19 222 PHE B CA 1
ATOM 4781 C C . PHE B 1 222 ? -7.152 -2.477 -9.859 1 98.19 222 PHE B C 1
ATOM 4783 O O . PHE B 1 222 ? -8.117 -2.432 -10.617 1 98.19 222 PHE B O 1
ATOM 4790 N N . SER B 1 223 ? -5.969 -1.897 -10.141 1 98.12 223 SER B N 1
ATOM 4791 C CA . SER B 1 223 ? -5.758 -1.344 -11.477 1 98.12 223 SER B CA 1
ATOM 4792 C C . SER B 1 223 ? -5.914 -2.414 -12.547 1 98.12 223 SER B C 1
ATOM 4794 O O . SER B 1 223 ? -6.426 -2.141 -13.641 1 98.12 223 SER B O 1
ATOM 4796 N N . ALA B 1 224 ? -5.438 -3.578 -12.25 1 98.75 224 ALA B N 1
ATOM 4797 C CA . ALA B 1 224 ? -5.625 -4.711 -13.148 1 98.75 224 ALA B CA 1
ATOM 4798 C C . ALA B 1 224 ? -7.105 -5.012 -13.352 1 98.75 224 ALA B C 1
ATOM 4800 O O . ALA B 1 224 ? -7.539 -5.309 -14.469 1 98.75 224 ALA B O 1
ATOM 4801 N N . CYS B 1 225 ? -7.879 -4.922 -12.312 1 97.62 225 CYS B N 1
ATOM 4802 C CA . CYS B 1 225 ? -9.32 -5.152 -12.414 1 97.62 225 CYS B CA 1
ATOM 4803 C C . CYS B 1 225 ? -9.977 -4.109 -13.305 1 97.62 225 CYS B C 1
ATOM 4805 O O . CYS B 1 225 ? -10.859 -4.438 -14.102 1 97.62 225 CYS B O 1
ATOM 4807 N N . ASP B 1 226 ? -9.555 -2.881 -13.117 1 95.38 226 ASP B N 1
ATOM 4808 C CA . ASP B 1 226 ? -10.078 -1.812 -13.961 1 95.38 226 ASP B CA 1
ATOM 4809 C C . ASP B 1 226 ? -9.789 -2.082 -15.438 1 95.38 226 ASP B C 1
ATOM 4811 O O . ASP B 1 226 ? -10.5 -1.591 -16.312 1 95.38 226 ASP B O 1
ATOM 4815 N N . ALA B 1 227 ? -8.75 -2.904 -15.75 1 97.69 227 ALA B N 1
ATOM 4816 C CA . ALA B 1 227 ? -8.32 -3.186 -17.125 1 97.69 227 ALA B CA 1
ATOM 4817 C C . ALA B 1 227 ? -8.914 -4.504 -17.609 1 97.69 227 ALA B C 1
ATOM 4819 O O . ALA B 1 227 ? -8.703 -4.887 -18.766 1 97.69 227 ALA B O 1
ATOM 4820 N N . GLY B 1 228 ? -9.57 -5.266 -16.734 1 97.31 228 GLY B N 1
ATOM 4821 C CA . GLY B 1 228 ? -10.281 -6.426 -17.25 1 97.31 228 GLY B CA 1
ATOM 4822 C C . GLY B 1 228 ? -10.016 -7.691 -16.469 1 97.31 228 GLY B C 1
ATOM 4823 O O . GLY B 1 228 ? -10.609 -8.734 -16.734 1 97.31 228 GLY B O 1
ATOM 4824 N N . VAL B 1 229 ? -9.195 -7.629 -15.461 1 98.5 229 VAL B N 1
ATOM 4825 C CA . VAL B 1 229 ? -8.961 -8.758 -14.57 1 98.5 229 VAL B CA 1
ATOM 4826 C C . VAL B 1 229 ? -10.18 -8.984 -13.68 1 98.5 229 VAL B C 1
ATOM 4828 O O . VAL B 1 229 ? -10.797 -8.023 -13.211 1 98.5 229 VAL B O 1
ATOM 4831 N N . ASP B 1 230 ? -10.508 -10.219 -13.438 1 98.12 230 ASP B N 1
ATOM 4832 C CA . ASP B 1 230 ? -11.695 -10.469 -12.625 1 98.12 230 ASP B CA 1
ATOM 4833 C C . ASP B 1 230 ? -11.359 -11.312 -11.398 1 98.12 230 ASP B C 1
ATOM 4835 O O . ASP B 1 230 ? -12.258 -11.758 -10.68 1 98.12 230 ASP B O 1
ATOM 4839 N N . GLN B 1 231 ? -10.047 -11.57 -11.125 1 98.88 231 GLN B N 1
ATOM 4840 C CA . GLN B 1 231 ? -9.633 -12.305 -9.93 1 98.88 231 GLN B CA 1
ATOM 4841 C C . GLN B 1 231 ? -8.297 -11.781 -9.406 1 98.88 231 GLN B C 1
ATOM 4843 O O . GLN B 1 231 ? -7.34 -11.633 -10.164 1 98.88 231 GLN B O 1
ATOM 4848 N N . ILE B 1 232 ? -8.258 -11.547 -8.109 1 98.94 232 ILE B N 1
ATOM 4849 C CA . ILE B 1 232 ? -7.059 -11.047 -7.445 1 98.94 232 ILE B CA 1
ATOM 4850 C C . ILE B 1 232 ? -6.457 -12.148 -6.578 1 98.94 232 ILE B C 1
ATOM 4852 O O . ILE B 1 232 ? -7.176 -12.844 -5.852 1 98.94 232 ILE B O 1
ATOM 4856 N N . HIS B 1 233 ? -5.152 -12.375 -6.727 1 98.94 233 HIS B N 1
ATOM 4857 C CA . HIS B 1 233 ? -4.438 -13.273 -5.824 1 98.94 233 HIS B CA 1
ATOM 4858 C C . HIS B 1 233 ? -4.031 -12.555 -4.543 1 98.94 233 HIS B C 1
ATOM 4860 O O . HIS B 1 233 ? -3.475 -11.453 -4.598 1 98.94 233 HIS B O 1
ATOM 4866 N N . THR B 1 234 ? -4.316 -13.141 -3.404 1 98.94 234 THR B N 1
ATOM 4867 C CA . THR B 1 234 ? -4 -12.57 -2.1 1 98.94 234 THR B CA 1
ATOM 4868 C C . THR B 1 234 ? -3.338 -13.609 -1.198 1 98.94 234 THR B C 1
ATOM 4870 O O . THR B 1 234 ? -3.285 -14.789 -1.541 1 98.94 234 THR B O 1
ATOM 4873 N N . THR B 1 235 ? -2.789 -13.172 -0.127 1 98.81 235 THR B N 1
ATOM 4874 C CA . THR B 1 235 ? -2.443 -13.992 1.026 1 98.81 235 THR B CA 1
ATOM 4875 C C . THR B 1 235 ? -2.865 -13.312 2.324 1 98.81 235 THR B C 1
ATOM 4877 O O . THR B 1 235 ? -3.008 -12.094 2.371 1 98.81 235 THR B O 1
ATOM 4880 N N . ILE B 1 236 ? -3.076 -14.133 3.346 1 98.5 236 ILE B N 1
ATOM 4881 C CA . ILE B 1 236 ? -3.326 -13.562 4.668 1 98.5 236 ILE B CA 1
ATOM 4882 C C . ILE B 1 236 ? -2.121 -12.742 5.109 1 98.5 236 ILE B C 1
ATOM 4884 O O . ILE B 1 236 ? -0.982 -13.211 5.051 1 98.5 236 ILE B O 1
ATOM 4888 N N . ASP B 1 237 ? -2.348 -11.461 5.434 1 97 237 ASP B N 1
ATOM 4889 C CA . ASP B 1 237 ? -1.366 -10.484 5.906 1 97 237 ASP B CA 1
ATOM 4890 C C . ASP B 1 237 ? -0.376 -10.125 4.801 1 97 237 ASP B C 1
ATOM 4892 O O . ASP B 1 237 ? 0.633 -9.469 5.055 1 97 237 ASP B O 1
ATOM 4896 N N . GLY B 1 238 ? -0.625 -10.578 3.545 1 97.75 238 GLY B N 1
ATOM 4897 C CA . GLY B 1 238 ? 0.228 -10.227 2.422 1 97.75 238 GLY B CA 1
ATOM 4898 C C . GLY B 1 238 ? 1.561 -10.945 2.432 1 97.75 238 GLY B C 1
ATOM 4899 O O . GLY B 1 238 ? 2.523 -10.5 1.807 1 97.75 238 GLY B O 1
ATOM 4900 N N . ILE B 1 239 ? 1.688 -12.094 3.092 1 96.56 239 ILE B N 1
ATOM 4901 C CA . ILE B 1 239 ? 2.963 -12.797 3.184 1 96.56 239 ILE B CA 1
ATOM 4902 C C . ILE B 1 239 ? 3.283 -13.469 1.849 1 96.56 239 ILE B C 1
ATOM 4904 O O . ILE B 1 239 ? 2.379 -13.875 1.117 1 96.56 239 ILE B O 1
ATOM 4908 N N . GLY B 1 240 ? 4.516 -13.602 1.563 1 96.25 240 GLY B N 1
ATOM 4909 C CA . GLY B 1 240 ? 5.012 -14.195 0.331 1 96.25 240 GLY B CA 1
ATOM 4910 C C . GLY B 1 240 ? 6.473 -13.883 0.069 1 96.25 240 GLY B C 1
ATOM 4911 O O . GLY B 1 240 ? 7.18 -13.406 0.957 1 96.25 240 GLY B O 1
ATOM 4912 N N . GLU B 1 241 ? 6.922 -14.234 -1.064 1 93.81 241 GLU B N 1
ATOM 4913 C CA . GLU B 1 241 ? 8.305 -13.977 -1.45 1 93.81 241 GLU B CA 1
ATOM 4914 C C . GLU B 1 241 ? 8.633 -12.492 -1.374 1 93.81 241 GLU B C 1
ATOM 4916 O O . GLU B 1 241 ? 7.832 -11.648 -1.783 1 93.81 241 GLU B O 1
ATOM 4921 N N . ARG B 1 242 ? 9.883 -12.219 -0.765 1 93.81 242 ARG B N 1
ATOM 4922 C CA . ARG B 1 242 ? 10.375 -10.852 -0.619 1 93.81 242 ARG B CA 1
ATOM 4923 C C . ARG B 1 242 ? 9.375 -9.992 0.144 1 93.81 242 ARG B C 1
ATOM 4925 O O . ARG B 1 242 ? 9.281 -10.07 1.371 1 93.81 242 ARG B O 1
ATOM 4932 N N . THR B 1 243 ? 8.508 -9.172 -0.572 1 95.94 243 THR B N 1
ATOM 4933 C CA . THR B 1 243 ? 7.609 -8.234 0.086 1 95.94 243 THR B CA 1
ATOM 4934 C C . THR B 1 243 ? 6.156 -8.695 -0.031 1 95.94 243 THR B C 1
ATOM 4936 O O . THR B 1 243 ? 5.238 -7.969 0.352 1 95.94 243 THR B O 1
ATOM 4939 N N . GLY B 1 244 ? 5.984 -9.891 -0.562 1 97.19 244 GLY B N 1
ATOM 4940 C CA . GLY B 1 244 ? 4.664 -10.5 -0.598 1 97.19 244 GLY B CA 1
ATOM 4941 C C . GLY B 1 244 ? 3.77 -9.93 -1.681 1 97.19 244 GLY B C 1
ATOM 4942 O O . GLY B 1 244 ? 4.258 -9.406 -2.686 1 97.19 244 GLY B O 1
ATOM 4943 N N . ILE B 1 245 ? 2.496 -10.266 -1.564 1 98.69 245 ILE B N 1
ATOM 4944 C CA . ILE B 1 245 ? 1.472 -9.859 -2.521 1 98.69 245 ILE B CA 1
ATOM 4945 C C . ILE B 1 245 ? 0.321 -9.172 -1.788 1 98.69 245 ILE B C 1
ATOM 4947 O O . ILE B 1 245 ? 0.415 -8.898 -0.588 1 98.69 245 ILE B O 1
ATOM 4951 N N . PRO B 1 246 ? -0.747 -8.719 -2.42 1 98.81 246 PRO B N 1
ATOM 4952 C CA . PRO B 1 246 ? -1.805 -7.977 -1.73 1 98.81 246 PRO B CA 1
ATOM 4953 C C . PRO B 1 246 ? -2.355 -8.727 -0.518 1 98.81 246 PRO B C 1
ATOM 4955 O O . PRO B 1 246 ? -2.676 -9.914 -0.613 1 98.81 246 PRO B O 1
ATOM 4958 N N . PRO B 1 247 ? -2.479 -8.016 0.605 1 98.69 247 PRO B N 1
ATOM 4959 C CA . PRO B 1 247 ? -3.074 -8.656 1.781 1 98.69 247 PRO B CA 1
ATOM 4960 C C . PRO B 1 247 ? -4.574 -8.906 1.621 1 98.69 247 PRO B C 1
ATOM 4962 O O . PRO B 1 247 ? -5.305 -8.023 1.157 1 98.69 247 PRO B O 1
ATOM 4965 N N . LEU B 1 248 ? -4.996 -10.039 2.037 1 98.88 248 LEU B N 1
ATOM 4966 C CA . LEU B 1 248 ? -6.391 -10.453 1.928 1 98.88 248 LEU B CA 1
ATOM 4967 C C . LEU B 1 248 ? -7.312 -9.438 2.602 1 98.88 248 LEU B C 1
ATOM 4969 O O . LEU B 1 248 ? -8.352 -9.078 2.053 1 98.88 248 LEU B O 1
ATOM 4973 N N . ALA B 1 249 ? -6.938 -8.945 3.781 1 98.69 249 ALA B N 1
ATOM 4974 C CA . ALA B 1 249 ? -7.781 -8.039 4.547 1 98.69 249 ALA B CA 1
ATOM 4975 C C . ALA B 1 249 ? -8.031 -6.742 3.777 1 98.69 249 ALA B C 1
ATOM 4977 O O . ALA B 1 249 ? -9.172 -6.297 3.658 1 98.69 249 ALA B O 1
ATOM 4978 N N . GLU B 1 250 ? -6.988 -6.141 3.248 1 98.62 250 GLU B N 1
ATOM 4979 C CA . GLU B 1 250 ? -7.102 -4.887 2.508 1 98.62 250 GLU B CA 1
ATOM 4980 C C . GLU B 1 250 ? -7.906 -5.074 1.226 1 98.62 250 GLU B C 1
ATOM 4982 O O . GLU B 1 250 ? -8.75 -4.238 0.887 1 98.62 250 GLU B O 1
ATOM 4987 N N . VAL B 1 251 ? -7.699 -6.203 0.557 1 98.88 251 VAL B N 1
ATOM 4988 C CA . VAL B 1 251 ? -8.438 -6.484 -0.671 1 98.88 251 VAL B CA 1
ATOM 4989 C C . VAL B 1 251 ? -9.922 -6.66 -0.355 1 98.88 251 VAL B C 1
ATOM 4991 O O . VAL B 1 251 ? -10.773 -6.078 -1.021 1 98.88 251 VAL B O 1
ATOM 4994 N N . ALA B 1 252 ? -10.219 -7.449 0.649 1 98.75 252 ALA B N 1
ATOM 4995 C CA . ALA B 1 252 ? -11.602 -7.746 1.008 1 98.75 252 ALA B CA 1
ATOM 4996 C C . ALA B 1 252 ? -12.352 -6.477 1.397 1 98.75 252 ALA B C 1
ATOM 4998 O O . ALA B 1 252 ? -13.492 -6.266 0.974 1 98.75 252 ALA B O 1
ATOM 4999 N N . VAL B 1 253 ? -11.695 -5.652 2.16 1 98.12 253 VAL B N 1
ATOM 5000 C CA . VAL B 1 253 ? -12.32 -4.414 2.615 1 98.12 253 VAL B CA 1
ATOM 5001 C C . VAL B 1 253 ? -12.508 -3.465 1.435 1 98.12 253 VAL B C 1
ATOM 5003 O O . VAL B 1 253 ? -13.562 -2.84 1.293 1 98.12 253 VAL B O 1
ATOM 5006 N N . ALA B 1 254 ? -11.523 -3.338 0.582 1 97.75 254 ALA B N 1
ATOM 5007 C CA . ALA B 1 254 ? -11.633 -2.488 -0.6 1 97.75 254 ALA B CA 1
ATOM 5008 C C . ALA B 1 254 ? -12.758 -2.969 -1.518 1 97.75 254 ALA B C 1
ATOM 5010 O O . ALA B 1 254 ? -13.539 -2.164 -2.033 1 97.75 254 ALA B O 1
ATOM 5011 N N . LEU B 1 255 ? -12.859 -4.297 -1.72 1 97.69 255 LEU B N 1
ATOM 5012 C CA . LEU B 1 255 ? -13.914 -4.863 -2.557 1 97.69 255 LEU B CA 1
ATOM 5013 C C . LEU B 1 255 ? -15.289 -4.496 -2.021 1 97.69 255 LEU B C 1
ATOM 5015 O O . LEU B 1 255 ? -16.188 -4.164 -2.793 1 97.69 255 LEU B O 1
ATOM 5019 N N . THR B 1 256 ? -15.414 -4.547 -0.731 1 96.12 256 THR B N 1
ATOM 5020 C CA . THR B 1 256 ? -16.719 -4.363 -0.087 1 96.12 256 THR B CA 1
ATOM 5021 C C . THR B 1 256 ? -17.078 -2.885 -0.013 1 96.12 256 THR B C 1
ATOM 5023 O O . THR B 1 256 ? -18.172 -2.486 -0.427 1 96.12 256 THR B O 1
ATOM 5026 N N . TYR B 1 257 ? -16.156 -2.047 0.41 1 94.25 257 TYR B N 1
ATOM 5027 C CA . TYR B 1 257 ? -16.516 -0.683 0.786 1 94.25 257 TYR B CA 1
ATOM 5028 C C . TYR B 1 257 ? -16.219 0.292 -0.346 1 94.25 257 TYR B C 1
ATOM 5030 O O . TYR B 1 257 ? -16.859 1.34 -0.457 1 94.25 257 TYR B O 1
ATOM 5038 N N . LEU B 1 258 ? -15.234 -0.016 -1.173 1 94.62 258 LEU B N 1
ATOM 5039 C CA . LEU B 1 258 ? -14.82 0.948 -2.184 1 94.62 258 LEU B CA 1
ATOM 5040 C C . LEU B 1 258 ? -15.312 0.54 -3.564 1 94.62 258 LEU B C 1
ATOM 5042 O O . LEU B 1 258 ? -15.742 1.389 -4.352 1 94.62 258 LEU B O 1
ATOM 5046 N N . TYR B 1 259 ? -15.297 -0.763 -3.883 1 93.81 259 TYR B N 1
ATOM 5047 C CA . TYR B 1 259 ? -15.688 -1.253 -5.199 1 93.81 259 TYR B CA 1
ATOM 5048 C C . TYR B 1 259 ? -17.125 -1.777 -5.176 1 93.81 259 TYR B C 1
ATOM 5050 O O . TYR B 1 259 ? -17.734 -1.952 -6.227 1 93.81 259 TYR B O 1
ATOM 5058 N N . LYS B 1 260 ? -17.625 -2.092 -3.984 1 93.56 260 LYS B N 1
ATOM 5059 C CA . LYS B 1 260 ? -18.969 -2.623 -3.787 1 93.56 260 LYS B CA 1
ATOM 5060 C C . LYS B 1 260 ? -19.188 -3.895 -4.602 1 93.56 260 LYS B C 1
ATOM 5062 O O . LYS B 1 260 ? -20.25 -4.086 -5.191 1 93.56 260 LYS B O 1
ATOM 5067 N N . SER B 1 261 ? -18.078 -4.633 -4.734 1 95.12 261 SER B N 1
ATOM 5068 C CA . SER B 1 261 ? -18.156 -5.941 -5.375 1 95.12 261 SER B CA 1
ATOM 5069 C C . SER B 1 261 ? -19.078 -6.879 -4.605 1 95.12 261 SER B C 1
ATOM 5071 O O . SER B 1 261 ? -19 -6.973 -3.379 1 95.12 261 SER B O 1
ATOM 5073 N N . PRO B 1 262 ? -20.031 -7.523 -5.344 1 95.75 262 PRO B N 1
ATOM 5074 C CA . PRO B 1 262 ? -20.969 -8.391 -4.645 1 95.75 262 PRO B CA 1
ATOM 5075 C C . PRO B 1 262 ? -20.344 -9.711 -4.199 1 95.75 262 PRO B C 1
ATOM 5077 O O . PRO B 1 262 ? -20.703 -10.773 -4.707 1 95.75 262 PRO B O 1
ATOM 5080 N N . ASN B 1 263 ? -19.484 -9.586 -3.264 1 96.19 263 ASN B N 1
ATOM 5081 C CA . ASN B 1 263 ? -18.875 -10.75 -2.621 1 96.19 263 ASN B CA 1
ATOM 5082 C C . ASN B 1 263 ? -19.578 -11.102 -1.312 1 96.19 263 ASN B C 1
ATOM 5084 O O . ASN B 1 263 ? -20.266 -10.258 -0.733 1 96.19 263 ASN B O 1
ATOM 5088 N N . ASP B 1 264 ? -19.562 -12.32 -0.93 1 94.81 264 ASP B N 1
ATOM 5089 C CA . ASP B 1 264 ? -20.078 -12.781 0.359 1 94.81 264 ASP B CA 1
ATOM 5090 C C . ASP B 1 264 ? -18.938 -13.094 1.321 1 94.81 264 ASP B C 1
ATOM 5092 O O . ASP B 1 264 ? -18.766 -14.242 1.737 1 94.81 264 ASP B O 1
ATOM 5096 N N . LEU B 1 265 ? -18.203 -12.078 1.688 1 98.25 265 LEU B N 1
ATOM 5097 C CA . LEU B 1 265 ? -17.031 -12.242 2.539 1 98.25 265 LEU B CA 1
ATOM 5098 C C . LEU B 1 265 ? -17.375 -11.961 3.998 1 98.25 265 LEU B C 1
ATOM 5100 O O . LEU B 1 265 ? -18.109 -11.023 4.297 1 98.25 265 LEU B O 1
ATOM 5104 N N . ARG B 1 266 ? -16.891 -12.734 4.859 1 97.12 266 ARG B N 1
ATOM 5105 C CA . ARG B 1 266 ? -17.062 -12.531 6.297 1 97.12 266 ARG B CA 1
ATOM 5106 C C . ARG B 1 266 ? -15.953 -11.633 6.852 1 97.12 266 ARG B C 1
ATOM 5108 O O . ARG B 1 266 ? -15.047 -12.109 7.535 1 97.12 266 ARG B O 1
ATOM 5115 N N . LEU B 1 267 ? -16.172 -10.375 6.754 1 97.94 267 LEU B N 1
ATOM 5116 C CA . LEU B 1 267 ? -15.133 -9.398 7.086 1 97.94 267 LEU B CA 1
ATOM 5117 C C . LEU B 1 267 ? -14.812 -9.438 8.578 1 97.94 267 LEU B C 1
ATOM 5119 O O . LEU B 1 267 ? -13.695 -9.102 8.984 1 97.94 267 LEU B O 1
ATOM 5123 N N . ASP B 1 268 ? -15.703 -9.836 9.43 1 93.69 268 ASP B N 1
ATOM 5124 C CA . ASP B 1 268 ? -15.516 -9.883 10.875 1 93.69 268 ASP B CA 1
ATOM 5125 C C . ASP B 1 268 ? -14.477 -10.938 11.258 1 93.69 268 ASP B C 1
ATOM 5127 O O . ASP B 1 268 ? -14 -10.961 12.398 1 93.69 268 ASP B O 1
ATOM 5131 N N . MET B 1 269 ? -13.992 -11.742 10.258 1 95.44 269 MET B N 1
ATOM 5132 C CA . MET B 1 269 ? -13.023 -12.805 10.508 1 95.44 269 MET B CA 1
ATOM 5133 C C . MET B 1 269 ? -11.602 -12.328 10.203 1 95.44 269 MET B C 1
ATOM 5135 O O . MET B 1 269 ? -10.633 -13.047 10.453 1 95.44 269 MET B O 1
ATOM 5139 N N . LEU B 1 270 ? -11.461 -11.133 9.742 1 97.62 270 LEU B N 1
ATOM 5140 C CA . LEU B 1 270 ? -10.18 -10.703 9.195 1 97.62 270 LEU B CA 1
ATOM 5141 C C . LEU B 1 270 ? -9.109 -10.695 10.281 1 97.62 270 LEU B C 1
ATOM 5143 O O . LEU B 1 270 ? -7.984 -11.148 10.055 1 97.62 270 LEU B O 1
ATOM 5147 N N . LEU B 1 271 ? -9.414 -10.234 11.43 1 94.25 271 LEU B N 1
ATOM 5148 C CA . LEU B 1 271 ? -8.43 -10.219 12.508 1 94.25 271 LEU B CA 1
ATOM 5149 C C . LEU B 1 271 ? -8.078 -11.641 12.938 1 94.25 271 LEU B C 1
ATOM 5151 O O . LEU B 1 271 ? -6.922 -11.93 13.25 1 94.25 271 LEU B O 1
ATOM 5155 N N . ASP B 1 272 ? -9.062 -12.492 12.977 1 92.81 272 ASP B N 1
ATOM 5156 C CA . ASP B 1 272 ? -8.836 -13.891 13.344 1 92.81 272 ASP B CA 1
ATOM 5157 C C . ASP B 1 272 ? -7.887 -14.57 12.359 1 92.81 272 ASP B C 1
ATOM 5159 O O . ASP B 1 272 ? -7.031 -15.359 12.758 1 92.81 272 ASP B O 1
ATOM 5163 N N . LEU B 1 273 ? -8.062 -14.289 11.102 1 96.62 273 LEU B N 1
ATOM 5164 C CA . LEU B 1 273 ? -7.18 -14.852 10.086 1 96.62 273 LEU B CA 1
ATOM 5165 C C . LEU B 1 273 ? -5.746 -14.367 10.289 1 96.62 273 LEU B C 1
ATOM 5167 O O . LEU B 1 273 ? -4.805 -15.156 10.188 1 96.62 273 LEU B O 1
ATOM 5171 N N . SER B 1 274 ? -5.633 -13.109 10.562 1 96.56 274 SER B N 1
ATOM 5172 C CA . SER B 1 274 ? -4.312 -12.555 10.828 1 96.56 274 SER B CA 1
ATOM 5173 C C . SER B 1 274 ? -3.684 -13.195 12.062 1 96.56 274 SER B C 1
ATOM 5175 O O . SER B 1 274 ? -2.5 -13.539 12.055 1 96.56 274 SER B O 1
ATOM 5177 N N . ARG B 1 275 ? -4.41 -13.367 13.117 1 92.44 275 ARG B N 1
ATOM 5178 C CA . ARG B 1 275 ? -3.932 -13.977 14.352 1 92.44 275 ARG B CA 1
ATOM 5179 C C . ARG B 1 275 ? -3.496 -15.422 14.125 1 92.44 275 ARG B C 1
ATOM 5181 O O . ARG B 1 275 ? -2.537 -15.891 14.734 1 92.44 275 ARG B O 1
ATOM 5188 N N . LEU B 1 276 ? -4.234 -16.062 13.273 1 92.31 276 LEU B N 1
ATOM 5189 C CA . LEU B 1 276 ? -3.893 -17.438 12.938 1 92.31 276 LEU B CA 1
ATOM 5190 C C . LEU B 1 276 ? -2.479 -17.531 12.375 1 92.31 276 LEU B C 1
ATOM 5192 O O . LEU B 1 276 ? -1.704 -18.406 12.758 1 92.31 276 LEU B O 1
ATOM 5196 N N . ILE B 1 277 ? -2.135 -16.609 11.453 1 95.31 277 ILE B N 1
ATOM 5197 C CA . ILE B 1 277 ? -0.81 -16.578 10.836 1 95.31 277 ILE B CA 1
ATOM 5198 C C . ILE B 1 277 ? 0.24 -16.266 11.898 1 95.31 277 ILE B C 1
ATOM 5200 O O . ILE B 1 277 ? 1.312 -16.875 11.93 1 95.31 277 ILE B O 1
ATOM 5204 N N . GLU B 1 278 ? -0.098 -15.336 12.75 1 92.56 278 GLU B N 1
ATOM 5205 C CA . GLU B 1 278 ? 0.814 -14.977 13.836 1 92.56 278 GLU B CA 1
ATOM 5206 C C . GLU B 1 278 ? 1.087 -16.172 14.75 1 92.56 278 GLU B C 1
ATOM 5208 O O . GLU B 1 278 ? 2.219 -16.359 15.195 1 92.56 278 GLU B O 1
ATOM 5213 N N . GLU B 1 279 ? 0.137 -16.922 15.039 1 90.69 279 GLU B N 1
ATOM 5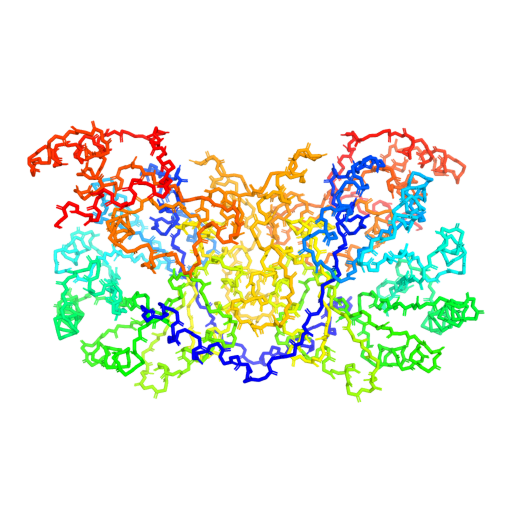214 C CA . GLU B 1 279 ? 0.254 -18.094 15.914 1 90.69 279 GLU B CA 1
ATOM 5215 C C . GLU B 1 279 ? 1.109 -19.172 15.266 1 90.69 279 GLU B C 1
ATOM 5217 O O . GLU B 1 279 ? 1.899 -19.828 15.945 1 90.69 279 GLU B O 1
ATOM 5222 N N . TYR B 1 280 ? 0.946 -19.344 13.992 1 93.62 280 TYR B N 1
ATOM 5223 C CA . TYR B 1 280 ? 1.575 -20.469 13.305 1 93.62 280 TYR B CA 1
ATOM 5224 C C . TYR B 1 280 ? 2.982 -20.109 12.844 1 93.62 280 TYR B C 1
ATOM 5226 O O . TYR B 1 280 ? 3.773 -20.984 12.492 1 93.62 280 TYR B O 1
ATOM 5234 N N . THR B 1 281 ? 3.197 -18.766 12.859 1 91.31 281 THR B N 1
ATOM 5235 C CA . THR B 1 281 ? 4.492 -18.297 12.391 1 91.31 281 THR B CA 1
ATOM 5236 C C . THR B 1 281 ? 5.094 -17.297 13.391 1 91.31 281 THR B C 1
ATOM 5238 O O . THR B 1 281 ? 4.613 -17.172 14.516 1 91.31 281 THR B O 1
ATOM 5241 N N . SER B 1 282 ? 6.152 -16.672 13.125 1 83.69 282 SER B N 1
ATOM 5242 C CA . SER B 1 282 ? 6.75 -15.617 13.938 1 83.69 282 SER B CA 1
ATOM 5243 C C . SER B 1 282 ? 6.473 -14.234 13.352 1 83.69 282 SER B C 1
ATOM 5245 O O . SER B 1 282 ? 7 -13.234 13.836 1 83.69 282 SER B O 1
ATOM 5247 N N . ILE B 1 283 ? 5.582 -14.336 12.414 1 87.62 283 ILE B N 1
ATOM 5248 C CA . ILE B 1 283 ? 5.293 -13.078 11.742 1 87.62 283 ILE B CA 1
ATOM 5249 C C . ILE B 1 283 ? 4.152 -12.359 12.469 1 87.62 283 ILE B C 1
ATOM 5251 O O . ILE B 1 283 ? 3.053 -12.898 12.594 1 87.62 283 ILE B O 1
ATOM 5255 N N . THR B 1 284 ? 4.445 -11.219 12.961 1 86.94 284 THR B N 1
ATOM 5256 C CA . THR B 1 284 ? 3.441 -10.344 13.562 1 86.94 284 THR B CA 1
ATOM 5257 C C . THR B 1 284 ? 3.17 -9.141 12.672 1 86.94 284 THR B C 1
ATOM 5259 O O . THR B 1 284 ? 4.105 -8.477 12.219 1 86.94 284 THR B O 1
ATOM 5262 N N . PRO B 1 285 ? 1.875 -8.945 12.422 1 89.44 285 PRO B N 1
ATOM 5263 C CA . PRO B 1 285 ? 1.603 -7.711 11.68 1 89.44 285 PRO B CA 1
ATOM 5264 C C . PRO B 1 285 ? 2.123 -6.469 12.391 1 89.44 285 PRO B C 1
ATOM 5266 O O . PRO B 1 285 ? 2.068 -6.391 13.625 1 89.44 285 PRO B O 1
ATOM 5269 N N . TYR B 1 286 ? 2.662 -5.602 11.602 1 89.25 286 TYR B N 1
ATOM 5270 C CA . TYR B 1 286 ? 3.09 -4.348 12.211 1 89.25 286 TYR B CA 1
ATOM 5271 C C . TYR B 1 286 ? 1.895 -3.559 12.727 1 89.25 286 TYR B C 1
ATOM 5273 O O . TYR B 1 286 ? 0.77 -3.742 12.258 1 89.25 286 TYR B O 1
ATOM 5281 N N . ASP B 1 287 ? 2.098 -2.764 13.688 1 89.5 287 ASP B N 1
ATOM 5282 C CA . ASP B 1 287 ? 1.025 -2.125 14.445 1 89.5 287 ASP B CA 1
ATOM 5283 C C . ASP B 1 287 ? 0.159 -1.252 13.539 1 89.5 287 ASP B C 1
ATOM 5285 O O . ASP B 1 287 ? -1.06 -1.184 13.711 1 89.5 287 ASP B O 1
ATOM 5289 N N . SER B 1 288 ? 0.767 -0.641 12.531 1 93 288 SER B N 1
ATOM 5290 C CA . SER B 1 288 ? 0.045 0.297 11.672 1 93 288 SER B CA 1
ATOM 5291 C C . SER B 1 288 ? -0.472 -0.387 10.414 1 93 288 SER B C 1
ATOM 5293 O O . SER B 1 288 ? -0.839 0.28 9.445 1 93 288 SER B O 1
ATOM 5295 N N . LYS B 1 289 ? -0.434 -1.724 10.422 1 95.56 289 LYS B N 1
ATOM 5296 C CA . LYS B 1 289 ? -0.986 -2.416 9.266 1 95.56 289 LYS B CA 1
ATOM 5297 C C . LYS B 1 289 ? -2.457 -2.064 9.062 1 95.56 289 LYS B C 1
ATOM 5299 O O . LYS B 1 289 ? -3.238 -2.068 10.016 1 95.56 289 LYS B O 1
ATOM 5304 N N . PRO B 1 290 ? -2.873 -1.736 7.871 1 97.06 290 PRO B N 1
ATOM 5305 C CA . PRO B 1 290 ? -4.289 -1.441 7.625 1 97.06 290 PRO B CA 1
ATOM 5306 C C . PRO B 1 290 ? -5.215 -2.561 8.094 1 97.06 290 PRO B C 1
ATOM 5308 O O . PRO B 1 290 ? -4.891 -3.74 7.934 1 97.06 290 PRO B O 1
ATOM 5311 N N . ILE B 1 291 ? -6.324 -2.242 8.703 1 96.5 291 ILE B N 1
ATOM 5312 C CA . ILE B 1 291 ? -7.465 -3.092 9.031 1 96.5 291 ILE B CA 1
ATOM 5313 C C . ILE B 1 291 ? -7.141 -3.943 10.258 1 96.5 291 ILE B C 1
ATOM 5315 O O . ILE B 1 291 ? -7.879 -3.924 11.242 1 96.5 291 ILE B O 1
ATOM 5319 N N . VAL B 1 292 ? -5.941 -4.617 10.273 1 95.12 292 VAL B N 1
ATOM 5320 C CA . VAL B 1 292 ? -5.766 -5.652 11.281 1 95.12 292 VAL B CA 1
ATOM 5321 C C . VAL B 1 292 ? -4.723 -5.207 12.305 1 95.12 292 VAL B C 1
ATOM 5323 O O . VAL B 1 292 ? -4.578 -5.824 13.359 1 95.12 292 VAL B O 1
ATOM 5326 N N . GLY B 1 293 ? -3.959 -4.188 11.977 1 92.94 293 GLY B N 1
ATOM 5327 C CA . GLY B 1 293 ? -2.947 -3.729 12.922 1 92.94 293 GLY B CA 1
ATOM 5328 C C . GLY B 1 293 ? -3.531 -3.256 14.234 1 92.94 293 GLY B C 1
ATOM 5329 O O . GLY B 1 293 ? -4.656 -2.754 14.281 1 92.94 293 GLY B O 1
ATOM 5330 N N . SER B 1 294 ? -2.719 -3.34 15.25 1 88.31 294 SER B N 1
ATOM 5331 C CA . SER B 1 294 ? -3.18 -2.994 16.594 1 88.31 294 SER B CA 1
ATOM 5332 C C . SER B 1 294 ? -3.451 -1.499 16.719 1 88.31 294 SER B C 1
ATOM 5334 O O . SER B 1 294 ? -4.242 -1.074 17.562 1 88.31 294 SER B O 1
ATOM 5336 N N . SER B 1 295 ? -2.859 -0.667 15.828 1 87.69 295 SER B N 1
ATOM 5337 C CA . SER B 1 295 ? -3.035 0.779 15.906 1 87.69 295 SER B CA 1
ATOM 5338 C C . SER B 1 295 ? -4.074 1.265 14.906 1 87.69 295 SER B C 1
ATOM 5340 O O . SER B 1 295 ? -4.406 2.451 14.867 1 87.69 295 SER B O 1
ATOM 5342 N N . ALA B 1 296 ? -4.578 0.345 14.148 1 90.62 296 ALA B N 1
ATOM 5343 C CA . ALA B 1 296 ? -5.438 0.741 13.031 1 90.62 296 ALA B CA 1
ATOM 5344 C C . ALA B 1 296 ? -6.648 1.524 13.523 1 90.62 296 ALA B C 1
ATOM 5346 O O . ALA B 1 296 ? -7.176 2.379 12.812 1 90.62 296 ALA B O 1
ATOM 5347 N N . TYR B 1 297 ? -7.039 1.313 14.797 1 86.69 297 TYR B N 1
ATOM 5348 C CA . TYR B 1 297 ? -8.195 1.99 15.367 1 86.69 297 TYR B CA 1
ATOM 5349 C C . TYR B 1 297 ? -7.852 2.617 16.719 1 86.69 297 TYR B C 1
ATOM 5351 O O . TYR B 1 297 ? -8.688 2.676 17.609 1 86.69 297 TYR B O 1
ATOM 5359 N N . LYS B 1 298 ? -6.562 2.982 16.719 1 82.5 298 LYS B N 1
ATOM 5360 C CA . LYS B 1 298 ? -6.059 3.656 17.922 1 82.5 298 LYS B CA 1
ATOM 5361 C C . LYS B 1 298 ? -5.875 5.152 17.672 1 82.5 298 LYS B C 1
ATOM 5363 O O . LYS B 1 298 ? -5.387 5.555 16.609 1 82.5 298 LYS B O 1
ATOM 5368 N N . HIS B 1 299 ? -6.27 5.934 18.641 1 80 299 HIS B N 1
ATOM 5369 C CA . HIS B 1 299 ? -6.176 7.387 18.516 1 80 299 HIS B CA 1
ATOM 5370 C C . HIS B 1 299 ? -5.422 7.996 19.688 1 80 299 HIS B C 1
ATOM 5372 O O . HIS B 1 299 ? -5.793 7.781 20.844 1 80 299 HIS B O 1
ATOM 5378 N N . LYS B 1 300 ? -4.375 8.734 19.359 1 75.81 300 LYS B N 1
ATOM 5379 C CA . LYS B 1 300 ? -3.504 9.312 20.375 1 75.81 300 LYS B CA 1
ATOM 5380 C C . LYS B 1 300 ? -3.695 10.82 20.469 1 75.81 300 LYS B C 1
ATOM 5382 O O . LYS B 1 300 ? -3.695 11.383 21.578 1 75.81 300 LYS B O 1
ATOM 5387 N N . ALA B 1 301 ? -3.873 11.516 19.344 1 74.81 301 ALA B N 1
ATOM 5388 C CA . ALA B 1 301 ? -3.947 12.969 19.328 1 74.81 301 ALA B CA 1
ATOM 5389 C C . ALA B 1 301 ? -5.18 13.469 20.078 1 74.81 301 ALA B C 1
ATOM 5391 O O . ALA B 1 301 ? -6.289 12.969 19.859 1 74.81 301 ALA B O 1
ATOM 5392 N N . GLY B 1 302 ? -4.988 14.414 20.906 1 71.12 302 GLY B N 1
ATOM 5393 C CA . GLY B 1 302 ? -6.039 14.922 21.766 1 71.12 302 GLY B CA 1
ATOM 5394 C C . GLY B 1 302 ? -7.27 15.383 21 1 71.12 302 GLY B C 1
ATOM 5395 O O . GLY B 1 302 ? -8.391 15.016 21.359 1 71.12 302 GLY B O 1
ATOM 5396 N N . THR B 1 303 ? -7.062 16.109 19.969 1 74.88 303 THR B N 1
ATOM 5397 C CA . THR B 1 303 ? -8.172 16.625 19.172 1 74.88 303 THR B CA 1
ATOM 5398 C C . THR B 1 303 ? -8.93 15.484 18.5 1 74.88 303 THR B C 1
ATOM 5400 O O . THR B 1 303 ? -10.156 15.547 18.359 1 74.88 303 THR B O 1
ATOM 5403 N N . HIS B 1 304 ? -8.234 14.5 18.172 1 80.75 304 HIS B N 1
ATOM 5404 C CA . HIS B 1 304 ? -8.875 13.352 17.547 1 80.75 304 HIS B CA 1
ATOM 5405 C C . HIS B 1 304 ? -9.656 12.523 18.547 1 80.75 304 HIS B C 1
ATOM 5407 O O . HIS B 1 304 ? -10.75 12.047 18.25 1 80.75 304 HIS B O 1
ATOM 5413 N N . LEU B 1 305 ? -9.102 12.414 19.672 1 75.62 305 LEU B N 1
ATOM 5414 C CA . LEU B 1 305 ? -9.758 11.664 20.734 1 75.62 305 LEU B CA 1
ATOM 5415 C C . LEU B 1 305 ? -11.094 12.297 21.094 1 75.62 305 LEU B C 1
ATOM 5417 O O . LEU B 1 305 ? -12.102 11.594 21.234 1 75.62 305 LEU B O 1
ATOM 5421 N N . ALA B 1 306 ? -11.086 13.562 21.219 1 73.94 306 ALA B N 1
ATOM 5422 C CA . ALA B 1 306 ? -12.32 14.281 21.547 1 73.94 306 ALA B CA 1
ATOM 5423 C C . ALA B 1 306 ? -13.391 14.055 20.484 1 73.94 306 ALA B C 1
ATOM 5425 O O . ALA B 1 306 ? -14.562 13.875 20.812 1 73.94 306 ALA B O 1
ATOM 5426 N N . ALA B 1 307 ? -12.969 14.016 19.312 1 81.19 307 ALA B N 1
ATOM 5427 C CA . ALA B 1 307 ? -13.898 13.852 18.203 1 81.19 307 ALA B CA 1
ATOM 5428 C C . ALA B 1 307 ? -14.469 12.438 18.172 1 81.19 307 ALA B C 1
ATOM 5430 O O . ALA B 1 307 ? -15.672 12.25 17.969 1 81.19 307 ALA B O 1
ATOM 5431 N N . ILE B 1 308 ? -13.68 11.5 18.391 1 79.31 308 ILE B N 1
ATOM 5432 C CA . ILE B 1 308 ? -14.07 10.094 18.297 1 79.31 308 ILE B CA 1
ATOM 5433 C C . ILE B 1 308 ? -15.047 9.758 19.422 1 79.31 308 ILE B C 1
ATOM 5435 O O . ILE B 1 308 ? -15.977 8.969 19.234 1 79.31 308 ILE B O 1
ATOM 5439 N N . LEU B 1 309 ? -14.836 10.367 20.531 1 75.19 309 LEU B N 1
ATOM 5440 C CA . LEU B 1 309 ? -15.711 10.109 21.688 1 75.19 309 LEU B CA 1
ATOM 5441 C C . LEU B 1 309 ? -17.125 10.625 21.406 1 75.19 309 LEU B C 1
ATOM 5443 O O . LEU B 1 309 ? -18.094 10.062 21.922 1 75.19 309 LEU B O 1
ATOM 5447 N N . ARG B 1 310 ? -17.203 11.609 20.594 1 76.81 310 ARG B N 1
ATOM 5448 C CA . ARG B 1 310 ? -18.5 12.172 20.234 1 76.81 310 ARG B CA 1
ATOM 5449 C C . ARG B 1 310 ? -19.109 11.445 19.047 1 76.81 310 ARG B C 1
ATOM 5451 O O . ARG B 1 310 ? -20.312 11.188 19.016 1 76.81 310 ARG B O 1
ATOM 5458 N N . ASN B 1 311 ? -18.312 11.219 18.078 1 86.88 311 ASN B N 1
ATOM 5459 C CA . ASN B 1 311 ? -18.703 10.539 16.844 1 86.88 311 ASN B CA 1
ATOM 5460 C C . ASN B 1 311 ? -17.516 9.773 16.234 1 86.88 311 ASN B C 1
ATOM 5462 O O . ASN B 1 311 ? -16.688 10.359 15.547 1 86.88 311 ASN B O 1
ATOM 5466 N N . PRO B 1 312 ? -17.531 8.469 16.391 1 84.69 312 PRO B N 1
ATOM 5467 C CA . PRO B 1 312 ? -16.406 7.68 15.898 1 84.69 312 PRO B CA 1
ATOM 5468 C C . PRO B 1 312 ? -16.156 7.852 14.406 1 84.69 312 PRO B C 1
ATOM 5470 O O . PRO B 1 312 ? -15.031 7.684 13.93 1 84.69 312 PRO B O 1
ATOM 5473 N N . ALA B 1 313 ? -17.188 8.234 13.695 1 88.81 313 ALA B N 1
ATOM 5474 C CA . ALA B 1 313 ? -17.078 8.383 12.242 1 88.81 313 ALA B CA 1
ATOM 5475 C C . ALA B 1 313 ? -16.156 9.547 11.875 1 88.81 313 ALA B C 1
ATOM 5477 O O . ALA B 1 313 ? -15.758 9.688 10.719 1 88.81 313 ALA B O 1
ATOM 5478 N N . ALA B 1 314 ? -15.797 10.32 12.891 1 90 314 ALA B N 1
ATOM 5479 C CA . ALA B 1 314 ? -14.898 11.445 12.641 1 90 314 ALA B CA 1
ATOM 5480 C C . ALA B 1 314 ? -13.547 10.969 12.117 1 90 314 ALA B C 1
ATOM 5482 O O . ALA B 1 314 ? -12.922 11.633 11.281 1 90 314 ALA B O 1
ATOM 5483 N N . TYR B 1 315 ? -13.141 9.773 12.602 1 92 315 TYR B N 1
ATOM 5484 C CA . TYR B 1 315 ? -11.82 9.312 12.18 1 92 315 TYR B CA 1
ATOM 5485 C C . TYR B 1 315 ? -11.836 7.816 11.898 1 92 315 TYR B C 1
ATOM 5487 O O . TYR B 1 315 ? -10.781 7.219 11.641 1 92 315 TYR B O 1
ATOM 5495 N N . GLU B 1 316 ? -13.016 7.18 11.969 1 89.62 316 GLU B N 1
ATOM 5496 C CA . GLU B 1 316 ? -13.18 5.77 11.625 1 89.62 316 GLU B CA 1
ATOM 5497 C C . GLU B 1 316 ? -14.172 5.594 10.477 1 89.62 316 GLU B C 1
ATOM 5499 O O . GLU B 1 316 ? -15.375 5.422 10.711 1 89.62 316 GLU B O 1
ATOM 5504 N N . PRO B 1 317 ? -13.648 5.52 9.32 1 87.81 317 PRO B N 1
ATOM 5505 C CA . PRO B 1 317 ? -14.578 5.379 8.195 1 87.81 317 PRO B CA 1
ATOM 5506 C C . PRO B 1 317 ? -15.281 4.027 8.18 1 87.81 317 PRO B C 1
ATOM 5508 O O . PRO B 1 317 ? -16.344 3.889 7.566 1 87.81 317 PRO B O 1
ATOM 5511 N N . ILE B 1 318 ? -14.648 3.043 8.75 1 90.88 318 ILE B N 1
ATOM 5512 C CA . ILE B 1 318 ? -15.188 1.7 8.938 1 90.88 318 ILE B CA 1
ATOM 5513 C C . ILE B 1 318 ? -15.125 1.321 10.422 1 90.88 318 ILE B C 1
ATOM 5515 O O . ILE B 1 318 ? -14.078 1.462 11.062 1 90.88 318 ILE B O 1
ATOM 5519 N N . PRO B 1 319 ? -16.312 0.919 10.945 1 88.62 319 PRO B N 1
ATOM 5520 C CA . PRO B 1 319 ? -16.266 0.502 12.352 1 88.62 319 PRO B CA 1
ATOM 5521 C C . PRO B 1 319 ? -15.32 -0.672 12.586 1 88.62 319 PRO B C 1
ATOM 5523 O O . PRO B 1 319 ? -15.312 -1.629 11.805 1 88.62 319 PRO B O 1
ATOM 5526 N N . PRO B 1 320 ? -14.555 -0.63 13.625 1 88.62 320 PRO B N 1
ATOM 5527 C CA . PRO B 1 320 ? -13.578 -1.69 13.875 1 88.62 320 PRO B CA 1
ATOM 5528 C C . PRO B 1 320 ? -14.219 -3.074 13.969 1 88.62 320 PRO B C 1
ATOM 5530 O O . PRO B 1 320 ? -13.648 -4.055 13.492 1 88.62 320 PRO B O 1
ATOM 5533 N N . ARG B 1 321 ? -15.406 -3.248 14.453 1 86.75 321 ARG B N 1
ATOM 5534 C CA . ARG B 1 321 ? -16.062 -4.535 14.633 1 86.75 321 ARG B CA 1
ATOM 5535 C C . ARG B 1 321 ? -16.406 -5.172 13.281 1 86.75 321 ARG B C 1
ATOM 5537 O O . ARG B 1 321 ? -16.438 -6.398 13.164 1 86.75 321 ARG B O 1
ATOM 5544 N N . ALA B 1 322 ? -16.578 -4.332 12.336 1 90.56 322 ALA B N 1
ATOM 5545 C CA . ALA B 1 322 ? -16.938 -4.824 11.008 1 90.56 322 ALA B CA 1
ATOM 5546 C C . ALA B 1 322 ? -15.82 -5.684 10.422 1 90.56 322 ALA B C 1
ATOM 5548 O O . ALA B 1 322 ? -16.062 -6.547 9.578 1 90.56 322 ALA B O 1
ATOM 5549 N N . VAL B 1 323 ? -14.602 -5.531 10.938 1 92 323 VAL B N 1
ATOM 5550 C CA . VAL B 1 323 ? -13.469 -6.262 10.383 1 92 323 VAL B CA 1
ATOM 5551 C C . VAL B 1 323 ? -12.836 -7.129 11.469 1 92 323 VAL B C 1
ATOM 5553 O O . VAL B 1 323 ? -11.688 -7.57 11.328 1 92 323 VAL B O 1
ATOM 5556 N N . GLY B 1 324 ? -13.523 -7.305 12.578 1 84.69 324 GLY B N 1
ATOM 5557 C CA . GLY B 1 324 ? -13.07 -8.164 13.656 1 84.69 324 GLY B CA 1
ATOM 5558 C C . GLY B 1 324 ? -12.102 -7.477 14.602 1 84.69 324 GLY B C 1
ATOM 5559 O O . GLY B 1 324 ? -11.492 -8.125 15.453 1 84.69 324 GLY B O 1
ATOM 5560 N N . ASN B 1 325 ? -11.922 -6.164 14.422 1 85.56 325 ASN B N 1
ATOM 5561 C CA . ASN B 1 325 ? -11.031 -5.391 15.273 1 85.56 325 ASN B CA 1
ATOM 5562 C C . ASN B 1 325 ? -11.797 -4.613 16.344 1 85.56 325 ASN B C 1
ATOM 5564 O O . ASN B 1 325 ? -13.023 -4.742 16.438 1 85.56 325 ASN B O 1
ATOM 5568 N N . ARG B 1 326 ? -11.023 -3.971 17.234 1 77.31 326 ARG B N 1
ATOM 5569 C CA . ARG B 1 326 ? -11.617 -3.189 18.312 1 77.31 326 ARG B CA 1
ATOM 5570 C C . ARG B 1 326 ? -10.938 -1.827 18.438 1 77.31 326 ARG B C 1
ATOM 5572 O O . ARG B 1 326 ? -9.758 -1.683 18.125 1 77.31 326 ARG B O 1
ATOM 5579 N N . ARG B 1 327 ? -11.781 -0.865 18.891 1 76.5 327 ARG B N 1
ATOM 5580 C CA . ARG B 1 327 ? -11.25 0.473 19.141 1 76.5 327 ARG B CA 1
ATOM 5581 C C . ARG B 1 327 ? -10.445 0.515 20.422 1 76.5 327 ARG B C 1
ATOM 5583 O O . ARG B 1 327 ? -10.836 -0.087 21.438 1 76.5 327 ARG B O 1
ATOM 5590 N N . ARG B 1 328 ? -9.328 1.243 20.328 1 73.06 328 ARG B N 1
ATOM 5591 C CA . ARG B 1 328 ? -8.508 1.463 21.516 1 73.06 328 ARG B CA 1
ATOM 5592 C C . ARG B 1 328 ? -8.133 2.934 21.656 1 73.06 328 ARG B C 1
ATOM 5594 O O . ARG B 1 328 ? -7.832 3.6 20.672 1 73.06 328 ARG B O 1
ATOM 5601 N N . ILE B 1 329 ? -8.273 3.475 22.859 1 69.56 329 ILE B N 1
ATOM 5602 C CA . ILE B 1 329 ? -7.945 4.871 23.141 1 69.56 329 ILE B CA 1
ATOM 5603 C C . ILE B 1 329 ? -6.703 4.945 24.016 1 69.56 329 ILE B C 1
ATOM 5605 O O . ILE B 1 329 ? -6.582 4.203 25 1 69.56 329 ILE B O 1
ATOM 5609 N N . VAL B 1 330 ? -5.723 5.699 23.484 1 65.31 330 VAL B N 1
ATOM 5610 C CA . VAL B 1 330 ? -4.496 5.895 24.25 1 65.31 330 VAL B CA 1
ATOM 5611 C C . VAL B 1 330 ? -4.512 7.273 24.906 1 65.31 330 VAL B C 1
ATOM 5613 O O . VAL B 1 330 ? -4.781 8.281 24.25 1 65.31 330 VAL B O 1
ATOM 5616 N N . PHE B 1 331 ? -4.43 7.227 26.219 1 59.81 331 PHE B N 1
ATOM 5617 C CA . PHE B 1 331 ? -4.352 8.484 26.953 1 59.81 331 PHE B CA 1
ATOM 5618 C C . PHE B 1 331 ? -2.898 8.867 27.219 1 59.81 331 PHE B C 1
ATOM 5620 O O . PHE B 1 331 ? -2.145 8.094 27.812 1 59.81 331 PHE B O 1
ATOM 5627 N N . GLY B 1 332 ? -2.24 9.672 26.406 1 54.09 332 GLY B N 1
ATOM 5628 C CA . GLY B 1 332 ? -0.881 10.133 26.641 1 54.09 332 GLY B CA 1
ATOM 5629 C C . GLY B 1 332 ? -0.77 11.648 26.703 1 54.09 332 GLY B C 1
ATOM 5630 O O . GLY B 1 332 ? -1.745 12.336 27 1 54.09 332 GLY B O 1
ATOM 5631 N N . GLU B 1 333 ? 0.521 12.109 26.578 1 47.09 333 GLU B N 1
ATOM 5632 C CA . GLU B 1 333 ? 0.868 13.531 26.672 1 47.09 333 GLU B CA 1
ATOM 5633 C C . GLU B 1 333 ? 0.003 14.367 25.719 1 47.09 333 GLU B C 1
ATOM 5635 O O . GLU B 1 333 ? -0.218 15.555 25.969 1 47.09 333 GLU B O 1
ATOM 5640 N N . LEU B 1 334 ? -0.611 13.57 24.859 1 47.88 334 LEU B N 1
ATOM 5641 C CA . LEU B 1 334 ? -1.353 14.336 23.859 1 47.88 334 LEU B CA 1
ATOM 5642 C C . LEU B 1 334 ? -2.838 14.383 24.203 1 47.88 334 LEU B C 1
ATOM 5644 O O . LEU B 1 334 ? -3.633 14.961 23.453 1 47.88 334 LEU B O 1
ATOM 5648 N N . ALA B 1 335 ? -3.102 13.719 25.406 1 50.47 335 ALA B N 1
ATOM 5649 C CA . ALA B 1 335 ? -4.512 13.703 25.781 1 50.47 335 ALA B CA 1
ATOM 5650 C C . ALA B 1 335 ? -4.957 15.07 26.281 1 50.47 335 ALA B C 1
ATOM 5652 O O . ALA B 1 335 ? -4.395 15.602 27.25 1 50.47 335 ALA B O 1
ATOM 5653 N N . GLY B 1 336 ? -5.461 15.945 25.453 1 54.28 336 GLY B N 1
ATOM 5654 C CA . GLY B 1 336 ? -6.008 17.25 25.812 1 54.28 336 GLY B CA 1
ATOM 5655 C C . GLY B 1 336 ? -7.043 17.156 26.922 1 54.28 336 GLY B C 1
ATOM 5656 O O . GLY B 1 336 ? -7.129 16.156 27.625 1 54.28 336 GLY B O 1
ATOM 5657 N N . LYS B 1 337 ? -7.586 18.281 27.281 1 54.31 337 LYS B N 1
ATOM 5658 C CA . LYS B 1 337 ? -8.594 18.469 28.312 1 54.31 337 LYS B CA 1
ATOM 5659 C C . LYS B 1 337 ? -9.734 17.453 28.156 1 54.31 337 LYS B C 1
ATOM 5661 O O . LYS B 1 337 ? -10.188 16.859 29.141 1 54.31 337 LYS B O 1
ATOM 5666 N N . THR B 1 338 ? -10.008 17.219 27.016 1 54.69 338 THR B N 1
ATOM 5667 C CA . THR B 1 338 ? -11.156 16.359 26.734 1 54.69 338 THR B CA 1
ATOM 5668 C C . THR B 1 338 ? -10.82 14.891 27 1 54.69 338 THR B C 1
ATOM 5670 O O . THR B 1 338 ? -11.633 14.164 27.578 1 54.69 338 THR B O 1
ATOM 5673 N N . GLY B 1 339 ? -9.617 14.539 26.594 1 59.59 339 GLY B N 1
ATOM 5674 C CA . GLY B 1 339 ? -9.195 13.18 26.891 1 59.59 339 GLY B CA 1
ATOM 5675 C C . GLY B 1 339 ? -9.125 12.883 28.375 1 59.59 339 GLY B C 1
ATOM 5676 O O . GLY B 1 339 ? -9.531 11.812 28.828 1 59.59 339 GLY B O 1
ATOM 5677 N N . ALA B 1 340 ? -8.695 13.859 29.047 1 56.5 340 ALA B N 1
ATOM 5678 C CA . ALA B 1 340 ? -8.586 13.719 30.484 1 56.5 340 ALA B CA 1
ATOM 5679 C C . ALA B 1 340 ? -9.961 13.617 31.141 1 56.5 340 ALA B C 1
ATOM 5681 O O . ALA B 1 340 ? -10.164 12.797 32.031 1 56.5 340 ALA B O 1
ATOM 5682 N N . ALA B 1 341 ? -10.812 14.461 30.672 1 56.88 341 ALA B N 1
ATOM 5683 C CA . ALA B 1 341 ? -12.164 14.438 31.219 1 56.88 341 ALA B CA 1
ATOM 5684 C C . ALA B 1 341 ? -12.836 13.086 30.953 1 56.88 341 ALA B C 1
ATOM 5686 O O . ALA B 1 341 ? -13.516 12.547 31.828 1 56.88 341 ALA B O 1
ATOM 5687 N N . TYR B 1 342 ? -12.586 12.664 29.844 1 59.66 342 TYR B N 1
ATOM 5688 C CA . TYR B 1 342 ? -13.156 11.375 29.469 1 59.66 342 TYR B CA 1
ATOM 5689 C C . TYR B 1 342 ? -12.586 10.258 30.328 1 59.66 342 TYR B C 1
ATOM 5691 O O . TYR B 1 342 ? -13.328 9.406 30.828 1 59.66 342 TYR B O 1
ATOM 5699 N N . LEU B 1 343 ? -11.367 10.258 30.438 1 58.88 343 LEU B N 1
ATOM 5700 C CA . LEU B 1 343 ? -10.711 9.273 31.297 1 58.88 343 LEU B CA 1
ATOM 5701 C C . LEU B 1 343 ? -11.281 9.328 32.719 1 58.88 343 LEU B C 1
ATOM 5703 O O . LEU B 1 343 ? -11.531 8.281 33.312 1 58.88 343 LEU B O 1
ATOM 5707 N N . MET B 1 344 ? -11.492 10.539 33.094 1 55.66 344 MET B N 1
ATOM 5708 C CA . MET B 1 344 ? -12.062 10.711 34.406 1 55.66 344 MET B CA 1
ATOM 5709 C C . MET B 1 344 ? -13.453 10.086 34.5 1 55.66 344 MET B C 1
ATOM 5711 O O . MET B 1 344 ? -13.789 9.438 35.5 1 55.66 344 MET B O 1
ATOM 5715 N N . SER B 1 345 ? -14.078 10.336 33.438 1 55.41 345 SER B N 1
ATOM 5716 C CA . SER B 1 345 ? -15.43 9.781 33.438 1 55.41 345 SER B CA 1
ATOM 5717 C C . SER B 1 345 ? -15.398 8.258 33.406 1 55.41 345 SER B C 1
ATOM 5719 O O . SER B 1 345 ? -16.219 7.609 34.094 1 55.41 345 SER B O 1
ATOM 5721 N N . LEU B 1 346 ? -14.484 7.793 32.75 1 54.47 346 LEU B N 1
ATOM 5722 C CA . LEU B 1 346 ? -14.344 6.344 32.656 1 54.47 346 LEU B CA 1
ATOM 5723 C C . LEU B 1 346 ? -13.961 5.77 34.031 1 54.47 346 LEU B C 1
ATOM 5725 O O . LEU B 1 346 ? -14.359 4.652 34.375 1 54.47 346 LEU B O 1
ATOM 5729 N N . LEU B 1 347 ? -13.203 6.609 34.719 1 51.25 347 LEU B N 1
ATOM 5730 C CA . LEU B 1 347 ? -12.711 6.184 36.031 1 51.25 347 LEU B CA 1
ATOM 5731 C C . LEU B 1 347 ? -13.727 6.512 37.125 1 51.25 347 LEU B C 1
ATOM 5733 O O . LEU B 1 347 ? -13.469 6.27 38.312 1 51.25 347 LEU B O 1
ATOM 5737 N N . GLY B 1 348 ? -14.898 6.926 36.625 1 51.09 348 GLY B N 1
ATOM 5738 C CA . GLY B 1 348 ? -15.953 7.238 37.594 1 51.09 348 GLY B CA 1
ATOM 5739 C C . GLY B 1 348 ? -15.695 8.508 38.375 1 51.09 348 GLY B C 1
ATOM 5740 O O . GLY B 1 348 ? -16.219 8.672 39.469 1 51.09 348 GLY B O 1
ATOM 5741 N N . LEU B 1 349 ? -14.773 9.195 37.938 1 51.56 349 LEU B N 1
ATOM 5742 C CA . LEU B 1 349 ? -14.453 10.414 38.688 1 51.56 349 LEU B CA 1
ATOM 5743 C C . LEU B 1 349 ? -15.375 11.555 38.281 1 51.56 349 LEU B C 1
ATOM 5745 O O . LEU B 1 349 ? -15.828 11.617 37.125 1 51.56 349 LEU B O 1
ATOM 5749 N N . GLU B 1 350 ? -16 12.305 39.25 1 51.25 350 GLU B N 1
ATOM 5750 C CA . GLU B 1 350 ? -16.875 13.438 39 1 51.25 350 GLU B CA 1
ATOM 5751 C C . GLU B 1 350 ? -16.219 14.445 38.062 1 51.25 350 GLU B C 1
ATOM 5753 O O . GLU B 1 350 ? -15.047 14.773 38.188 1 51.25 350 GLU B O 1
ATOM 5758 N N . LYS B 1 351 ? -16.922 14.688 36.875 1 54.5 351 LYS B N 1
ATOM 5759 C CA . LYS B 1 351 ? -16.562 15.656 35.844 1 54.5 351 LYS B CA 1
ATOM 5760 C C . LYS B 1 351 ? -16.469 17.062 36.438 1 54.5 351 LYS B C 1
ATOM 5762 O O . LYS B 1 351 ? -17.469 17.594 36.938 1 54.5 351 LYS B O 1
ATOM 5767 N N . ASP B 1 352 ? -15.406 17.5 37.062 1 54.12 352 ASP B N 1
ATOM 5768 C CA . ASP B 1 352 ? -15.25 18.938 37.281 1 54.12 352 ASP B CA 1
ATOM 5769 C C . ASP B 1 352 ? -14.102 19.5 36.438 1 54.12 352 ASP B C 1
ATOM 5771 O O . ASP B 1 352 ? -13.102 18.828 36.219 1 54.12 352 ASP B O 1
ATOM 5775 N N . ASP B 1 353 ? -14.438 20.484 35.688 1 55.69 353 ASP B N 1
ATOM 5776 C CA . ASP B 1 353 ? -13.539 21.156 34.75 1 55.69 353 ASP B CA 1
ATOM 5777 C C . ASP B 1 353 ? -12.125 21.25 35.312 1 55.69 353 ASP B C 1
ATOM 5779 O O . ASP B 1 353 ? -11.141 21.078 34.594 1 55.69 353 ASP B O 1
ATOM 5783 N N . GLU B 1 354 ? -12.133 21.5 36.594 1 57.38 354 GLU B N 1
ATOM 5784 C CA . GLU B 1 354 ? -10.836 21.688 37.25 1 57.38 354 GLU B CA 1
ATOM 5785 C C . GLU B 1 354 ? -10.094 20.359 37.375 1 57.38 354 GLU B C 1
ATOM 5787 O O . GLU B 1 354 ? -8.875 20.312 37.156 1 57.38 354 GLU B O 1
ATOM 5792 N N . GLY B 1 355 ? -10.828 19.406 37.656 1 56.09 355 GLY B N 1
ATOM 5793 C CA . GLY B 1 355 ? -10.234 18.078 37.75 1 56.09 355 GLY B CA 1
ATOM 5794 C C . GLY B 1 355 ? -9.758 17.547 36.406 1 56.09 355 GLY B C 1
ATOM 5795 O O . GLY B 1 355 ? -8.672 16.969 36.312 1 56.09 355 GLY B O 1
ATOM 5796 N N . ALA B 1 356 ? -10.523 17.828 35.438 1 56.97 356 ALA B N 1
ATOM 5797 C CA . ALA B 1 356 ? -10.172 17.391 34.094 1 56.97 356 ALA B CA 1
ATOM 5798 C C . ALA B 1 356 ? -8.891 18.062 33.625 1 56.97 356 ALA B C 1
ATOM 5800 O O . ALA B 1 356 ? -8.031 17.422 33 1 56.97 356 ALA B O 1
ATOM 5801 N N . LYS B 1 357 ? -8.844 19.266 33.938 1 58.16 357 LYS B N 1
ATOM 5802 C CA . LYS B 1 357 ? -7.625 19.984 33.625 1 58.16 357 LYS B CA 1
ATOM 5803 C C . LYS B 1 357 ? -6.418 19.422 34.344 1 58.16 357 LYS B C 1
ATOM 5805 O O . LYS B 1 357 ? -5.328 19.312 33.781 1 58.16 357 LYS B O 1
ATOM 5810 N N . ALA B 1 358 ? -6.719 19.125 35.594 1 56.59 358 ALA B N 1
ATOM 5811 C CA . ALA B 1 358 ? -5.645 18.578 36.406 1 56.59 358 ALA B CA 1
ATOM 5812 C C . ALA B 1 358 ? -5.184 17.219 35.906 1 56.59 358 ALA B C 1
ATOM 5814 O O . ALA B 1 358 ? -3.984 16.953 35.844 1 56.59 358 ALA B O 1
ATOM 5815 N N . VAL B 1 359 ? -6.105 16.438 35.562 1 56 359 VAL B N 1
ATOM 5816 C CA . VAL B 1 359 ? -5.781 15.117 35.062 1 56 359 VAL B CA 1
ATOM 5817 C C . VAL B 1 359 ? -5.07 15.242 33.719 1 56 359 VAL B C 1
ATOM 5819 O O . VAL B 1 359 ? -4.094 14.539 33.438 1 56 359 VAL B O 1
ATOM 5822 N N . ALA B 1 360 ? -5.574 16.172 32.938 1 57.12 360 ALA B N 1
ATOM 5823 C CA . ALA B 1 360 ? -4.926 16.438 31.641 1 57.12 360 ALA B CA 1
ATOM 5824 C C . ALA B 1 360 ? -3.471 16.859 31.844 1 57.12 360 ALA B C 1
ATOM 5826 O O . ALA B 1 360 ? -2.58 16.391 31.125 1 57.12 360 ALA B O 1
ATOM 5827 N N . SER B 1 361 ? -3.377 17.75 32.812 1 56.59 361 SER B N 1
ATOM 5828 C CA . SER B 1 361 ? -2.031 18.219 33.125 1 56.59 361 SER B CA 1
ATOM 5829 C C . SER B 1 361 ? -1.172 17.078 33.656 1 56.59 361 SER B C 1
ATOM 5831 O O . SER B 1 361 ? 0.019 16.984 33.375 1 56.59 361 SER B O 1
ATOM 5833 N N . GLY B 1 362 ? -1.806 16.344 34.5 1 53.84 362 GLY B N 1
ATOM 5834 C CA . GLY B 1 362 ? -1.107 15.172 35 1 53.84 362 GLY B CA 1
ATOM 5835 C C . GLY B 1 362 ? -0.729 14.18 33.938 1 53.84 362 GLY B C 1
ATOM 5836 O O . GLY B 1 362 ? 0.373 13.633 33.938 1 53.84 362 GLY B O 1
ATOM 5837 N N . LEU B 1 363 ? -1.726 14 33.125 1 55.78 363 LEU B N 1
ATOM 5838 C CA . LEU B 1 363 ? -1.485 13.078 32 1 55.78 363 LEU B CA 1
ATOM 5839 C C . LEU B 1 363 ? -0.389 13.609 31.078 1 55.78 363 LEU B C 1
ATOM 5841 O O . LEU B 1 363 ? 0.398 12.836 30.531 1 55.78 363 LEU B O 1
ATOM 5845 N N . LYS B 1 364 ? -0.49 14.945 30.922 1 52.44 364 LYS B N 1
ATOM 5846 C CA . LYS B 1 364 ? 0.572 15.57 30.125 1 52.44 364 LYS B CA 1
ATOM 5847 C C . LYS B 1 364 ? 1.939 15.32 30.766 1 52.44 364 LYS B C 1
ATOM 5849 O O . LYS B 1 364 ? 2.947 15.242 30.062 1 52.44 364 LYS B O 1
ATOM 5854 N N . ASN B 1 365 ? 1.828 15.422 32.125 1 46.06 365 ASN B N 1
ATOM 5855 C CA . ASN B 1 365 ? 3.064 15.164 32.875 1 46.06 365 ASN B CA 1
ATOM 5856 C C . ASN B 1 365 ? 3.361 13.672 32.969 1 46.06 365 ASN B C 1
ATOM 5858 O O . ASN B 1 365 ? 4.406 13.273 33.469 1 46.06 365 ASN B O 1
ATOM 5862 N N . LEU B 1 366 ? 2.338 12.953 32.844 1 41.25 366 LEU B N 1
ATOM 5863 C CA . LEU B 1 366 ? 2.607 11.516 32.844 1 41.25 366 LEU B CA 1
ATOM 5864 C C . LEU B 1 366 ? 3.482 11.148 31.641 1 41.25 366 LEU B C 1
ATOM 5866 O O . LEU B 1 366 ? 3.277 11.656 30.531 1 41.25 366 LEU B O 1
ATOM 5870 N N . ARG B 1 367 ? 4.684 11.18 31.984 1 36.28 367 ARG B N 1
ATOM 5871 C CA . ARG B 1 367 ? 5.695 10.766 31.016 1 36.28 367 ARG B CA 1
ATOM 5872 C C . ARG B 1 367 ? 5.141 9.727 30.047 1 36.28 367 ARG B C 1
ATOM 5874 O O . ARG B 1 367 ? 4.074 9.156 30.281 1 36.28 367 ARG B O 1
ATOM 5881 N N . MET B 1 368 ? 6.031 8.812 29.328 1 36.81 368 MET B N 1
ATOM 5882 C CA . MET B 1 368 ? 6.203 7.984 28.141 1 36.81 368 MET B CA 1
ATOM 5883 C C . MET B 1 368 ? 5.086 6.945 28.047 1 36.81 368 MET B C 1
ATOM 5885 O O . MET B 1 368 ? 4.457 6.805 27 1 36.81 368 MET B O 1
ATOM 5889 N N . GLY B 1 369 ? 5.312 5.734 28.547 1 36.34 369 GLY B N 1
ATOM 5890 C CA . GLY B 1 369 ? 5.031 4.344 28.219 1 36.34 369 GLY B CA 1
ATOM 5891 C C . GLY B 1 369 ? 3.631 3.914 28.625 1 36.34 369 GLY B C 1
ATOM 5892 O O . GLY B 1 369 ? 3.215 2.791 28.328 1 36.34 369 GLY B O 1
ATOM 5893 N N . ASP B 1 370 ? 3.02 4.512 29.547 1 38.47 370 ASP B N 1
ATOM 5894 C CA . ASP B 1 370 ? 1.912 3.793 30.172 1 38.47 370 ASP B CA 1
ATOM 5895 C C . ASP B 1 370 ? 0.579 4.191 29.547 1 38.47 370 ASP B C 1
ATOM 5897 O O . ASP B 1 370 ? 0.103 5.309 29.734 1 38.47 370 ASP B O 1
ATOM 5901 N N . LEU B 1 371 ? 0.457 3.76 28.391 1 43.81 371 LEU B N 1
ATOM 5902 C CA . LEU B 1 371 ? -0.766 3.945 27.625 1 43.81 371 LEU B CA 1
ATOM 5903 C C . LEU B 1 371 ? -1.933 3.201 28.266 1 43.81 371 LEU B C 1
ATOM 5905 O O . LEU B 1 371 ? -1.811 2.023 28.594 1 43.81 371 LEU B O 1
ATOM 5909 N N . ILE B 1 372 ? -2.783 3.889 29.094 1 42.06 372 ILE B N 1
ATOM 5910 C CA . ILE B 1 372 ? -4.023 3.201 29.438 1 42.06 372 ILE B CA 1
ATOM 5911 C C . ILE B 1 372 ? -4.855 2.979 28.172 1 42.06 372 ILE B C 1
ATOM 5913 O O . ILE B 1 372 ? -5.16 3.926 27.453 1 42.06 372 ILE B O 1
ATOM 5917 N N . GLU B 1 373 ? -4.809 1.753 27.734 1 43.38 373 GLU B N 1
ATOM 5918 C CA . GLU B 1 373 ? -5.645 1.322 26.625 1 43.38 373 GLU B CA 1
ATOM 5919 C C . GLU B 1 373 ? -7.012 0.848 27.109 1 43.38 373 GLU B C 1
ATOM 5921 O O . GLU B 1 373 ? -7.102 -0 28 1 43.38 373 GLU B O 1
ATOM 5926 N N . ILE B 1 374 ? -8.094 1.604 26.938 1 41.12 374 ILE B N 1
ATOM 5927 C CA . ILE B 1 374 ? -9.43 1.143 27.297 1 41.12 374 ILE B CA 1
ATOM 5928 C C . ILE B 1 374 ? -10.156 0.63 26.047 1 41.12 374 ILE B C 1
ATOM 5930 O O . ILE B 1 374 ? -10.344 1.374 25.078 1 41.12 374 ILE B O 1
ATOM 5934 N N . PRO B 1 375 ? -10.266 -0.749 26.031 1 42.25 375 PRO B N 1
ATOM 5935 C CA . PRO B 1 375 ? -11.117 -1.257 24.953 1 42.25 375 PRO B CA 1
ATOM 5936 C C . PRO B 1 375 ? -12.555 -0.748 25.047 1 42.25 375 PRO B C 1
ATOM 5938 O O . PRO B 1 375 ? -13.141 -0.736 26.141 1 42.25 375 PRO B O 1
ATOM 5941 N N . LEU B 1 376 ? -13.102 0.203 24.281 1 41.56 376 LEU B N 1
ATOM 5942 C CA . LEU B 1 376 ? -14.477 0.676 24.312 1 41.56 376 LEU B CA 1
ATOM 5943 C C . LEU B 1 376 ? -15.43 -0.392 23.797 1 41.56 376 LEU B C 1
ATOM 5945 O O . LEU B 1 376 ? -15.461 -0.676 22.594 1 41.56 376 LEU B O 1
ATOM 5949 N N . GLU B 1 377 ? -15.758 -1.354 24.578 1 37.38 377 GLU B N 1
ATOM 5950 C CA . GLU B 1 377 ? -16.891 -2.201 24.203 1 37.38 377 GLU B CA 1
ATOM 5951 C C . GLU B 1 377 ? -18.172 -1.387 24.078 1 37.38 377 GLU B C 1
ATOM 5953 O O . GLU B 1 377 ? -18.266 -0.277 24.609 1 37.38 377 GLU B O 1
ATOM 5958 N N . ASP B 1 378 ? -19.297 -1.845 23.375 1 36.41 378 ASP B N 1
ATOM 5959 C CA . ASP B 1 378 ? -20.625 -1.285 23.109 1 36.41 378 ASP B CA 1
ATOM 5960 C C . ASP B 1 378 ? -21.156 -0.538 24.328 1 36.41 378 ASP B C 1
ATOM 5962 O O . ASP B 1 378 ? -21.781 0.515 24.203 1 36.41 378 ASP B O 1
ATOM 5966 N N . ARG B 1 379 ? -21.141 -1.001 25.422 1 31.91 379 ARG B N 1
ATOM 5967 C CA . ARG B 1 379 ? -21.891 -0.555 26.594 1 31.91 379 ARG B CA 1
ATOM 5968 C C . ARG B 1 379 ? -21.406 0.816 27.062 1 31.91 379 ARG B C 1
ATOM 5970 O O . ARG B 1 379 ? -22.203 1.639 27.516 1 31.91 379 ARG B O 1
ATOM 5977 N N . LEU B 1 380 ? -20.234 0.945 27.109 1 33.75 380 LEU B N 1
ATOM 5978 C CA . LEU B 1 380 ? -19.797 2.238 27.625 1 33.75 380 LEU B CA 1
ATOM 5979 C C . LEU B 1 380 ? -20.109 3.352 26.625 1 33.75 380 LEU B C 1
ATOM 5981 O O . LEU B 1 380 ? -20.266 4.512 27.016 1 33.75 380 LEU B O 1
ATOM 5985 N N . GLU B 1 381 ? -20.188 3.018 25.375 1 36.09 381 GLU B N 1
ATOM 5986 C CA . GLU B 1 381 ? -20.609 4.023 24.406 1 36.09 381 GLU B CA 1
ATOM 5987 C C . GLU B 1 381 ? -21.984 4.594 24.781 1 36.09 381 GLU B C 1
ATOM 5989 O O . GLU B 1 381 ? -22.203 5.797 24.641 1 36.09 381 GLU B O 1
ATOM 5994 N N . LYS B 1 382 ? -22.938 3.85 25.25 1 34.44 382 LYS B N 1
ATOM 5995 C CA . LYS B 1 382 ? -24.297 4.285 25.547 1 34.44 382 LYS B CA 1
ATOM 5996 C C . LYS B 1 382 ? -24.328 5.168 26.797 1 34.44 382 LYS B C 1
ATOM 5998 O O . LYS B 1 382 ? -25.125 6.102 26.875 1 34.44 382 LYS B O 1
ATOM 6003 N N . LYS B 1 383 ? -23.703 4.848 27.719 1 32.22 383 LYS B N 1
ATOM 6004 C CA . LYS B 1 383 ? -23.859 5.598 28.969 1 32.22 383 LYS B CA 1
ATOM 6005 C C . LYS B 1 383 ? -23.406 7.047 28.797 1 32.22 383 LYS B C 1
ATOM 6007 O O . LYS B 1 383 ? -24 7.961 29.375 1 32.22 383 LYS B O 1
ATOM 6012 N N . ILE B 1 384 ? -22.359 7.141 28.016 1 33.62 384 ILE B N 1
ATOM 6013 C CA . ILE B 1 384 ? -21.859 8.5 27.875 1 33.62 384 ILE B CA 1
ATOM 6014 C C . ILE B 1 384 ? -22.797 9.305 26.969 1 33.62 384 ILE B C 1
ATOM 6016 O O . ILE B 1 384 ? -22.984 10.508 27.188 1 33.62 384 ILE B O 1
ATOM 6020 N N . ILE B 1 385 ? -23.328 8.648 25.922 1 32.97 385 ILE B N 1
ATOM 6021 C CA . ILE B 1 385 ? -24.234 9.375 25.031 1 32.97 385 ILE B CA 1
ATOM 6022 C C . ILE B 1 385 ? -25.516 9.719 25.781 1 32.97 385 ILE B C 1
ATOM 6024 O O . ILE B 1 385 ? -26.094 10.797 25.594 1 32.97 385 ILE B O 1
ATOM 6028 N N . ASN B 1 386 ? -26 8.844 26.562 1 31.64 386 ASN B N 1
ATOM 6029 C CA . ASN B 1 386 ? -27.281 9.109 27.203 1 31.64 386 ASN B CA 1
ATOM 6030 C C . ASN B 1 386 ? -27.141 10.156 28.312 1 31.64 386 ASN B C 1
ATOM 6032 O O . ASN B 1 386 ? -28.141 10.57 28.906 1 31.64 386 ASN B O 1
ATOM 6036 N N . ASP B 1 387 ? -26.016 10.211 28.859 1 29.47 387 ASP B N 1
ATOM 6037 C CA . ASP B 1 387 ? -26.078 11.148 29.984 1 29.47 387 ASP B CA 1
ATOM 6038 C C . ASP B 1 387 ? -26.031 12.594 29.484 1 29.47 387 ASP B C 1
ATOM 6040 O O . ASP B 1 387 ? -25.859 13.516 30.281 1 29.47 387 ASP B O 1
ATOM 6044 N N . LYS B 1 388 ? -26.031 12.914 28.219 1 28.66 388 LYS B N 1
ATOM 6045 C CA . LYS B 1 388 ? -26.547 14.258 27.969 1 28.66 388 LYS B CA 1
ATOM 6046 C C . LYS B 1 388 ? -28.062 14.273 27.953 1 28.66 388 LYS B C 1
ATOM 6048 O O . LYS B 1 388 ? -28.688 13.375 27.391 1 28.66 388 LYS B O 1
#

Foldseek 3Di:
DPQLCVVVLVVLPADPDFAFFAEEEECQPQVCQFPFDDFFLVLLLVLLVLVLVQFHQEYEHECPPDVRSLVSLLVNVVVPGNHAYEHEDALDLVSLVSCVVSVHQHYEHEDEQAPCCCVPPVNHDLVVRLVSLLVSLLSNVVVNHAYEYEHACLLRHDLVSSLVSLLSNVVSPHQEYEYEQRQQPDALVSLLVSLLSNVVRHPHAYEYHYAQNPHRQLSNRVSSVVNGHRYYYEYDLQHGPPRHHHHPLVNVCCVVPSNVRPGPGQQLCNLVSQVSSVVRGVDHRDQCPDLRHVCNQEDEAQVLVLVCLVPVVVPPSDASSSRNGFHKYWQALRNPLRNQQVVCVVVVHDRDSVNSRVSNVVRNVPDDDDTPIDGDDPVVSPVVVPVD/DPQLCVVVLVVLPADPDFAFFAEEEECQPQVCQFPFDDFFLVLLLVLLVLVLVQFHQEYEHECPPDVRSLVSLLVNVVVPGNHAYEHEDALDLVSLVSCVVSVHQHYEHEDEQAPCCCVPPVNHDLVVRLVSLLVSLLSNVVVNHAYEYEHACLLRHDLVSSLVSLLSNVVSPHQEYEYEQNQQPDALVSLLVSLLSNVVRHPHAYEYHYAQNPHRQLSNRVSSVVNGHRYYYEYDLQHGPPRHHHHPLVNVCCVCPSNVRPGDGQQLCNLVSQVSSVVRGVDHRDQCPDLRHVCNQEDEAQVLVLVCLVPVVVPPSDASSSRNGFHKYWQALRNPLRNQQVVCVVVVHPRDSVNSRVSNVVRNVVDDDDTPIDGDDPVVSPVVVPVD